Protein AF-0000000075265476 (afdb_homodimer)

InterPro domains:
  IPR005522 Inositol polyphosphate kinase [PF03770] (79-265)
  IPR005522 Inositol polyphosphate kinase [PTHR12400] (21-274)
  IPR038286 Inositol polyphosphate kinase superfamily [G3DSA:3.30.470.160] (48-278)

Foldseek 3Di:
DDPPPDPPDVPVVPLDQPQDFCFPVPPPDPPATWTDSDPLDIDHDDDPVVVVVLVCCVVPPVVCVVVDDDDPDDDDHDDDDDDDPCPPFPQKKKWKKFFFLAADFQADDPVVRVVRNVLSVQACCNPQRIWTAWTWAQQPVVRDIDIDHRVNGSNDDLVSRLVVVVVSCNPLLVQLVVLLVVLVVVLVVLQVQFQKEQHRKIKMWIFRPPDDSPDPRGHIDIDIDDRPRMDHNPDDCPNGNHDDPRRGGGHVSRSSNSVSSSVSSVVVSVVVVVVVVVVVVVD/DDPPPDPPDPPVVPLDQPQPFCFPVPPPDPPATWTDSDPLDIDHDDDPVVVVVLVVCVVPPVVCVVVDDDDPDDDDHDDDDDDDPCPPFPQKWKWKKFFFLFADFQADDPVVRVVRNVLSVQAQCNPQRIWTAWTWAQQPVVRDIDIDHRVNGSNDDLVSRLVVVVVSCNPLLVQLVVLLVVLVVVLVVLQVQFQKEQHRKIKMWIFHPPDDSPDPRGHIDIDIDDRPRMTHNPDDCPNGNHDDPRRGGGHVSRSSNSVSVSVSSVVVSVVVVVVVVVVVVVD

Solvent-accessible surface area (backbone atoms only — not comparable to full-atom values): 29871 Å² total; per-residue (Å²): 136,84,82,78,79,74,76,75,70,85,56,71,80,70,58,64,89,75,51,59,41,35,64,41,81,82,62,34,47,85,58,63,42,40,22,25,51,46,80,54,27,27,28,30,73,54,42,77,55,23,56,54,46,51,54,47,42,60,71,74,35,64,89,50,48,82,33,45,59,48,77,69,46,76,45,77,45,56,24,34,31,30,47,36,88,59,50,95,40,88,29,58,20,38,39,36,28,39,33,15,51,49,56,50,38,34,75,49,51,68,69,57,35,52,52,36,48,51,54,26,64,60,21,29,13,52,82,37,8,31,32,44,29,9,29,32,26,45,38,67,93,73,72,41,76,48,79,41,45,38,68,62,28,34,69,29,47,71,68,51,47,50,52,49,53,53,56,61,45,66,82,49,63,78,48,46,65,56,47,47,53,50,48,51,52,48,44,54,52,46,59,66,39,50,27,32,37,60,24,51,13,29,40,36,39,36,32,36,50,67,48,57,83,85,38,92,80,44,52,73,44,58,30,46,44,61,46,59,38,40,44,53,68,83,55,78,67,86,74,44,70,47,65,72,91,58,56,74,38,35,37,61,39,45,47,39,16,46,50,41,51,47,51,49,50,49,52,52,50,50,54,52,52,51,53,52,52,51,55,56,68,74,98,136,83,83,77,81,76,78,77,71,86,56,72,81,70,59,63,89,74,52,56,40,34,63,41,81,84,61,35,47,85,59,64,43,40,21,26,50,48,81,54,26,27,27,31,74,54,43,77,56,23,58,54,46,50,53,48,42,60,73,74,35,65,90,49,48,82,33,44,60,49,75,69,47,75,45,76,44,56,26,32,30,30,48,35,88,60,49,94,40,89,28,60,21,37,38,36,28,38,31,15,53,48,56,49,37,35,74,49,51,70,69,56,36,51,51,37,48,51,54,26,64,61,21,28,12,52,83,37,7,31,33,45,28,10,27,31,26,44,36,65,92,71,72,41,74,46,78,40,46,39,68,62,28,35,68,29,48,71,64,52,48,50,51,49,53,52,56,59,45,66,81,48,65,80,48,46,65,56,48,48,52,50,47,52,52,48,45,55,52,45,60,67,39,50,26,32,36,60,24,51,14,30,41,35,39,36,32,36,49,67,48,57,82,85,37,91,80,43,51,73,45,56,30,47,46,60,48,60,40,40,42,52,71,83,54,78,67,85,75,42,70,47,65,72,90,57,56,76,38,36,38,60,40,45,47,39,16,47,50,41,50,47,50,48,50,48,50,51,51,50,53,53,53,51,52,52,52,51,55,55,67,74,99

Sequence (566 aa):
MATAEHNESFDPKRITSGIPLLPFTNQVGGHTPFFRFSKRAICKPAAPKEQEFYVYLESNHPELLPFLSQYLGNVVKQFILLEDLTDNIQCPCVLDLKMGNRHYGVFSNEVKMKSQTSKCINSTSHQLGVRICGMQVYKRDEKRFDFHDKYMGRLLDEEGFKKNLVDYLDGRWNHIPVLLKKLNRLGRIIRSLKGYRFYASSLLLIYDGGKPENSKDCRIDVRMIDFAKCVSPNDDTADFTYPPENPDGPDEGYLLGISSLIEKFTEIHNEQQQQQQQKISSTMATAEHNESFDPKRITSGIPLLPFTNQVGGHTPFFRFSKRAICKPAAPKEQEFYVYLESNHPELLPFLSQYLGNVVKQFILLEDLTDNIQCPCVLDLKMGNRHYGVFSNEVKMKSQTSKCINSTSHQLGVRICGMQVYKRDEKRFDFHDKYMGRLLDEEGFKKNLVDYLDGRWNHIPVLLKKLNRLGRIIRSLKGYRFYASSLLLIYDGGKPENSKDCRIDVRMIDFAKCVSPNDDTADFTYPPENPDGPDEGYLLGISSLIEKFTEIHNEQQQQQQQKISST

Radius of gyration: 27.74 Å; Cα contacts (8 Å, |Δi|>4): 1088; chains: 2; bounding box: 72×73×88 Å

Organism: NCBI:txid747725

Structure (mmCIF, N/CA/C/O backbone):
data_AF-0000000075265476-model_v1
#
loop_
_entity.id
_entity.type
_entity.pdbx_description
1 polymer Kinase
#
loop_
_atom_site.group_PDB
_atom_site.id
_atom_site.type_symbol
_atom_site.label_atom_id
_atom_site.label_alt_id
_atom_site.label_comp_id
_atom_site.label_asym_id
_atom_site.label_entity_id
_atom_site.label_seq_id
_atom_site.pdbx_PDB_ins_code
_atom_site.Cartn_x
_atom_site.Cartn_y
_atom_site.Cartn_z
_atom_site.occupancy
_atom_site.B_iso_or_equiv
_atom_site.auth_seq_id
_atom_site.auth_comp_id
_atom_site.auth_asym_id
_atom_site.auth_atom_id
_atom_site.pdbx_PDB_model_num
ATOM 1 N N . MET A 1 1 ? 29.641 1.105 -36.094 1 21.23 1 MET A N 1
ATOM 2 C CA . MET A 1 1 ? 30.266 1.132 -34.781 1 21.23 1 MET A CA 1
ATOM 3 C C . MET A 1 1 ? 29.203 1.097 -33.688 1 21.23 1 MET A C 1
ATOM 5 O O . MET A 1 1 ? 28.438 2.059 -33.5 1 21.23 1 MET A O 1
ATOM 9 N N . ALA A 1 2 ? 28.594 -0.084 -33.375 1 24.2 2 ALA A N 1
ATOM 10 C CA . ALA A 1 2 ? 27.375 -0.511 -32.688 1 24.2 2 ALA A CA 1
ATOM 11 C C . ALA A 1 2 ? 27.484 -0.239 -31.172 1 24.2 2 ALA A C 1
ATOM 13 O O . ALA A 1 2 ? 28.422 -0.691 -30.516 1 24.2 2 ALA A O 1
ATOM 14 N N . THR A 1 3 ? 27.047 0.901 -30.625 1 22.61 3 THR A N 1
ATOM 15 C CA . THR A 1 3 ? 27.203 1.437 -29.281 1 22.61 3 THR A CA 1
ATOM 16 C C . THR A 1 3 ? 26.625 0.479 -28.234 1 22.61 3 THR A C 1
ATOM 18 O O . THR A 1 3 ? 25.453 0.103 -28.312 1 22.61 3 THR A O 1
ATOM 21 N N . ALA A 1 4 ? 27.438 -0.397 -27.562 1 24.61 4 ALA A N 1
ATOM 22 C CA . ALA A 1 4 ? 27.312 -1.405 -26.516 1 24.61 4 ALA A CA 1
ATOM 23 C C . ALA A 1 4 ? 26.609 -0.828 -25.281 1 24.61 4 ALA A C 1
ATOM 25 O O . ALA A 1 4 ? 27.219 -0.064 -24.516 1 24.61 4 ALA A O 1
ATOM 26 N N . GLU A 1 5 ? 25.406 -0.377 -25.375 1 24.52 5 GLU A N 1
ATOM 27 C CA . GLU A 1 5 ? 24.734 0.193 -24.203 1 24.52 5 GLU A CA 1
ATOM 28 C C . GLU A 1 5 ? 24.781 -0.755 -23.016 1 24.52 5 GLU A C 1
ATOM 30 O O . GLU A 1 5 ? 24.406 -1.927 -23.125 1 24.52 5 GLU A O 1
ATOM 35 N N . HIS A 1 6 ? 25.797 -0.673 -22.156 1 24.67 6 HIS A N 1
ATOM 36 C CA . HIS A 1 6 ? 26.234 -1.35 -20.938 1 24.67 6 HIS A CA 1
ATOM 37 C C . HIS A 1 6 ? 25.062 -1.571 -19.984 1 24.67 6 HIS A C 1
ATOM 39 O O . HIS A 1 6 ? 24.297 -0.645 -19.719 1 24.67 6 HIS A O 1
ATOM 45 N N . ASN A 1 7 ? 24.547 -2.672 -19.922 1 26.66 7 ASN A N 1
ATOM 46 C CA . ASN A 1 7 ? 23.609 -3.35 -19.031 1 26.66 7 ASN A CA 1
ATOM 47 C C . ASN A 1 7 ? 23.984 -3.16 -17.562 1 26.66 7 ASN A C 1
ATOM 49 O O . ASN A 1 7 ? 24.906 -3.791 -17.078 1 26.66 7 ASN A O 1
ATOM 53 N N . GLU A 1 8 ? 24.094 -1.865 -17.109 1 28.48 8 GLU A N 1
ATOM 54 C CA . GLU A 1 8 ? 24.484 -1.62 -15.734 1 28.48 8 GLU A CA 1
ATOM 55 C C . GLU A 1 8 ? 23.797 -2.582 -14.773 1 28.48 8 GLU A C 1
ATOM 57 O O . GLU A 1 8 ? 22.578 -2.738 -14.82 1 28.48 8 GLU A O 1
ATOM 62 N N . SER A 1 9 ? 24.438 -3.527 -14.32 1 28.95 9 SER A N 1
ATOM 63 C CA . SER A 1 9 ? 24.203 -4.59 -13.344 1 28.95 9 SER A CA 1
ATOM 64 C C . SER A 1 9 ? 23.531 -4.051 -12.086 1 28.95 9 SER A C 1
ATOM 66 O O . SER A 1 9 ? 23.984 -3.047 -11.523 1 28.95 9 SER A O 1
ATOM 68 N N . PHE A 1 10 ? 22.312 -4.156 -12 1 28.72 10 PHE A N 1
ATOM 69 C CA . PHE A 1 10 ? 21.516 -3.801 -10.828 1 28.72 10 PHE A CA 1
ATOM 70 C C . PHE A 1 10 ? 22.219 -4.207 -9.547 1 28.72 10 PHE A C 1
ATOM 72 O O . PHE A 1 10 ? 22.469 -5.391 -9.312 1 28.72 10 PHE A O 1
ATOM 79 N N . ASP A 1 11 ? 23.203 -3.404 -9.102 1 27.8 11 ASP A N 1
ATOM 80 C CA . ASP A 1 11 ? 23.891 -3.602 -7.828 1 27.8 11 ASP A CA 1
ATOM 81 C C . ASP A 1 11 ? 22.953 -3.322 -6.652 1 27.8 11 ASP A C 1
ATOM 83 O O . ASP A 1 11 ? 22.5 -2.193 -6.469 1 27.8 11 ASP A O 1
ATOM 87 N N . PRO A 1 12 ? 22.328 -4.289 -6.035 1 29.88 12 PRO A N 1
ATOM 88 C CA . PRO A 1 12 ? 21.391 -4.109 -4.93 1 29.88 12 PRO A CA 1
ATOM 89 C C . PRO A 1 12 ? 21.922 -3.186 -3.838 1 29.88 12 PRO A C 1
ATOM 91 O O . PRO A 1 12 ? 21.156 -2.691 -3.006 1 29.88 12 PRO A O 1
ATOM 94 N N . LYS A 1 13 ? 23.219 -3.109 -3.686 1 30 13 LYS A N 1
ATOM 95 C CA . LYS A 1 13 ? 23.812 -2.297 -2.629 1 30 13 LYS A CA 1
ATOM 96 C C . LYS A 1 13 ? 23.5 -0.815 -2.838 1 30 13 LYS A C 1
ATOM 98 O O . LYS A 1 13 ? 23.719 -0.002 -1.935 1 30 13 LYS A O 1
ATOM 103 N N . ARG A 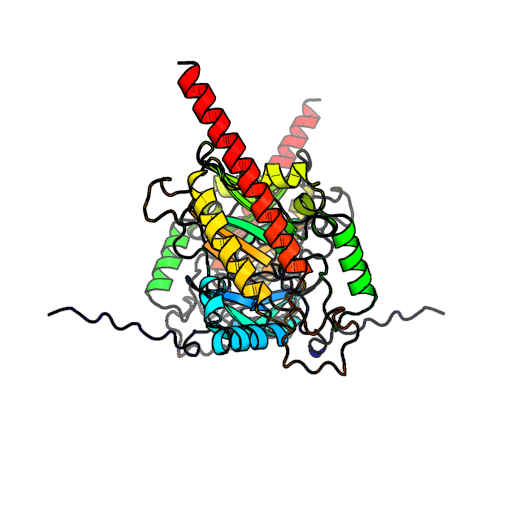1 14 ? 23.578 -0.453 -4.043 1 30.52 14 ARG A N 1
ATOM 104 C CA . ARG A 1 14 ? 23.391 0.971 -4.293 1 30.52 14 ARG A CA 1
ATOM 105 C C . ARG A 1 14 ? 21.906 1.355 -4.176 1 30.52 14 ARG A C 1
ATOM 107 O O . ARG A 1 14 ? 21.484 2.348 -4.758 1 30.52 14 ARG A O 1
ATOM 114 N N . ILE A 1 15 ? 21.188 0.369 -3.982 1 31.84 15 ILE A N 1
ATOM 115 C CA . ILE A 1 15 ? 19.781 0.761 -3.797 1 31.84 15 ILE A CA 1
ATOM 116 C C . ILE A 1 15 ? 19.672 1.742 -2.631 1 31.84 15 ILE A C 1
ATOM 118 O O . ILE A 1 15 ? 19.953 1.387 -1.483 1 31.84 15 ILE A O 1
ATOM 122 N N . THR A 1 16 ? 19.891 2.949 -2.863 1 26.41 16 THR A N 1
ATOM 123 C CA . THR A 1 16 ? 19.734 4.078 -1.955 1 26.41 16 THR A CA 1
ATOM 124 C C . THR A 1 16 ? 18.375 4.004 -1.237 1 26.41 16 THR A C 1
ATOM 126 O O . THR A 1 16 ? 17.422 3.447 -1.77 1 26.41 16 THR A O 1
ATOM 129 N N . SER A 1 17 ? 18.359 4.207 0.138 1 30.44 17 SER A N 1
ATOM 130 C CA . SER A 1 17 ? 17.391 4.285 1.222 1 30.44 17 SER A CA 1
ATOM 131 C C . SER A 1 17 ? 16.078 4.902 0.744 1 30.44 17 SER A C 1
ATOM 133 O O . SER A 1 17 ? 15.023 4.66 1.329 1 30.44 17 SER A O 1
ATOM 135 N N . GLY A 1 18 ? 16.141 5.746 -0.241 1 30.25 18 GLY A N 1
ATOM 136 C CA . GLY A 1 18 ? 15.047 6.691 -0.388 1 30.25 18 GLY A CA 1
ATOM 137 C C . GLY A 1 18 ? 13.906 6.164 -1.243 1 30.25 18 GLY A C 1
ATOM 138 O O . GLY A 1 18 ? 13.078 6.934 -1.727 1 30.25 18 GLY A O 1
ATOM 139 N N . ILE A 1 19 ? 14.07 4.996 -1.753 1 32.53 19 ILE A N 1
ATOM 140 C CA . ILE A 1 19 ? 13 4.77 -2.717 1 32.53 19 ILE A CA 1
ATOM 141 C C . ILE A 1 19 ? 11.703 4.453 -1.98 1 32.53 19 ILE A C 1
ATOM 143 O O . ILE A 1 19 ? 11.656 3.541 -1.152 1 32.53 19 ILE A O 1
ATOM 147 N N . PRO A 1 20 ? 10.727 5.359 -2.037 1 35.62 20 PRO A N 1
ATOM 148 C CA . PRO A 1 20 ? 9.422 5.156 -1.414 1 35.62 20 PRO A CA 1
ATOM 149 C C . PRO A 1 20 ? 8.773 3.832 -1.812 1 35.62 20 PRO A C 1
ATOM 151 O O . PRO A 1 20 ? 8.797 3.459 -2.988 1 35.62 20 PRO A O 1
ATOM 154 N N . LEU A 1 21 ? 8.719 2.965 -0.871 1 38.69 21 LEU A N 1
ATOM 155 C CA . LEU A 1 21 ? 7.93 1.759 -1.099 1 38.69 21 LEU A CA 1
ATOM 156 C C . LEU A 1 21 ? 6.461 2.104 -1.323 1 38.69 21 LEU A C 1
ATOM 158 O O . LEU A 1 21 ? 5.816 2.701 -0.457 1 38.69 21 LEU A O 1
ATOM 162 N N . LEU A 1 22 ? 6.059 2.338 -2.525 1 37.38 22 LEU A N 1
ATOM 163 C CA . LEU A 1 22 ? 4.66 2.594 -2.85 1 37.38 22 LEU A CA 1
ATOM 164 C C . LEU A 1 22 ? 3.855 1.298 -2.85 1 37.38 22 LEU A C 1
ATOM 166 O O . LEU A 1 22 ? 4.379 0.239 -3.207 1 37.38 22 LEU A O 1
ATOM 170 N N . PRO A 1 23 ? 2.711 1.377 -2.129 1 38.84 23 PRO A N 1
ATOM 171 C CA . PRO A 1 23 ? 1.851 0.201 -2.277 1 38.84 23 PRO A CA 1
ATOM 172 C C . PRO A 1 23 ? 1.725 -0.259 -3.729 1 38.84 23 PRO A C 1
ATOM 174 O O . PRO A 1 23 ? 1.727 0.568 -4.645 1 38.84 23 PRO A O 1
ATOM 177 N N . PHE A 1 24 ? 2.029 -1.445 -3.904 1 40.47 24 PHE A N 1
ATOM 178 C CA . PHE A 1 24 ? 1.805 -2.016 -5.227 1 40.47 24 PHE A CA 1
ATOM 179 C C . PHE A 1 24 ? 0.319 -2.031 -5.566 1 40.47 24 PHE A C 1
ATOM 181 O O . PHE A 1 24 ? -0.471 -2.689 -4.883 1 40.47 24 PHE A O 1
ATOM 188 N N . THR A 1 25 ? -0.126 -1.022 -6.309 1 37.66 25 THR A N 1
ATOM 189 C CA . THR A 1 25 ? -1.534 -0.778 -6.602 1 37.66 25 THR A CA 1
ATOM 190 C C . THR A 1 25 ? -2.125 -1.928 -7.41 1 37.66 25 THR A C 1
ATOM 192 O O . THR A 1 25 ? -3.346 -2.076 -7.488 1 37.66 25 THR A O 1
ATOM 195 N N . ASN A 1 26 ? -1.301 -2.689 -7.918 1 36.47 26 ASN A N 1
ATOM 196 C CA . ASN A 1 26 ? -1.854 -3.73 -8.773 1 36.47 26 ASN A CA 1
ATOM 197 C C . ASN A 1 26 ? -1.98 -5.059 -8.031 1 36.47 26 ASN A C 1
ATOM 199 O O . ASN A 1 26 ? -2.027 -6.121 -8.656 1 36.47 26 ASN A O 1
ATOM 203 N N . GLN A 1 27 ? -2.006 -4.805 -6.703 1 41.72 27 GLN A N 1
ATOM 204 C CA . GLN A 1 27 ? -2.123 -6.027 -5.918 1 41.72 27 GLN A CA 1
ATOM 205 C C . GLN A 1 27 ? -3.559 -6.547 -5.926 1 41.72 27 GLN A C 1
ATOM 207 O O . GLN A 1 27 ? -4.48 -5.844 -5.512 1 41.72 27 GLN A O 1
ATOM 212 N N . VAL A 1 28 ? -3.994 -7.512 -6.535 1 37.59 28 VAL A N 1
ATOM 213 C CA . VAL A 1 28 ? -5.352 -8.031 -6.652 1 37.59 28 VAL A CA 1
ATOM 214 C C . VAL A 1 28 ? -5.582 -9.117 -5.598 1 37.59 28 VAL A C 1
ATOM 216 O O . VAL A 1 28 ? -6.727 -9.461 -5.301 1 37.59 28 VAL A O 1
ATOM 219 N N . GLY A 1 29 ? -4.492 -9.523 -4.812 1 45.97 29 GLY A N 1
ATOM 220 C CA . GLY A 1 29 ? -4.66 -10.617 -3.871 1 45.97 29 GLY A CA 1
ATOM 221 C C . GLY A 1 29 ? -4.281 -10.25 -2.449 1 45.97 29 GLY A C 1
ATOM 222 O O . GLY A 1 29 ? -3.996 -9.086 -2.162 1 45.97 29 GLY A O 1
ATOM 223 N N . GLY A 1 30 ? -4.82 -10.961 -1.518 1 46.69 30 GLY A N 1
ATOM 224 C CA . GLY A 1 30 ? -4.637 -10.773 -0.088 1 46.69 30 GLY A CA 1
ATOM 225 C C . GLY A 1 30 ? -3.197 -10.953 0.356 1 46.69 30 GLY A C 1
ATOM 226 O O . GLY A 1 30 ? -2.938 -11.32 1.503 1 46.69 30 GLY A O 1
ATOM 227 N N . HIS A 1 31 ? -2.312 -10.875 -0.66 1 48.53 31 HIS A N 1
ATOM 228 C CA . HIS A 1 31 ? -0.941 -11.078 -0.205 1 48.53 31 HIS A CA 1
ATOM 229 C C . HIS A 1 31 ? -0.469 -9.906 0.648 1 48.53 31 HIS A C 1
ATOM 231 O O . HIS A 1 31 ? -1.081 -8.836 0.633 1 48.53 31 HIS A O 1
ATOM 237 N N . THR A 1 32 ? 0.329 -10.25 1.529 1 51.47 32 THR A N 1
ATOM 238 C CA . THR A 1 32 ? 1.027 -9.211 2.281 1 51.47 32 THR A CA 1
ATOM 239 C C . THR A 1 32 ? 1.396 -8.039 1.376 1 51.47 32 THR A C 1
ATOM 241 O O . THR A 1 32 ? 1.725 -8.234 0.204 1 51.47 32 THR A O 1
ATOM 244 N N . PRO A 1 33 ? 1.103 -6.996 1.839 1 53.72 33 PRO A N 1
ATOM 245 C CA . PRO A 1 33 ? 1.3 -5.82 0.989 1 53.72 33 PRO A CA 1
ATOM 246 C C . PRO A 1 33 ? 2.67 -5.801 0.316 1 53.72 33 PRO A C 1
ATOM 248 O O . PRO A 1 33 ? 3.682 -6.098 0.958 1 53.72 33 PRO A O 1
ATOM 251 N N . PHE A 1 34 ? 2.621 -5.871 -1.008 1 62.5 34 PHE A N 1
ATOM 252 C CA . PHE A 1 34 ? 3.795 -5.609 -1.832 1 62.5 34 PHE A CA 1
ATOM 253 C C . PHE A 1 34 ? 4.051 -4.109 -1.949 1 62.5 34 PHE A C 1
ATOM 255 O O . PHE A 1 34 ? 3.111 -3.311 -1.9 1 62.5 34 PHE A O 1
ATOM 262 N N . PHE A 1 35 ? 5.305 -3.818 -1.82 1 62.34 35 PHE A N 1
ATOM 263 C CA . PHE A 1 35 ? 5.699 -2.436 -2.068 1 62.34 35 PHE A CA 1
ATOM 264 C C . PHE A 1 35 ? 6.484 -2.322 -3.369 1 62.34 35 PHE A C 1
ATOM 266 O O . PHE A 1 35 ? 7.223 -3.24 -3.736 1 62.34 35 PHE A O 1
ATOM 273 N N . ARG A 1 36 ? 6.055 -1.315 -4.027 1 60 36 ARG A N 1
ATOM 274 C CA . ARG A 1 36 ? 6.926 -1.027 -5.164 1 60 36 ARG A CA 1
ATOM 275 C C . ARG A 1 36 ? 8.273 -0.495 -4.695 1 60 36 ARG A C 1
ATOM 277 O O . ARG A 1 36 ? 8.336 0.465 -3.924 1 60 36 ARG A O 1
ATOM 284 N N . PHE A 1 37 ? 9.32 -1.183 -4.926 1 58.38 37 PHE A N 1
ATOM 285 C CA . PHE A 1 37 ? 10.68 -0.792 -4.574 1 58.38 37 PHE A CA 1
ATOM 286 C C . PHE A 1 37 ? 11.289 0.089 -5.656 1 58.38 37 PHE A C 1
ATOM 288 O O . PHE A 1 37 ? 11.945 1.089 -5.355 1 58.38 37 PHE A O 1
ATOM 295 N N . SER A 1 38 ? 11.07 -0.262 -6.844 1 58.81 38 SER A N 1
ATOM 296 C CA . SER A 1 38 ? 11.492 0.468 -8.031 1 58.81 38 SER A CA 1
ATOM 297 C C . SER A 1 38 ? 10.562 0.201 -9.211 1 58.81 38 SER A C 1
ATOM 299 O O . SER A 1 38 ? 9.539 -0.477 -9.062 1 58.81 38 SER A O 1
ATOM 301 N N . LYS A 1 39 ? 10.906 0.823 -10.281 1 64.25 39 LYS A N 1
ATOM 302 C CA . LYS A 1 39 ? 10.125 0.581 -11.492 1 64.25 39 LYS A CA 1
ATOM 303 C C . LYS A 1 39 ? 10.125 -0.9 -11.859 1 64.25 39 LYS A C 1
ATOM 305 O O . LYS A 1 39 ? 9.125 -1.422 -12.359 1 64.25 39 LYS A O 1
ATOM 310 N N . ARG A 1 40 ? 11.148 -1.567 -11.453 1 74.38 40 ARG A N 1
ATOM 311 C CA . ARG A 1 40 ? 11.32 -2.922 -11.969 1 74.38 40 ARG A CA 1
ATOM 312 C C . ARG A 1 40 ? 11.172 -3.953 -10.852 1 74.38 40 ARG A C 1
ATOM 314 O O . ARG A 1 40 ? 11.211 -5.16 -11.109 1 74.38 40 ARG A O 1
ATOM 321 N N . ALA A 1 41 ? 11.031 -3.383 -9.672 1 77.56 41 ALA A N 1
ATOM 322 C CA . ALA A 1 41 ? 11.109 -4.348 -8.578 1 77.56 41 ALA A CA 1
ATOM 323 C C . ALA A 1 41 ? 10.016 -4.086 -7.543 1 77.56 41 ALA A C 1
ATOM 325 O O . ALA A 1 41 ? 9.695 -2.934 -7.246 1 77.56 41 ALA A O 1
ATOM 326 N N . ILE A 1 42 ? 9.492 -5.168 -7.07 1 77.38 42 ILE A N 1
ATOM 327 C CA . ILE A 1 42 ? 8.555 -5.113 -5.949 1 77.38 42 ILE A CA 1
ATOM 328 C C . ILE A 1 42 ? 9.188 -5.754 -4.715 1 77.38 42 ILE A C 1
ATOM 330 O O . ILE A 1 42 ? 10.102 -6.578 -4.836 1 77.38 42 ILE A O 1
ATOM 334 N N . CYS A 1 43 ? 8.789 -5.285 -3.6 1 78.12 43 CYS A N 1
ATOM 335 C CA . CYS A 1 43 ? 9.336 -5.867 -2.379 1 78.12 43 CYS A CA 1
ATOM 336 C C . CYS A 1 43 ? 8.219 -6.371 -1.471 1 78.12 43 CYS A C 1
ATOM 338 O O . CYS A 1 43 ? 7.152 -5.762 -1.392 1 78.12 43 CYS A O 1
ATOM 340 N N . LYS A 1 44 ? 8.461 -7.488 -0.896 1 78.5 44 LYS A N 1
ATOM 341 C CA . LYS A 1 44 ? 7.543 -8.047 0.09 1 78.5 44 LYS A CA 1
ATOM 342 C C . LYS A 1 44 ? 8.297 -8.562 1.314 1 78.5 44 LYS A C 1
ATOM 344 O O . LYS A 1 44 ? 9.5 -8.828 1.242 1 78.5 44 LYS A O 1
ATOM 349 N N . PRO A 1 45 ? 7.602 -8.492 2.432 1 74.88 45 PRO A N 1
ATOM 350 C CA . PRO A 1 45 ? 8.266 -9.039 3.619 1 74.88 45 PRO A CA 1
ATOM 351 C C . PRO A 1 45 ? 8.852 -10.43 3.381 1 74.88 45 PRO A C 1
ATOM 353 O O . PRO A 1 45 ? 8.219 -11.266 2.73 1 74.88 45 PRO A O 1
ATOM 356 N N . ALA A 1 46 ? 10.07 -10.531 3.879 1 72.31 46 ALA A N 1
ATOM 357 C CA . ALA A 1 46 ? 10.828 -11.75 3.617 1 72.31 46 ALA A CA 1
ATOM 358 C C . ALA A 1 46 ? 10.305 -12.914 4.445 1 72.31 46 ALA A C 1
ATOM 360 O O . ALA A 1 46 ? 10.062 -12.773 5.645 1 72.31 46 ALA A O 1
ATOM 361 N N . ALA A 1 47 ? 10.023 -13.938 3.76 1 75.25 47 ALA A N 1
ATOM 362 C CA . ALA A 1 47 ? 9.906 -15.242 4.402 1 75.25 47 ALA A CA 1
ATOM 363 C C . ALA A 1 47 ? 11.156 -16.094 4.152 1 75.25 47 ALA A C 1
ATOM 365 O O . ALA A 1 47 ? 11.578 -16.25 3.008 1 75.25 47 ALA A O 1
ATOM 366 N N . PRO A 1 48 ? 11.922 -16.359 5.262 1 73.69 48 PRO A N 1
ATOM 367 C CA . PRO A 1 48 ? 13.195 -17.062 5.07 1 73.69 48 PRO A CA 1
ATOM 368 C C . PRO A 1 48 ? 13.094 -18.219 4.074 1 73.69 48 PRO A C 1
ATOM 370 O O . PRO A 1 48 ? 13.953 -18.359 3.199 1 73.69 48 PRO A O 1
ATOM 373 N N . LYS A 1 49 ? 12.117 -18.891 4.102 1 84 49 LYS A N 1
ATOM 374 C CA . LYS A 1 49 ? 12.008 -20.078 3.248 1 84 49 LYS A CA 1
ATOM 375 C C . LYS A 1 49 ? 11.766 -19.672 1.794 1 84 49 LYS A C 1
ATOM 377 O O . LYS A 1 49 ? 12.195 -20.375 0.875 1 84 49 LYS A O 1
ATOM 382 N N . GLU A 1 50 ? 11.172 -18.531 1.623 1 87.75 50 GLU A N 1
ATOM 383 C CA . GLU A 1 50 ? 10.82 -18.109 0.268 1 87.75 50 GLU A CA 1
ATOM 384 C C . GLU A 1 50 ? 12.07 -17.766 -0.535 1 87.75 50 GLU A C 1
ATOM 386 O O . GLU A 1 50 ? 12.203 -18.156 -1.693 1 87.75 50 GLU A O 1
ATOM 391 N N . GLN A 1 51 ? 12.938 -17.047 0.088 1 86.44 51 GLN A N 1
ATOM 392 C CA . GLN A 1 51 ? 14.188 -16.688 -0.567 1 86.44 51 GLN A CA 1
ATOM 393 C C . GLN A 1 51 ? 14.961 -17.938 -0.987 1 86.44 51 GLN A C 1
ATOM 395 O O . GLN A 1 51 ? 15.43 -18.031 -2.125 1 86.44 51 GLN A O 1
ATOM 400 N N . GLU A 1 52 ? 15.109 -18.797 -0.078 1 88.19 52 GLU A N 1
ATOM 401 C CA . GLU A 1 52 ? 15.844 -20.031 -0.346 1 88.19 52 GLU A CA 1
ATOM 402 C C . GLU A 1 52 ? 15.219 -20.797 -1.505 1 88.19 52 GLU A C 1
ATOM 404 O O . GLU A 1 52 ? 15.93 -21.359 -2.34 1 88.19 52 GLU A O 1
ATOM 409 N N . PHE A 1 53 ? 13.984 -20.812 -1.552 1 92.5 53 PHE A N 1
ATOM 410 C CA . PHE A 1 53 ? 13.266 -21.547 -2.582 1 92.5 53 PHE A CA 1
ATOM 411 C C . PHE A 1 53 ? 13.508 -20.938 -3.957 1 92.5 53 PHE A C 1
ATOM 413 O O . PHE A 1 53 ? 13.797 -21.656 -4.918 1 92.5 53 PHE A O 1
ATOM 420 N N . TYR A 1 54 ? 13.391 -19.594 -4.043 1 89.94 54 TYR A N 1
ATOM 421 C CA . TYR A 1 54 ? 13.672 -18.906 -5.301 1 89.94 54 TYR A CA 1
ATOM 422 C C . TYR A 1 54 ? 15.07 -19.234 -5.805 1 89.94 54 TYR A C 1
ATOM 424 O O . TYR A 1 54 ? 15.242 -19.625 -6.965 1 89.94 54 TYR A O 1
ATOM 432 N N . VAL A 1 55 ? 15.992 -19.141 -4.941 1 88.12 55 VAL A N 1
ATOM 433 C CA . VAL A 1 55 ? 17.391 -19.344 -5.309 1 88.12 55 VAL A CA 1
ATOM 434 C C . VAL A 1 55 ? 17.594 -20.781 -5.738 1 88.12 55 VAL A C 1
ATOM 436 O O . VAL A 1 55 ? 18.266 -21.047 -6.746 1 88.12 55 VAL A O 1
ATOM 439 N N . TYR A 1 56 ? 17.047 -21.672 -5.051 1 91.44 56 TYR A N 1
ATOM 440 C CA . TYR A 1 56 ? 17.203 -23.094 -5.348 1 91.44 56 TYR A CA 1
ATOM 441 C C . TYR A 1 56 ? 16.594 -23.422 -6.707 1 91.44 56 TYR A C 1
ATOM 443 O O . TYR A 1 56 ? 17.219 -24.125 -7.516 1 91.44 56 TYR A O 1
ATOM 451 N N . LEU A 1 57 ? 15.367 -22.984 -6.938 1 92.25 57 LEU A N 1
ATOM 452 C CA . LEU A 1 57 ? 14.695 -23.25 -8.203 1 92.25 57 LEU A CA 1
ATOM 453 C C . LEU A 1 57 ? 15.484 -22.688 -9.375 1 92.25 57 LEU A C 1
ATOM 455 O O . LEU A 1 57 ? 15.688 -23.359 -10.383 1 92.25 57 LEU A O 1
ATOM 459 N N . GLU A 1 58 ? 15.906 -21.453 -9.242 1 89.5 58 GLU A N 1
ATOM 460 C CA . GLU A 1 58 ? 16.625 -20.781 -10.312 1 89.5 58 GLU A CA 1
ATOM 461 C C . GLU A 1 58 ? 17.938 -21.5 -10.641 1 89.5 58 GLU A C 1
ATOM 463 O O . GLU A 1 58 ? 18.344 -21.562 -11.805 1 89.5 58 GLU A O 1
ATOM 468 N N . SER A 1 59 ? 18.547 -22.062 -9.633 1 91 59 SER A N 1
ATOM 469 C CA . SER A 1 59 ? 19.844 -22.703 -9.805 1 91 59 SER A CA 1
ATOM 470 C C . SER A 1 59 ? 19.688 -24.141 -10.32 1 91 59 SER A C 1
ATOM 472 O O . SER A 1 59 ? 20.516 -24.625 -11.086 1 91 59 SER A O 1
ATOM 474 N N . ASN A 1 60 ? 18.656 -24.797 -10.008 1 93.75 60 ASN A N 1
ATOM 475 C CA . ASN A 1 60 ? 18.594 -26.234 -10.242 1 93.75 60 ASN A CA 1
ATOM 476 C C . ASN A 1 60 ? 17.562 -26.578 -11.305 1 93.75 60 ASN A C 1
ATOM 478 O O . ASN A 1 60 ? 17.547 -27.703 -11.828 1 93.75 60 ASN A O 1
ATOM 482 N N . HIS A 1 61 ? 16.719 -25.641 -11.586 1 95 61 HIS A N 1
ATOM 483 C CA . HIS A 1 61 ? 15.648 -25.938 -12.516 1 95 61 HIS A CA 1
ATOM 484 C C . HIS A 1 61 ? 15.477 -24.828 -13.539 1 95 61 HIS A C 1
ATOM 486 O O . HIS A 1 61 ? 14.438 -24.156 -13.57 1 95 61 HIS A O 1
ATOM 492 N N . PRO A 1 62 ? 16.391 -24.734 -14.492 1 94 62 PRO A N 1
ATOM 493 C CA . PRO A 1 62 ? 16.344 -23.672 -15.5 1 94 62 PRO A CA 1
ATOM 494 C C . PRO A 1 62 ? 15.078 -23.734 -16.359 1 94 62 PRO A C 1
ATOM 496 O O . PRO A 1 62 ? 14.633 -22.719 -16.891 1 94 62 PRO A O 1
ATOM 499 N N . GLU A 1 63 ? 14.516 -24.969 -16.516 1 95.19 63 GLU A N 1
ATOM 500 C CA . GLU A 1 63 ? 13.305 -25.141 -17.312 1 95.19 63 GLU A CA 1
ATOM 501 C C . GLU A 1 63 ? 12.133 -24.359 -16.719 1 95.19 63 GLU A C 1
ATOM 503 O O . GLU A 1 63 ? 11.141 -24.109 -17.406 1 95.19 63 GLU A O 1
ATOM 508 N N . LEU A 1 64 ? 12.227 -23.984 -15.43 1 95.5 64 LEU A N 1
ATOM 509 C CA . LEU A 1 64 ? 11.148 -23.297 -14.742 1 95.5 64 LEU A CA 1
ATOM 510 C C . LEU A 1 64 ? 11.328 -21.781 -14.82 1 95.5 64 LEU A C 1
ATOM 512 O O . LEU A 1 64 ? 10.422 -21.031 -14.477 1 95.5 64 LEU A O 1
ATOM 516 N N . LEU A 1 65 ? 12.477 -21.281 -15.312 1 93.19 65 LEU A N 1
ATOM 517 C CA . LEU A 1 65 ? 12.859 -19.875 -15.289 1 93.19 65 LEU A CA 1
ATOM 518 C C . LEU A 1 65 ? 11.836 -19.016 -16.031 1 93.19 65 LEU A C 1
ATOM 520 O O . LEU A 1 65 ? 11.484 -17.922 -15.562 1 93.19 65 LEU A O 1
ATOM 524 N N . PRO A 1 66 ? 11.273 -19.547 -17.125 1 94.69 66 PRO A N 1
ATOM 525 C CA . PRO A 1 66 ? 10.297 -18.719 -17.844 1 94.69 66 PRO A CA 1
ATOM 526 C C . PRO A 1 66 ? 9.023 -18.484 -17.047 1 94.69 66 PRO A C 1
ATOM 528 O O . PRO A 1 66 ? 8.234 -17.594 -17.375 1 94.69 66 PRO A O 1
ATOM 531 N N . PHE A 1 67 ? 8.805 -19.266 -15.984 1 97 67 PHE A N 1
ATOM 532 C CA . PHE A 1 67 ? 7.578 -19.188 -15.203 1 97 67 PHE A CA 1
ATOM 533 C C . PHE A 1 67 ? 7.84 -18.562 -13.844 1 97 67 PHE A C 1
ATOM 535 O O . PHE A 1 67 ? 6.961 -18.562 -12.977 1 97 67 PHE A O 1
ATOM 542 N N . LEU A 1 68 ? 9.023 -18.078 -13.609 1 94.31 68 LEU A N 1
ATOM 543 C CA . LEU A 1 68 ? 9.367 -17.516 -12.312 1 94.31 68 LEU A CA 1
ATOM 544 C C . LEU A 1 68 ? 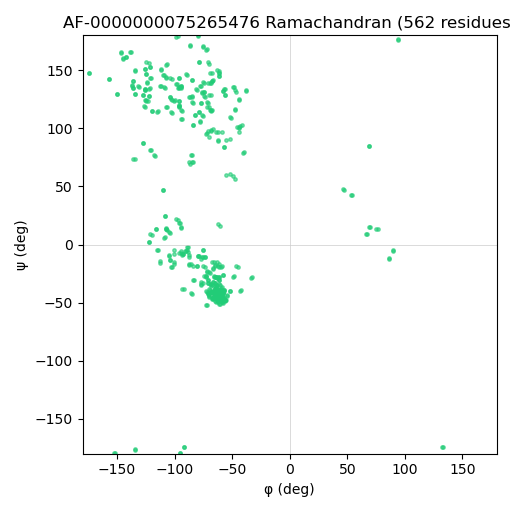9.594 -16 -12.422 1 94.31 68 LEU A C 1
ATOM 546 O O . LEU A 1 68 ? 10.156 -15.531 -13.414 1 94.31 68 LEU A O 1
ATOM 550 N N . SER A 1 69 ? 9.016 -15.273 -11.398 1 89.31 69 SER A N 1
ATOM 551 C CA . SER A 1 69 ? 9.516 -13.914 -11.234 1 89.31 69 SER A CA 1
ATOM 552 C C . SER A 1 69 ? 10.961 -13.906 -10.734 1 89.31 69 SER A C 1
ATOM 554 O O . SER A 1 69 ? 11.328 -14.719 -9.883 1 89.31 69 SER A O 1
ATOM 556 N N . GLN A 1 70 ? 11.711 -13.102 -11.219 1 87.25 70 GLN A N 1
ATOM 557 C CA . GLN A 1 70 ? 13.117 -13.07 -10.828 1 87.25 70 GLN A CA 1
ATOM 558 C C . GLN A 1 70 ? 13.281 -12.602 -9.383 1 87.25 70 GLN A C 1
ATOM 560 O O . GLN A 1 70 ? 12.664 -11.617 -8.977 1 87.25 70 GLN A O 1
ATOM 565 N N . TYR A 1 71 ? 14.023 -13.414 -8.703 1 88.38 71 TYR A N 1
ATOM 566 C CA . TYR A 1 71 ? 14.469 -12.969 -7.383 1 88.38 71 TYR A CA 1
ATOM 567 C C . TYR A 1 71 ? 15.617 -11.977 -7.504 1 88.38 71 TYR A C 1
ATOM 569 O O . TYR A 1 71 ? 16.672 -12.305 -8.055 1 88.38 71 TYR A O 1
ATOM 577 N N . LEU A 1 72 ? 15.469 -10.82 -7.004 1 86.31 72 LEU A N 1
ATOM 578 C CA . LEU A 1 72 ? 16.438 -9.758 -7.219 1 86.31 72 LEU A CA 1
ATOM 579 C C . LEU A 1 72 ? 17.297 -9.547 -5.98 1 86.31 72 LEU A C 1
ATOM 581 O O . LEU A 1 72 ? 18.312 -8.836 -6.031 1 86.31 72 LEU A O 1
ATOM 585 N N . GLY A 1 73 ? 16.906 -10.102 -4.852 1 86 73 GLY A N 1
ATOM 586 C CA . GLY A 1 73 ? 17.703 -10 -3.643 1 86 73 GLY A CA 1
ATOM 587 C C . GLY A 1 73 ? 16.891 -9.617 -2.42 1 86 73 GLY A C 1
ATOM 588 O O . GLY A 1 73 ? 15.672 -9.734 -2.42 1 86 73 GLY A O 1
ATOM 589 N N . ASN A 1 74 ? 17.656 -9.391 -1.31 1 83.62 74 ASN A N 1
ATOM 590 C CA . ASN A 1 74 ? 17.062 -8.945 -0.052 1 83.62 74 ASN A CA 1
ATOM 591 C C . ASN A 1 74 ? 17.391 -7.488 0.237 1 83.62 74 ASN A C 1
ATOM 593 O O . ASN A 1 74 ? 18.453 -6.988 -0.176 1 83.62 74 ASN A O 1
ATOM 597 N N . VAL A 1 75 ? 16.422 -6.816 0.826 1 76.5 75 VAL A N 1
ATOM 598 C CA . VAL A 1 75 ? 16.672 -5.445 1.253 1 76.5 75 VAL A CA 1
ATOM 599 C C . VAL A 1 75 ? 16.203 -5.262 2.695 1 76.5 75 VAL A C 1
ATOM 601 O O . VAL A 1 75 ? 15.203 -5.848 3.109 1 76.5 75 VAL A O 1
ATOM 604 N N . VAL A 1 76 ? 17.016 -4.602 3.428 1 77.94 76 VAL A N 1
ATOM 605 C CA . VAL A 1 76 ? 16.656 -4.227 4.793 1 77.94 76 VAL A CA 1
ATOM 606 C C . VAL A 1 76 ? 16.266 -2.75 4.836 1 77.94 76 VAL A C 1
ATOM 608 O O . VAL A 1 76 ? 16.984 -1.896 4.297 1 77.94 76 VAL A O 1
ATOM 611 N N . LYS A 1 77 ? 15.086 -2.518 5.344 1 73.56 77 LYS A N 1
ATOM 612 C CA . LYS A 1 77 ? 14.641 -1.133 5.48 1 73.56 77 LYS A CA 1
ATOM 613 C C . LYS A 1 77 ? 14.328 -0.795 6.938 1 73.56 77 LYS A C 1
ATOM 615 O O . LYS A 1 77 ? 13.867 -1.652 7.691 1 73.56 77 LYS A O 1
ATOM 620 N N . GLN A 1 78 ? 14.688 0.454 7.215 1 78.25 78 GLN A N 1
ATOM 621 C CA . GLN A 1 78 ? 14.352 0.977 8.539 1 78.25 78 GLN A CA 1
ATOM 622 C C . GLN A 1 78 ? 13.062 1.79 8.5 1 78.25 78 GLN A C 1
ATOM 624 O O . GLN A 1 78 ? 12.844 2.564 7.566 1 78.25 78 GLN A O 1
ATOM 629 N N . PHE A 1 79 ? 12.234 1.489 9.523 1 78.69 79 PHE A N 1
ATOM 630 C CA . PHE A 1 79 ? 10.953 2.182 9.617 1 78.69 79 PHE A CA 1
ATOM 631 C C . PHE A 1 79 ? 10.797 2.844 10.977 1 78.69 79 PHE A C 1
ATOM 633 O O . PHE A 1 79 ? 11.352 2.369 11.977 1 78.69 79 PHE A O 1
ATOM 640 N N . ILE A 1 80 ? 10.102 4.012 10.977 1 82.75 80 ILE A N 1
ATOM 641 C CA . ILE A 1 80 ? 9.641 4.57 12.25 1 82.75 80 ILE A CA 1
ATOM 642 C C . ILE A 1 80 ? 8.211 4.117 12.523 1 82.75 80 ILE A C 1
ATOM 644 O O . ILE A 1 80 ? 7.398 4.016 11.602 1 82.75 80 ILE A O 1
ATOM 648 N N . LEU A 1 81 ? 7.98 3.746 13.727 1 82.75 81 LEU A N 1
ATOM 649 C CA . LEU A 1 81 ? 6.652 3.354 14.188 1 82.75 81 LEU A CA 1
ATOM 650 C C . LEU A 1 81 ? 5.941 4.523 14.859 1 82.75 81 LEU A C 1
ATOM 652 O O . LEU A 1 81 ? 6.492 5.152 15.766 1 82.75 81 LEU A O 1
ATOM 656 N N . LEU A 1 82 ? 4.742 4.84 14.328 1 86.06 82 LEU A N 1
ATOM 657 C CA . LEU A 1 82 ? 3.938 5.914 14.906 1 86.06 82 LEU A CA 1
ATOM 658 C C . LEU A 1 82 ? 2.574 5.395 15.344 1 86.06 82 LEU A C 1
ATOM 660 O O . LEU A 1 82 ? 2.084 4.395 14.812 1 86.06 82 LEU A O 1
ATOM 664 N N . GLU A 1 83 ? 2.062 6.031 16.281 1 84.56 83 GLU A N 1
ATOM 665 C CA . GLU A 1 83 ? 0.703 5.73 16.719 1 84.56 83 GLU A CA 1
ATOM 666 C C . GLU A 1 83 ? -0.289 5.852 15.562 1 84.56 83 GLU A C 1
ATOM 668 O O . GLU A 1 83 ? -0.21 6.789 14.766 1 84.56 83 GLU A O 1
ATOM 673 N N . ASP A 1 84 ? -1.156 4.777 15.5 1 80.5 84 ASP A N 1
ATOM 674 C CA . ASP A 1 84 ? -2.273 4.871 14.562 1 80.5 84 ASP A CA 1
ATOM 675 C C . ASP A 1 84 ? -3.395 5.738 15.133 1 80.5 84 ASP A C 1
ATOM 677 O O . ASP A 1 84 ? -4.098 5.32 16.062 1 80.5 84 ASP A O 1
ATOM 681 N N . LEU A 1 85 ? -3.625 6.836 14.516 1 84 85 LEU A N 1
ATOM 682 C CA . LEU A 1 85 ? -4.59 7.801 15.023 1 84 85 LEU A CA 1
ATOM 683 C C . LEU A 1 85 ? -6.016 7.383 14.68 1 84 85 LEU A C 1
ATOM 685 O O . LEU A 1 85 ? -6.977 7.98 15.156 1 84 85 LEU A O 1
ATOM 689 N N . THR A 1 86 ? -6.184 6.418 13.867 1 80.69 86 THR A N 1
ATOM 690 C CA . THR A 1 86 ? -7.52 5.984 13.469 1 80.69 86 THR A CA 1
ATOM 691 C C . THR A 1 86 ? -7.895 4.68 14.164 1 80.69 86 THR A C 1
ATOM 693 O O . THR A 1 86 ? -8.891 4.043 13.812 1 80.69 86 THR A O 1
ATOM 696 N N . ASP A 1 87 ? -7.047 4.391 15.094 1 76.06 87 ASP A N 1
ATOM 697 C CA . ASP A 1 87 ? -7.344 3.189 15.867 1 76.06 87 ASP A CA 1
ATOM 698 C C . ASP A 1 87 ? -8.719 3.289 16.531 1 76.06 87 ASP A C 1
ATOM 700 O O . ASP A 1 87 ? -9.086 4.348 17.047 1 76.06 87 ASP A O 1
ATOM 704 N N . ASN A 1 88 ? -9.5 2.328 16.438 1 76.06 88 ASN A N 1
ATOM 705 C CA . ASN A 1 88 ? -10.812 2.215 17.062 1 76.06 88 ASN A CA 1
ATOM 706 C C . ASN A 1 88 ? -11.812 3.182 16.438 1 76.06 88 ASN A C 1
ATOM 708 O O . ASN A 1 88 ? -12.758 3.615 17.094 1 76.06 88 ASN A O 1
ATOM 712 N N . ILE A 1 89 ? -11.578 3.775 15.305 1 80 89 ILE A N 1
ATOM 713 C CA . ILE A 1 89 ? -12.523 4.605 14.562 1 80 89 ILE A CA 1
ATOM 714 C C . ILE A 1 89 ? -13.219 3.77 13.492 1 80 89 ILE A C 1
ATOM 716 O O . ILE A 1 89 ? -12.562 3.146 12.656 1 80 89 ILE A O 1
ATOM 720 N N . GLN A 1 90 ? -14.484 3.648 13.547 1 78.75 90 GLN A N 1
ATOM 721 C CA . GLN A 1 90 ? -15.258 2.803 12.641 1 78.75 90 GLN A CA 1
ATOM 722 C C . GLN A 1 90 ? -15.32 3.404 11.242 1 78.75 90 GLN A C 1
ATOM 724 O O . GLN A 1 90 ? -15.086 2.707 10.25 1 78.75 90 GLN A O 1
ATOM 729 N N . CYS A 1 91 ? -15.719 4.66 11.156 1 83.56 91 CYS A N 1
ATOM 730 C CA . CYS A 1 91 ? -15.789 5.387 9.898 1 83.56 91 CYS A CA 1
ATOM 731 C C . CYS A 1 91 ? -14.898 6.629 9.938 1 83.56 91 CYS A C 1
ATOM 733 O O . CYS A 1 91 ? -15.391 7.742 10.117 1 83.56 91 CYS A O 1
ATOM 735 N N . PRO A 1 92 ? -13.625 6.406 9.711 1 86.44 92 PRO A N 1
ATOM 736 C CA . PRO A 1 92 ? -12.672 7.5 9.883 1 86.44 92 PRO A CA 1
ATOM 737 C C . PRO A 1 92 ? -12.836 8.602 8.844 1 86.44 92 PRO A C 1
ATOM 739 O O . PRO A 1 92 ? -12.75 8.336 7.641 1 86.44 92 PRO A O 1
ATOM 742 N N . CYS A 1 93 ? -13.172 9.719 9.266 1 89.25 93 CYS A N 1
ATOM 743 C CA . CYS A 1 93 ? -13.094 10.945 8.484 1 89.25 93 CYS A CA 1
ATOM 744 C C . CYS A 1 93 ? -11.773 11.672 8.75 1 89.25 93 CYS A C 1
ATOM 746 O O . CYS A 1 93 ? -11.492 12.055 9.883 1 89.25 93 CYS A O 1
ATOM 748 N N . VAL A 1 94 ? -10.953 11.766 7.695 1 90.69 94 VAL A N 1
ATOM 749 C CA . VAL A 1 94 ? -9.586 12.242 7.855 1 90.69 94 VAL A CA 1
ATOM 750 C C . VAL A 1 94 ? -9.32 13.383 6.875 1 90.69 94 VAL A C 1
ATOM 752 O O . VAL A 1 94 ? -9.656 13.281 5.691 1 90.69 94 VAL A O 1
ATOM 755 N N . LEU A 1 95 ? -8.812 14.484 7.391 1 93 95 LEU A N 1
ATOM 756 C CA . LEU A 1 95 ? -8.352 15.609 6.59 1 93 95 LEU A CA 1
ATOM 757 C C . LEU A 1 95 ? -6.867 15.875 6.828 1 93 95 LEU A C 1
ATOM 759 O O . LEU A 1 95 ? -6.457 16.141 7.957 1 93 95 LEU A O 1
ATOM 763 N N . ASP A 1 96 ? -6.07 15.688 5.812 1 91.94 96 ASP A N 1
ATOM 764 C CA . ASP A 1 96 ? -4.641 15.984 5.863 1 91.94 96 ASP A CA 1
ATOM 765 C C . ASP A 1 96 ? -4.34 17.375 5.301 1 91.94 96 ASP A C 1
ATOM 767 O O . ASP A 1 96 ? -4.559 17.625 4.113 1 91.94 96 ASP A O 1
ATOM 771 N N . LEU A 1 97 ? -3.814 18.203 6.121 1 96.62 97 LEU A N 1
ATOM 772 C CA . LEU A 1 97 ? -3.498 19.578 5.75 1 96.62 97 LEU A CA 1
ATOM 773 C C . LEU A 1 97 ? -1.992 19.812 5.777 1 96.62 97 LEU A C 1
ATOM 775 O O . LEU A 1 97 ? -1.354 19.672 6.824 1 96.62 97 LEU A O 1
ATOM 779 N N . LYS A 1 98 ? -1.437 20.078 4.598 1 96 98 LYS A N 1
ATOM 780 C CA . LYS A 1 98 ? -0.041 20.516 4.602 1 96 98 LYS A CA 1
ATOM 781 C C . LYS A 1 98 ? 0.088 21.953 5.086 1 96 98 LYS A C 1
ATOM 783 O O . LYS A 1 98 ? -0.614 22.844 4.598 1 96 98 LYS A O 1
ATOM 788 N N . MET A 1 99 ? 0.997 22.219 6.016 1 98.19 99 MET A N 1
ATOM 789 C CA . MET A 1 99 ? 1.029 23.484 6.727 1 98.19 99 MET A CA 1
ATOM 790 C C . MET A 1 99 ? 2.238 24.312 6.309 1 98.19 99 MET A C 1
ATOM 792 O O . MET A 1 99 ? 3.314 23.766 6.059 1 98.19 99 MET A O 1
ATOM 796 N N . GLY A 1 100 ? 2.033 25.641 6.293 1 97.94 100 GLY A N 1
ATOM 797 C CA . GLY A 1 100 ? 3.109 26.562 5.984 1 97.94 100 GLY A CA 1
ATOM 798 C C . GLY A 1 100 ? 3.164 26.953 4.52 1 97.94 100 GLY A C 1
ATOM 799 O O . GLY A 1 100 ? 2.375 26.469 3.713 1 97.94 100 GLY A O 1
ATOM 800 N N . ASN A 1 101 ? 4.051 27.844 4.199 1 97.69 101 ASN A N 1
ATOM 801 C CA . ASN A 1 101 ? 4.223 28.312 2.824 1 97.69 101 ASN A CA 1
ATOM 802 C C . ASN A 1 101 ? 5.637 28.031 2.314 1 97.69 101 ASN A C 1
ATOM 804 O O . ASN A 1 101 ? 6.047 28.562 1.286 1 97.69 101 ASN A O 1
ATOM 808 N N . ARG A 1 102 ? 6.355 27.312 3.07 1 97.44 102 ARG A N 1
ATOM 809 C CA . ARG A 1 102 ? 7.621 26.719 2.656 1 97.44 102 ARG A CA 1
ATOM 810 C C . ARG A 1 102 ? 7.617 25.203 2.881 1 97.44 102 ARG A C 1
ATOM 812 O O . ARG A 1 102 ? 7.477 24.75 4.016 1 97.44 102 ARG A O 1
ATOM 819 N N . HIS A 1 103 ? 7.895 24.453 1.751 1 96.81 103 HIS A N 1
ATOM 820 C CA . HIS A 1 103 ? 7.746 23 1.878 1 96.81 103 HIS A CA 1
ATOM 821 C C . HIS A 1 103 ? 9.047 22.281 1.541 1 96.81 103 HIS A C 1
ATOM 823 O O . HIS A 1 103 ? 9.102 21.047 1.541 1 96.81 103 HIS A O 1
ATOM 829 N N . TYR A 1 104 ? 10.117 23.062 1.23 1 96.31 104 TYR A N 1
ATOM 830 C CA . TYR A 1 104 ? 11.438 22.469 1.062 1 96.31 104 TYR A CA 1
ATOM 831 C C . TYR A 1 104 ? 12.25 22.578 2.346 1 96.31 104 TYR A C 1
ATOM 833 O O . TYR A 1 104 ? 12.125 23.547 3.088 1 96.31 104 TYR A O 1
ATOM 841 N N . GLY A 1 105 ? 13.031 21.562 2.631 1 94.69 105 GLY A N 1
ATOM 842 C CA . GLY A 1 105 ? 13.875 21.516 3.816 1 94.69 105 GLY A CA 1
ATOM 843 C C . GLY A 1 105 ? 15.156 22.312 3.67 1 94.69 105 GLY A C 1
ATOM 844 O O . GLY A 1 105 ? 15.414 22.891 2.609 1 94.69 105 GLY A O 1
ATOM 845 N N . VAL A 1 106 ? 15.922 22.328 4.664 1 95.75 106 VAL A N 1
ATOM 846 C CA . VAL A 1 106 ? 17.125 23.141 4.715 1 95.75 106 VAL A CA 1
ATOM 847 C C . VAL A 1 106 ? 18.266 22.453 3.953 1 95.75 106 VAL A C 1
ATOM 849 O O . VAL A 1 106 ? 19.234 23.094 3.562 1 95.75 106 VAL A O 1
ATOM 852 N N . PHE A 1 107 ? 18.172 21.188 3.705 1 93.06 107 PHE A N 1
ATOM 853 C CA . PHE A 1 107 ? 19.203 20.438 2.996 1 93.06 107 PHE A CA 1
ATOM 854 C C . PHE A 1 107 ? 18.75 20.094 1.587 1 93.06 107 PHE A C 1
ATOM 856 O O . PHE A 1 107 ? 19.359 19.234 0.928 1 93.06 107 PHE A O 1
ATOM 863 N N . SER A 1 108 ? 17.703 20.672 1.128 1 93.81 108 SER A N 1
ATOM 864 C CA . SER A 1 108 ? 17.156 20.391 -0.19 1 93.81 108 SER A CA 1
ATOM 865 C C . SER A 1 108 ? 18.141 20.734 -1.296 1 93.81 108 SER A C 1
ATOM 867 O O . SER A 1 108 ? 19.062 21.516 -1.083 1 93.81 108 SER A O 1
ATOM 869 N N . ASN A 1 109 ? 18.062 20 -2.373 1 93.94 109 ASN A N 1
ATOM 870 C CA . ASN A 1 109 ? 18.797 20.453 -3.559 1 93.94 109 ASN A CA 1
ATOM 871 C C . ASN A 1 109 ? 17.969 21.438 -4.379 1 93.94 109 ASN A C 1
ATOM 873 O O . ASN A 1 109 ? 16.781 21.641 -4.102 1 93.94 109 ASN A O 1
ATOM 877 N N . GLU A 1 110 ? 18.578 22.016 -5.352 1 94.88 110 GLU A N 1
ATOM 878 C CA . GLU A 1 110 ? 17.969 23.109 -6.098 1 94.88 110 GLU A CA 1
ATOM 879 C C . GLU A 1 110 ? 16.734 22.641 -6.863 1 94.88 110 GLU A C 1
ATOM 881 O O . GLU A 1 110 ? 15.727 23.328 -6.902 1 94.88 110 GLU A O 1
ATOM 886 N N . VAL A 1 111 ? 16.875 21.531 -7.461 1 93.81 111 VAL A N 1
ATOM 887 C CA . VAL A 1 111 ? 15.781 21 -8.258 1 93.81 111 VAL A CA 1
ATOM 888 C C . VAL A 1 111 ? 14.562 20.75 -7.371 1 93.81 111 VAL A C 1
ATOM 890 O O . VAL A 1 111 ? 13.445 21.156 -7.707 1 93.81 111 VAL A O 1
ATOM 893 N N . LYS A 1 112 ? 14.789 20.141 -6.266 1 92.75 112 LYS A N 1
ATOM 894 C CA . LYS A 1 112 ? 13.711 19.844 -5.324 1 92.75 112 LYS A CA 1
ATOM 895 C C . LYS A 1 112 ? 13.133 21.125 -4.734 1 92.75 112 LYS A C 1
ATOM 897 O O . LYS A 1 112 ? 11.914 21.25 -4.582 1 92.75 112 LYS A O 1
ATOM 902 N N . MET A 1 113 ? 13.977 22.031 -4.406 1 96.12 113 MET A N 1
ATOM 903 C CA . MET A 1 113 ? 13.547 23.328 -3.871 1 96.12 113 MET A CA 1
ATOM 904 C C . MET A 1 113 ? 12.641 24.047 -4.859 1 96.12 113 MET A C 1
ATOM 906 O O . MET A 1 113 ? 11.562 24.531 -4.492 1 96.12 113 MET A O 1
ATOM 910 N N . LYS A 1 114 ? 13.039 24.062 -6.105 1 96.06 114 LYS A N 1
ATOM 911 C CA . LYS A 1 114 ? 12.25 24.75 -7.129 1 96.06 114 LYS A CA 1
ATOM 912 C C . LYS A 1 114 ? 10.898 24.062 -7.332 1 96.06 114 LYS A C 1
ATOM 914 O O . LYS A 1 114 ? 9.875 24.719 -7.477 1 96.06 114 LYS A O 1
ATOM 919 N N . SER A 1 115 ? 10.938 22.797 -7.336 1 94.75 115 SER A N 1
ATOM 920 C CA . SER A 1 115 ? 9.711 22.031 -7.516 1 94.75 115 SER A CA 1
ATOM 921 C C . SER A 1 115 ? 8.734 22.281 -6.371 1 94.75 115 SER A C 1
ATOM 923 O O . SER A 1 115 ? 7.551 22.531 -6.605 1 94.75 115 SER A O 1
ATOM 925 N N . GLN A 1 116 ? 9.227 22.234 -5.145 1 95.12 116 GLN A N 1
ATOM 926 C CA . GLN A 1 116 ? 8.375 22.422 -3.977 1 95.12 116 GLN A CA 1
ATOM 927 C C . GLN A 1 116 ? 7.867 23.859 -3.898 1 95.12 116 GLN A C 1
ATOM 929 O O . GLN A 1 116 ? 6.73 24.109 -3.48 1 95.12 116 GLN A O 1
ATOM 934 N N . THR A 1 117 ? 8.672 24.766 -4.328 1 96.38 117 THR A N 1
ATOM 935 C CA . THR A 1 117 ? 8.273 26.156 -4.363 1 96.38 117 THR A CA 1
ATOM 936 C C . THR A 1 117 ? 7.152 26.375 -5.375 1 96.38 117 THR A C 1
ATOM 938 O O . THR A 1 117 ? 6.176 27.078 -5.09 1 96.38 117 THR A O 1
ATOM 941 N N . SER A 1 118 ? 7.332 25.812 -6.504 1 95.81 118 SER A N 1
ATOM 942 C CA . SER A 1 118 ? 6.316 25.922 -7.547 1 95.81 118 SER A CA 1
ATOM 943 C C . SER A 1 118 ? 4.98 25.359 -7.082 1 95.81 118 SER A C 1
ATOM 945 O O . SER A 1 118 ? 3.93 25.969 -7.309 1 95.81 118 SER A O 1
ATOM 947 N N . LYS A 1 119 ? 4.992 24.266 -6.441 1 93.75 119 LYS A N 1
ATOM 948 C CA . LYS A 1 119 ? 3.775 23.641 -5.93 1 93.75 119 LYS A CA 1
ATOM 949 C C . LYS A 1 119 ? 3.107 24.531 -4.883 1 93.75 119 LYS A C 1
ATOM 951 O O . LYS A 1 119 ? 1.878 24.625 -4.828 1 93.75 119 LYS A O 1
ATOM 956 N N . CYS A 1 120 ? 3.912 25.172 -4.105 1 95.56 120 CYS A N 1
ATOM 957 C CA . CYS A 1 120 ? 3.41 26.078 -3.078 1 95.56 120 CYS A CA 1
ATOM 958 C C . CYS A 1 120 ? 2.725 27.281 -3.703 1 95.56 120 CYS A C 1
ATOM 960 O O . CYS A 1 120 ? 1.589 27.609 -3.355 1 95.56 120 CYS A O 1
ATOM 962 N N . ILE A 1 121 ? 3.354 27.844 -4.672 1 95.94 121 ILE A N 1
ATOM 963 C CA . ILE A 1 121 ? 2.867 29.062 -5.32 1 95.94 121 ILE A CA 1
ATOM 964 C C . ILE A 1 121 ? 1.55 28.766 -6.035 1 95.94 121 ILE A C 1
ATOM 966 O O . ILE A 1 121 ? 0.65 29.609 -6.059 1 95.94 121 ILE A O 1
ATOM 970 N N . ASN A 1 122 ? 1.435 27.625 -6.504 1 94.56 122 ASN A N 1
ATOM 971 C CA . ASN A 1 122 ? 0.274 27.281 -7.316 1 94.56 122 ASN A CA 1
ATOM 972 C C . ASN A 1 122 ? -0.813 26.609 -6.48 1 94.56 122 ASN A C 1
ATOM 974 O O . ASN A 1 122 ? -1.661 25.891 -7.02 1 94.56 122 ASN A O 1
ATOM 978 N N . SER A 1 123 ? -0.783 26.734 -5.211 1 96.25 123 SER A N 1
ATOM 979 C CA . SER A 1 123 ? -1.783 26.203 -4.297 1 96.25 123 SER A CA 1
ATOM 980 C C . SER A 1 123 ? -2.191 27.234 -3.252 1 96.25 123 SER A C 1
ATOM 982 O O . SER A 1 123 ? -1.719 28.375 -3.283 1 96.25 123 SER A O 1
ATOM 984 N N . THR A 1 124 ? -3.039 26.875 -2.314 1 97.69 124 THR A N 1
ATOM 985 C CA . THR A 1 124 ? -3.477 27.781 -1.266 1 97.69 124 THR A CA 1
ATOM 986 C C . THR A 1 124 ? -2.385 27.969 -0.214 1 97.69 124 THR A C 1
ATOM 988 O O . THR A 1 124 ? -2.463 28.859 0.624 1 97.69 124 THR A O 1
ATOM 991 N N . SER A 1 125 ? -1.373 27.172 -0.265 1 97.88 125 SER A N 1
ATOM 992 C CA . SER A 1 125 ? -0.285 27.266 0.703 1 97.88 125 SER A CA 1
ATOM 993 C C . SER A 1 125 ? 0.343 28.656 0.687 1 97.88 125 SER A C 1
ATOM 995 O O . SER A 1 125 ? 0.682 29.203 1.739 1 97.88 125 SER A O 1
ATOM 997 N N . HIS A 1 126 ? 0.511 29.156 -0.494 1 97.25 126 HIS A N 1
ATOM 998 C CA . HIS A 1 126 ? 1.228 30.422 -0.63 1 97.25 126 HIS A CA 1
ATOM 999 C C . HIS A 1 126 ? 0.495 31.547 0.085 1 97.25 126 HIS A C 1
ATOM 1001 O O . HIS A 1 126 ? 1.097 32.281 0.867 1 97.25 126 HIS A O 1
ATOM 1007 N N . GLN A 1 127 ? -0.743 31.672 -0.081 1 97.44 127 GLN A N 1
ATOM 1008 C CA . GLN A 1 127 ? -1.502 32.781 0.456 1 97.44 127 GLN A CA 1
ATOM 1009 C C . GLN A 1 127 ? -2.082 32.469 1.828 1 97.44 127 GLN A C 1
ATOM 1011 O O . GLN A 1 127 ? -2.137 33.312 2.711 1 97.44 127 GLN A O 1
ATOM 1016 N N . LEU A 1 128 ? -2.52 31.25 2.01 1 98.38 128 LEU A N 1
ATOM 1017 C CA . LEU A 1 128 ? -3.238 30.906 3.229 1 98.38 128 LEU A CA 1
ATOM 1018 C C . LEU A 1 128 ? -2.318 30.188 4.211 1 98.38 128 LEU A C 1
ATOM 1020 O O . LEU A 1 128 ? -2.658 30.031 5.387 1 98.38 128 LEU A O 1
ATOM 1024 N N . GLY A 1 129 ? -1.156 29.672 3.766 1 98.56 129 GLY A N 1
ATOM 1025 C CA . GLY A 1 129 ? -0.262 28.922 4.625 1 98.56 129 GLY A CA 1
ATOM 1026 C C . GLY A 1 129 ? -0.743 27.5 4.887 1 98.56 129 GLY A C 1
ATOM 1027 O O . GLY A 1 129 ? -0.296 26.859 5.836 1 98.56 129 GLY A O 1
ATOM 1028 N N . VAL A 1 130 ? -1.705 27.078 4.117 1 98.62 130 VAL A N 1
ATOM 1029 C CA . VAL A 1 130 ? -2.266 25.734 4.309 1 98.62 130 VAL A CA 1
ATOM 1030 C C . VAL A 1 130 ? -2.918 25.266 3.014 1 98.62 130 VAL A C 1
ATOM 1032 O O . VAL A 1 130 ? -3.449 26.062 2.244 1 98.62 130 VAL A O 1
ATOM 1035 N N . ARG A 1 131 ? -2.797 24 2.713 1 97.06 131 ARG A N 1
ATOM 1036 C CA . ARG A 1 131 ? -3.541 23.391 1.615 1 97.06 131 ARG A CA 1
ATOM 1037 C C . ARG A 1 131 ? -3.977 21.984 1.969 1 97.06 131 ARG A C 1
ATOM 1039 O O . ARG A 1 131 ? -3.41 21.359 2.869 1 97.06 131 ARG A O 1
ATOM 1046 N N . ILE A 1 132 ? -4.965 21.469 1.238 1 94.19 132 ILE A N 1
ATOM 1047 C CA . ILE A 1 132 ? -5.457 20.109 1.427 1 94.19 132 ILE A CA 1
ATOM 1048 C C . ILE A 1 132 ? -4.586 19.141 0.638 1 94.19 132 ILE A C 1
ATOM 1050 O O . ILE A 1 132 ? -4.367 19.312 -0.562 1 94.19 132 ILE A O 1
ATOM 1054 N N . CYS A 1 133 ? -4.004 18.172 1.312 1 90.62 133 CYS A N 1
ATOM 1055 C CA . CYS A 1 133 ? -3.172 17.156 0.671 1 90.62 133 CYS A CA 1
ATOM 1056 C C . CYS A 1 133 ? -3.924 15.844 0.535 1 90.62 133 CYS A C 1
ATOM 1058 O O . CYS A 1 133 ? -3.527 14.977 -0.243 1 90.62 133 CYS A O 1
ATOM 1060 N N . GLY A 1 134 ? -4.973 15.672 1.321 1 85.81 134 GLY A N 1
ATOM 1061 C CA . GLY A 1 134 ? -5.805 14.477 1.29 1 85.81 134 GLY A CA 1
ATOM 1062 C C . GLY A 1 134 ? -7.023 14.57 2.186 1 85.81 134 GLY A C 1
ATOM 1063 O O . GLY A 1 134 ? -6.965 15.164 3.266 1 85.81 134 GLY A O 1
ATOM 1064 N N . MET A 1 135 ? -8.039 13.914 1.698 1 87.44 135 MET A N 1
ATOM 1065 C CA . MET A 1 135 ? -9.281 13.953 2.473 1 87.44 135 MET A CA 1
ATOM 1066 C C . MET A 1 135 ? -10.086 12.68 2.277 1 87.44 135 MET A C 1
ATOM 1068 O O . MET A 1 135 ? -10.18 12.164 1.163 1 87.44 135 MET A O 1
ATOM 1072 N N . GLN A 1 136 ? -10.492 12.062 3.328 1 85.12 136 GLN A N 1
ATOM 1073 C CA . GLN A 1 136 ? -11.445 10.953 3.389 1 85.12 136 GLN A CA 1
ATOM 1074 C C . GLN A 1 136 ? -12.617 11.289 4.301 1 85.12 136 GLN A C 1
ATOM 1076 O O . GLN A 1 136 ? -12.43 11.641 5.465 1 85.12 136 GLN A O 1
ATOM 1081 N N . VAL A 1 137 ? -13.859 11.203 3.707 1 88.06 137 VAL A N 1
ATOM 1082 C CA . VAL A 1 137 ? -15.031 11.555 4.5 1 88.06 137 VAL A CA 1
ATOM 1083 C C . VAL A 1 137 ? -16.125 10.5 4.312 1 88.06 137 VAL A C 1
ATOM 1085 O O . VAL A 1 137 ? -16.406 10.086 3.188 1 88.06 137 VAL A O 1
ATOM 1088 N N . TYR A 1 138 ? -16.625 10.047 5.441 1 85 138 TYR A N 1
ATOM 1089 C CA . TYR A 1 138 ? -17.781 9.148 5.414 1 85 138 TYR A CA 1
ATOM 1090 C C . TYR A 1 138 ? -19.078 9.938 5.273 1 85 138 TYR A C 1
ATOM 1092 O O . TYR A 1 138 ? -19.469 10.68 6.184 1 85 138 TYR A O 1
ATOM 1100 N N . LYS A 1 139 ? -19.672 9.742 4.074 1 85.94 139 LYS A N 1
ATOM 1101 C CA . LYS A 1 139 ? -20.984 10.359 3.852 1 85.94 139 LYS A CA 1
ATOM 1102 C C . LYS A 1 139 ? -22.094 9.484 4.41 1 85.94 139 LYS A C 1
ATOM 1104 O O . LYS A 1 139 ? -22.516 8.516 3.77 1 85.94 139 LYS A O 1
ATOM 1109 N N . ARG A 1 140 ? -22.562 9.875 5.496 1 80.19 140 ARG A N 1
ATOM 1110 C CA . ARG A 1 140 ? -23.5 9.055 6.254 1 80.19 140 ARG A CA 1
ATOM 1111 C C . ARG A 1 140 ? -24.766 8.781 5.449 1 80.19 140 ARG A C 1
ATOM 1113 O O . ARG A 1 140 ? -25.266 7.656 5.441 1 80.19 140 ARG A O 1
ATOM 1120 N N . ASP A 1 141 ? -25.219 9.836 4.84 1 82.69 141 ASP A N 1
ATOM 1121 C CA . ASP A 1 141 ? -26.469 9.719 4.09 1 82.69 141 ASP A CA 1
ATOM 1122 C C . ASP A 1 141 ? -26.312 8.766 2.908 1 82.69 141 ASP A C 1
ATOM 1124 O O . ASP A 1 141 ? -27.266 8.094 2.514 1 82.69 141 ASP A O 1
ATOM 1128 N N . GLU A 1 142 ? -25.172 8.672 2.436 1 78.69 142 GLU A N 1
ATOM 1129 C CA . GLU A 1 142 ? -24.922 7.848 1.255 1 78.69 142 GLU A CA 1
ATOM 1130 C C . GLU A 1 142 ? -24.219 6.539 1.628 1 78.69 142 GLU A C 1
ATOM 1132 O O . GLU A 1 142 ? -24.078 5.645 0.791 1 78.69 142 GLU A O 1
ATOM 1137 N N . LYS A 1 143 ? -23.781 6.418 2.889 1 79.12 143 LYS A N 1
ATOM 1138 C CA . LYS A 1 143 ? -23.094 5.242 3.414 1 79.12 143 LYS A CA 1
ATOM 1139 C C . LYS A 1 143 ? -21.891 4.879 2.551 1 79.12 143 LYS A C 1
ATOM 1141 O O . LYS A 1 143 ? -21.719 3.717 2.17 1 79.12 143 LYS A O 1
ATOM 1146 N N . ARG A 1 144 ? -21.188 5.918 2.182 1 76 144 ARG A N 1
ATOM 1147 C CA . ARG A 1 144 ? -19.984 5.738 1.374 1 76 144 ARG A CA 1
ATOM 1148 C C . ARG A 1 144 ? -18.922 6.762 1.74 1 76 144 ARG A C 1
ATOM 1150 O O . ARG A 1 144 ? -19.234 7.801 2.33 1 76 144 ARG A O 1
ATOM 1157 N N . PHE A 1 145 ? -17.688 6.359 1.343 1 75.44 145 PHE A N 1
ATOM 1158 C CA . PHE A 1 145 ? -16.578 7.289 1.56 1 75.44 145 PHE A CA 1
ATOM 1159 C C . PHE A 1 145 ? -16.328 8.117 0.31 1 75.44 145 PHE A C 1
ATOM 1161 O O . PHE A 1 145 ? -16.375 7.605 -0.808 1 75.44 145 PHE A O 1
ATOM 1168 N N . ASP A 1 146 ? -16.156 9.391 0.535 1 78.25 146 ASP A N 1
ATOM 1169 C CA . ASP A 1 146 ? -15.586 10.266 -0.486 1 78.25 146 ASP A CA 1
ATOM 1170 C C . ASP A 1 146 ? -14.094 10.492 -0.247 1 78.25 146 ASP A C 1
ATOM 1172 O O . ASP A 1 146 ? -13.656 10.648 0.897 1 78.25 146 ASP A O 1
ATOM 1176 N N . PHE A 1 147 ? -13.367 10.461 -1.357 1 76.5 147 PHE A N 1
ATOM 1177 C CA . PHE A 1 147 ? -11.922 10.617 -1.27 1 76.5 147 PHE A CA 1
ATOM 1178 C C . PHE A 1 147 ? -11.445 11.742 -2.178 1 76.5 147 PHE A C 1
ATOM 1180 O O . PHE A 1 147 ? -11.93 11.898 -3.297 1 76.5 147 PHE A O 1
ATOM 1187 N N . HIS A 1 148 ? -10.57 12.617 -1.665 1 75.88 148 HIS A N 1
ATOM 1188 C CA . HIS A 1 148 ? -9.859 13.648 -2.414 1 75.88 148 HIS A CA 1
ATOM 1189 C C . HIS A 1 148 ? -8.352 13.484 -2.275 1 75.88 148 HIS A C 1
ATOM 1191 O O . HIS A 1 148 ? -7.832 13.375 -1.162 1 75.88 148 HIS A O 1
ATOM 1197 N N . ASP A 1 149 ? -7.676 13.445 -3.428 1 72.25 149 ASP A N 1
ATOM 1198 C CA . ASP A 1 149 ? -6.227 13.273 -3.389 1 72.25 149 ASP A CA 1
ATOM 1199 C C . ASP A 1 149 ? -5.512 14.625 -3.451 1 72.25 149 ASP A C 1
ATOM 1201 O O . ASP A 1 149 ? -6.16 15.672 -3.473 1 72.25 149 ASP A O 1
ATOM 1205 N N . LYS A 1 150 ? -4.152 14.5 -3.439 1 76.25 150 LYS A N 1
ATOM 1206 C CA . LYS A 1 150 ? -3.305 15.688 -3.334 1 76.25 150 LYS A CA 1
ATOM 1207 C C . LYS A 1 150 ? -3.438 16.578 -4.57 1 76.25 150 LYS A C 1
ATOM 1209 O O . LYS A 1 150 ? -3.289 17.797 -4.488 1 76.25 150 LYS A O 1
ATOM 1214 N N . TYR A 1 151 ? -3.75 15.977 -5.633 1 71.62 151 TYR A N 1
ATOM 1215 C CA . TYR A 1 151 ? -3.855 16.75 -6.863 1 71.62 151 TYR A CA 1
ATOM 1216 C C . TYR A 1 151 ? -5.094 17.641 -6.844 1 71.62 151 TYR A C 1
ATOM 1218 O O . TYR A 1 151 ? -5.035 18.812 -7.223 1 71.62 151 TYR A O 1
ATOM 1226 N N . MET A 1 152 ? -6.141 17.109 -6.355 1 76.5 152 MET A N 1
ATOM 1227 C CA . MET A 1 152 ? -7.352 17.922 -6.195 1 76.5 152 MET A CA 1
ATOM 1228 C C . MET A 1 152 ? -7.117 19.062 -5.219 1 76.5 152 MET A C 1
ATOM 1230 O O . MET A 1 152 ? -7.543 20.188 -5.465 1 76.5 152 MET A O 1
ATOM 1234 N N . GLY A 1 153 ? -6.453 18.812 -4.168 1 86 153 GLY A N 1
ATOM 1235 C CA . GLY A 1 153 ? -6.184 19.828 -3.164 1 86 153 GLY A CA 1
ATOM 1236 C C . GLY A 1 153 ? -5.332 20.969 -3.686 1 86 153 GLY A C 1
ATOM 1237 O O . GLY A 1 153 ? -5.527 22.125 -3.303 1 86 153 GLY A O 1
ATOM 1238 N N . ARG A 1 154 ? -4.41 20.656 -4.566 1 87.75 154 ARG A N 1
ATOM 1239 C CA . ARG A 1 154 ? -3.471 21.641 -5.086 1 87.75 154 ARG A CA 1
ATOM 1240 C C . ARG A 1 154 ? -4.176 22.641 -5.996 1 87.75 154 ARG A C 1
ATOM 1242 O O . ARG A 1 154 ? -3.744 23.797 -6.117 1 87.75 154 ARG A O 1
ATOM 1249 N N . LEU A 1 155 ? -5.246 22.25 -6.523 1 87.56 155 LEU A N 1
ATOM 1250 C CA . LEU A 1 155 ? -5.926 23.062 -7.523 1 87.56 155 LEU A CA 1
ATOM 1251 C C . LEU A 1 155 ? -6.941 23.984 -6.863 1 87.56 155 LEU A C 1
ATOM 1253 O O . LEU A 1 155 ? -7.5 24.875 -7.52 1 87.56 155 LEU A O 1
ATOM 1257 N N . LEU A 1 156 ? -7.137 23.875 -5.656 1 92.75 156 LEU A N 1
ATOM 1258 C CA . LEU A 1 156 ? -8.18 24.641 -4.977 1 92.75 156 LEU A CA 1
ATOM 1259 C C . LEU A 1 156 ? -7.746 26.094 -4.797 1 92.75 156 LEU A C 1
ATOM 1261 O O . LEU A 1 156 ? -6.582 26.375 -4.508 1 92.75 156 LEU A O 1
ATOM 1265 N N . ASP A 1 157 ? -8.656 26.969 -4.996 1 95.56 157 ASP A N 1
ATOM 1266 C CA . ASP A 1 157 ? -8.492 28.344 -4.516 1 95.56 157 ASP A CA 1
ATOM 1267 C C . ASP A 1 157 ? -9.086 28.5 -3.115 1 95.56 157 ASP A C 1
ATOM 1269 O O . ASP A 1 157 ? -9.438 27.516 -2.465 1 95.56 157 ASP A O 1
ATOM 1273 N N . GLU A 1 158 ? -9.094 29.719 -2.637 1 96.62 158 GLU A N 1
ATOM 1274 C CA . GLU A 1 158 ? -9.539 29.969 -1.268 1 96.62 158 GLU A CA 1
ATOM 1275 C C . GLU A 1 158 ? -10.977 29.516 -1.059 1 96.62 158 GLU A C 1
ATOM 1277 O O . GLU A 1 158 ? -11.305 28.922 -0.029 1 96.62 158 GLU A O 1
ATOM 1282 N N . GLU A 1 159 ? -11.852 29.828 -1.989 1 96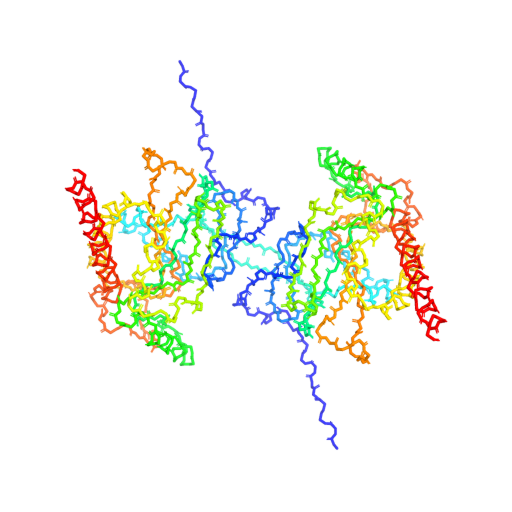.69 159 GLU A N 1
ATOM 1283 C CA . GLU A 1 159 ? -13.25 29.406 -1.897 1 96.69 159 GLU A CA 1
ATOM 1284 C C . GLU A 1 159 ? -13.375 27.891 -1.908 1 96.69 159 GLU A C 1
ATOM 1286 O O . GLU A 1 159 ? -14.148 27.312 -1.137 1 96.69 159 GLU A O 1
ATOM 1291 N N . GLY A 1 160 ? -12.688 27.328 -2.865 1 96.88 160 GLY A N 1
ATOM 1292 C CA . GLY A 1 160 ? -12.672 25.875 -2.908 1 96.88 160 GLY A CA 1
ATOM 1293 C C . GLY A 1 160 ? -12.156 25.234 -1.63 1 96.88 160 GLY A C 1
ATOM 1294 O O . GLY A 1 160 ? -12.656 24.203 -1.194 1 96.88 160 GLY A O 1
ATOM 1295 N N . PHE A 1 161 ? -11.156 25.891 -1.123 1 97.38 161 PHE A N 1
ATOM 1296 C CA . PHE A 1 161 ? -10.602 25.422 0.144 1 97.38 161 PHE A CA 1
ATOM 1297 C C . PHE A 1 161 ? -11.672 25.422 1.229 1 97.38 161 PHE A C 1
ATOM 1299 O O . PHE A 1 161 ? -11.875 24.406 1.898 1 97.38 161 PHE A O 1
ATOM 1306 N N . LYS A 1 162 ? -12.391 26.453 1.407 1 97.75 162 LYS A N 1
ATOM 1307 C CA . LYS A 1 162 ? -13.453 26.562 2.406 1 97.75 162 LYS A CA 1
ATOM 1308 C C . LYS A 1 162 ? -14.555 25.531 2.154 1 97.75 162 LYS A C 1
ATOM 1310 O O . LYS A 1 162 ? -15.023 24.875 3.086 1 97.75 162 LYS A O 1
ATOM 1315 N N . LYS A 1 163 ? -14.945 25.391 0.926 1 97.06 163 LYS A N 1
ATOM 1316 C CA . LYS A 1 163 ? -15.984 24.422 0.559 1 97.06 163 LYS A CA 1
ATOM 1317 C C . LYS A 1 163 ? -15.594 23.016 0.961 1 97.06 163 LYS A C 1
ATOM 1319 O O . LYS A 1 163 ? -16.438 22.234 1.403 1 97.06 163 LYS A O 1
ATOM 1324 N N . ASN A 1 164 ? -14.352 22.688 0.763 1 95.88 164 ASN A N 1
ATOM 1325 C CA . ASN A 1 164 ? -13.898 21.344 1.106 1 95.88 164 ASN A CA 1
ATOM 1326 C C . ASN A 1 164 ? -13.836 21.141 2.617 1 95.88 164 ASN A C 1
ATOM 1328 O O . ASN A 1 164 ? -14.031 20.016 3.107 1 95.88 164 ASN A O 1
ATOM 1332 N N . LEU A 1 165 ? -13.562 22.234 3.363 1 97.75 165 LEU A N 1
ATOM 1333 C CA . LEU A 1 165 ? -13.656 22.125 4.816 1 97.75 165 LEU A CA 1
ATOM 1334 C C . LEU A 1 165 ? -15.078 21.797 5.246 1 97.75 165 LEU A C 1
ATOM 1336 O O . LEU A 1 165 ? -15.289 20.969 6.137 1 97.75 165 LEU A O 1
ATOM 1340 N N . VAL A 1 166 ? -16.031 22.406 4.586 1 97.12 166 VAL A N 1
ATOM 1341 C CA . VAL A 1 166 ? -17.438 22.141 4.848 1 97.12 166 VAL A CA 1
ATOM 1342 C C . VAL A 1 166 ? -17.766 20.688 4.52 1 97.12 166 VAL A C 1
ATOM 1344 O O . VAL A 1 166 ? -18.422 20 5.297 1 97.12 166 VAL A O 1
ATOM 1347 N N . ASP A 1 167 ? -17.297 20.266 3.396 1 94.94 167 ASP A N 1
ATOM 1348 C CA . ASP A 1 167 ? -17.516 18.891 2.951 1 94.94 167 ASP A CA 1
ATOM 1349 C C . ASP A 1 167 ? -16.938 17.891 3.947 1 94.94 167 ASP A C 1
ATOM 1351 O O . ASP A 1 167 ? -17.562 16.859 4.238 1 94.94 167 ASP A O 1
ATOM 1355 N N . TYR A 1 168 ? -15.773 18.141 4.445 1 95 168 TYR A N 1
ATOM 1356 C CA . TYR A 1 168 ? -15.109 17.281 5.414 1 95 168 TYR A CA 1
ATOM 1357 C C . TYR A 1 168 ? -15.961 17.109 6.672 1 95 168 TYR A C 1
ATOM 1359 O O . TYR A 1 168 ? -16.062 16.016 7.215 1 95 168 TYR A O 1
ATOM 1367 N N . LEU A 1 169 ? -16.531 18.156 7.109 1 95.19 169 LEU A N 1
ATOM 1368 C CA . LEU A 1 169 ? -17.297 18.125 8.352 1 95.19 169 LEU A CA 1
ATOM 1369 C C . LEU A 1 169 ? -18.609 17.375 8.156 1 95.19 169 LEU A C 1
ATOM 1371 O O . LEU A 1 169 ? -19.156 16.828 9.117 1 95.19 169 LEU A O 1
ATOM 1375 N N . ASP A 1 170 ? -19.109 17.375 6.934 1 93.38 170 ASP A N 1
ATOM 1376 C CA . ASP A 1 170 ? -20.312 16.641 6.547 1 93.38 170 ASP A CA 1
ATOM 1377 C C . ASP A 1 170 ? -21.438 16.844 7.555 1 93.38 170 ASP A C 1
ATOM 1379 O O . ASP A 1 170 ? -22.031 15.883 8.055 1 93.38 170 ASP A O 1
ATOM 1383 N N . GLY A 1 171 ? -21.703 18.078 7.953 1 91.38 171 GLY A N 1
ATOM 1384 C CA . GLY A 1 171 ? -22.812 18.406 8.82 1 91.38 171 GLY A CA 1
ATOM 1385 C C . GLY A 1 171 ? -22.469 18.344 10.297 1 91.38 171 GLY A C 1
ATOM 1386 O O . GLY A 1 171 ? -23.297 18.672 11.148 1 91.38 171 GLY A O 1
ATOM 1387 N N . ARG A 1 172 ? -21.312 17.922 10.633 1 91.75 172 ARG A N 1
ATOM 1388 C CA . ARG A 1 172 ? -20.906 17.859 12.031 1 91.75 172 ARG A CA 1
ATOM 1389 C C . ARG A 1 172 ? -20.375 19.203 12.516 1 91.75 172 ARG A C 1
ATOM 1391 O O . ARG A 1 172 ? -19.203 19.312 12.891 1 91.75 172 ARG A O 1
ATOM 1398 N N . TRP A 1 173 ? -21.281 20.109 12.648 1 92.81 173 TRP A N 1
ATOM 1399 C CA . TRP A 1 173 ? -20.938 21.5 12.969 1 92.81 173 TRP A CA 1
ATOM 1400 C C . TRP A 1 173 ? -20.469 21.609 14.414 1 92.81 173 TRP A C 1
ATOM 1402 O O . TRP A 1 173 ? -19.766 22.562 14.766 1 92.81 173 TRP A O 1
ATOM 1412 N N . ASN A 1 174 ? -20.844 20.719 15.203 1 92.25 174 ASN A N 1
ATOM 1413 C CA . ASN A 1 174 ? -20.484 20.734 16.609 1 92.25 174 ASN A CA 1
ATOM 1414 C C . ASN A 1 174 ? -18.969 20.578 16.812 1 92.25 174 ASN A C 1
ATOM 1416 O O . ASN A 1 174 ? -18.453 20.844 17.891 1 92.25 174 ASN A O 1
ATOM 1420 N N . HIS A 1 175 ? -18.266 20.094 15.773 1 94.88 175 HIS A N 1
ATOM 1421 C CA . HIS A 1 175 ? -16.828 19.938 15.859 1 94.88 175 HIS A CA 1
ATOM 1422 C C . HIS A 1 175 ? -16.125 21.297 15.75 1 94.88 175 HIS A C 1
ATOM 1424 O O . HIS A 1 175 ? -14.961 21.438 16.125 1 94.88 175 HIS A O 1
ATOM 1430 N N . ILE A 1 176 ? -16.797 22.328 15.242 1 96.38 176 ILE A N 1
ATOM 1431 C CA . ILE A 1 176 ? -16.141 23.578 14.898 1 96.38 176 ILE A CA 1
ATOM 1432 C C . ILE A 1 176 ? -15.656 24.281 16.172 1 96.38 176 ILE A C 1
ATOM 1434 O O . ILE A 1 176 ? -14.5 24.688 16.266 1 96.38 176 ILE A O 1
ATOM 1438 N N . PRO A 1 177 ? -16.5 24.391 17.234 1 95.88 177 PRO A N 1
ATOM 1439 C CA . PRO A 1 177 ? -15.977 25.016 18.453 1 95.88 177 PRO A CA 1
ATOM 1440 C C . PRO A 1 177 ? -14.773 24.281 19.031 1 95.88 177 PRO A C 1
ATOM 1442 O O . PRO A 1 177 ? -13.844 24.922 19.531 1 95.88 177 PRO A O 1
ATOM 1445 N N . VAL A 1 178 ? -14.82 23 18.984 1 96 178 VAL A N 1
ATOM 1446 C CA . VAL A 1 178 ? -13.719 22.188 19.5 1 96 178 VAL A CA 1
ATOM 1447 C C . VAL A 1 178 ? -12.469 22.422 18.656 1 96 178 VAL A C 1
ATOM 1449 O O . VAL A 1 178 ? -11.367 22.578 19.188 1 96 178 VAL A O 1
ATOM 1452 N N . LEU A 1 179 ? -12.656 22.484 17.359 1 97.62 179 LEU A N 1
ATOM 1453 C CA . LEU A 1 179 ? -11.547 22.734 16.453 1 97.62 179 LEU A CA 1
ATOM 1454 C C . LEU A 1 179 ? -10.93 24.094 16.703 1 97.62 179 LEU A C 1
ATOM 1456 O O . LEU A 1 179 ? -9.703 24.234 16.734 1 97.62 179 LEU A O 1
ATOM 1460 N N . LEU A 1 180 ? -11.766 25.078 16.844 1 98.25 180 LEU A N 1
ATOM 1461 C CA . LEU A 1 180 ? -11.273 26.438 17.078 1 98.25 180 LEU A CA 1
ATOM 1462 C C . LEU A 1 180 ? -10.469 26.5 18.375 1 98.25 180 LEU A C 1
ATOM 1464 O O . LEU A 1 180 ? -9.422 27.156 18.422 1 98.25 180 LEU A O 1
ATOM 1468 N N . LYS A 1 181 ? -10.961 25.828 19.406 1 98.06 181 LYS A N 1
ATOM 1469 C CA . LYS A 1 181 ? -10.227 25.781 20.672 1 98.06 181 LYS A CA 1
ATOM 1470 C C . LYS A 1 181 ? -8.859 25.109 20.484 1 98.06 181 LYS A C 1
ATOM 1472 O O . LYS A 1 181 ? -7.848 25.641 20.953 1 98.06 181 LYS A O 1
ATOM 1477 N N . LYS A 1 182 ? -8.82 24.047 19.812 1 98.06 182 LYS A N 1
ATOM 1478 C CA . LYS A 1 182 ? -7.582 23.297 19.609 1 98.06 182 LYS A CA 1
ATOM 1479 C C . LYS A 1 182 ? -6.605 24.078 18.734 1 98.06 182 LYS A C 1
ATOM 1481 O O . LYS A 1 182 ? -5.402 24.109 19.016 1 98.06 182 LYS A O 1
ATOM 1486 N N . LEU A 1 183 ? -7.109 24.719 17.703 1 98.75 183 LEU A N 1
ATOM 1487 C CA . LEU A 1 183 ? -6.254 25.469 16.797 1 98.75 183 LEU A CA 1
ATOM 1488 C C . LEU A 1 183 ? -5.664 26.688 17.5 1 98.75 183 LEU A C 1
ATOM 1490 O O . LEU A 1 183 ? -4.5 27.031 17.297 1 98.75 183 LEU A O 1
ATOM 1494 N N . ASN A 1 184 ? -6.48 27.328 18.297 1 98.75 184 ASN A N 1
ATOM 1495 C CA . ASN A 1 184 ? -5.977 28.453 19.078 1 98.75 184 ASN A CA 1
ATOM 1496 C C . ASN A 1 184 ? -4.871 28.031 20.031 1 98.75 184 ASN A C 1
ATOM 1498 O O . ASN A 1 184 ? -3.846 28.703 20.156 1 98.75 184 ASN A O 1
ATOM 1502 N N . ARG A 1 185 ? -5.125 26.984 20.688 1 98.56 185 ARG A N 1
ATOM 1503 C CA . ARG A 1 185 ? -4.113 26.453 21.609 1 98.56 185 ARG A CA 1
ATOM 1504 C C . ARG A 1 185 ? -2.832 26.094 20.859 1 98.56 185 ARG A C 1
ATOM 1506 O O . ARG A 1 185 ? -1.733 26.453 21.281 1 98.56 185 ARG A O 1
ATOM 1513 N N . LEU A 1 186 ? -2.975 25.422 19.781 1 98.62 186 LEU A N 1
ATOM 1514 C CA . LEU A 1 186 ? -1.815 25.047 18.969 1 98.62 186 LEU A CA 1
ATOM 1515 C C . LEU A 1 186 ? -1.063 26.281 18.5 1 98.62 186 LEU A C 1
ATOM 1517 O O . LEU A 1 186 ? 0.169 26.312 18.516 1 98.62 186 LEU A O 1
ATOM 1521 N N . GLY A 1 187 ? -1.824 27.281 18.031 1 98.69 187 GLY A N 1
ATOM 1522 C CA . GLY A 1 187 ? -1.209 28.531 17.609 1 98.69 187 GLY A CA 1
ATOM 1523 C C . GLY A 1 187 ? -0.349 29.156 18.688 1 98.69 187 GLY A C 1
ATOM 1524 O O . GLY A 1 187 ? 0.754 29.641 18.422 1 98.69 187 GLY A O 1
ATOM 1525 N N . ARG A 1 188 ? -0.836 29.172 19.891 1 98.56 188 ARG A N 1
ATOM 1526 C CA . ARG A 1 188 ? -0.086 29.719 21.016 1 98.56 188 ARG A CA 1
ATOM 1527 C C . ARG A 1 188 ? 1.197 28.938 21.25 1 98.56 188 ARG A C 1
ATOM 1529 O O . ARG A 1 188 ? 2.252 29.516 21.516 1 98.56 188 ARG A O 1
ATOM 1536 N N . ILE A 1 189 ? 1.051 27.672 21.203 1 98.38 189 ILE A N 1
ATOM 1537 C CA . ILE A 1 189 ? 2.211 26.812 21.438 1 98.38 189 ILE A CA 1
ATOM 1538 C C . ILE A 1 189 ? 3.256 27.078 20.344 1 98.38 189 ILE A C 1
ATOM 1540 O O . ILE A 1 189 ? 4.426 27.312 20.656 1 98.38 189 ILE A O 1
ATOM 1544 N N . ILE A 1 190 ? 2.85 27.078 19.078 1 98.31 190 ILE A N 1
ATOM 1545 C CA . ILE A 1 190 ? 3.762 27.281 17.953 1 98.31 190 ILE A CA 1
ATOM 1546 C C . ILE A 1 190 ? 4.445 28.641 18.078 1 98.31 190 ILE A C 1
ATOM 1548 O O . ILE A 1 190 ? 5.641 28.766 17.797 1 98.31 190 ILE A O 1
ATOM 1552 N N . ARG A 1 191 ? 3.709 29.578 18.484 1 98.25 191 ARG A N 1
ATOM 1553 C CA . ARG A 1 191 ? 4.246 30.922 18.656 1 98.25 191 ARG A CA 1
ATOM 1554 C C . ARG A 1 191 ? 5.363 30.938 19.703 1 98.25 191 ARG A C 1
ATOM 1556 O O . ARG A 1 191 ? 6.305 31.734 19.594 1 98.25 191 ARG A O 1
ATOM 1563 N N . SER A 1 192 ? 5.301 30.109 20.625 1 97.44 192 SER A N 1
ATOM 1564 C CA . SER A 1 192 ? 6.285 30.062 21.703 1 97.44 192 SER A CA 1
ATOM 1565 C C . SER A 1 192 ? 7.508 29.25 21.297 1 97.44 192 SER A C 1
ATOM 1567 O O . SER A 1 192 ? 8.547 29.312 21.953 1 97.44 192 SER A O 1
ATOM 1569 N N . LEU A 1 193 ? 7.426 28.453 20.312 1 96.75 193 LEU A N 1
ATOM 1570 C CA . LEU A 1 193 ? 8.508 27.562 19.891 1 96.75 193 LEU A CA 1
ATOM 1571 C C . LEU A 1 193 ? 9.477 28.297 18.953 1 96.75 193 LEU A C 1
ATOM 1573 O O . LEU A 1 193 ? 9.547 27.984 17.766 1 96.75 193 LEU A O 1
ATOM 1577 N N . LYS A 1 194 ? 10.266 29.094 19.609 1 96.25 194 LYS A N 1
ATOM 1578 C CA . LYS A 1 194 ? 11.242 29.875 18.859 1 96.25 194 LYS A CA 1
ATOM 1579 C C . LYS A 1 194 ? 12.336 28.984 18.281 1 96.25 194 LYS A C 1
ATOM 1581 O O . LYS A 1 194 ? 12.797 28.047 18.953 1 96.25 194 LYS A O 1
ATOM 1586 N N . GLY A 1 195 ? 12.695 29.281 17.062 1 95.44 195 GLY A N 1
ATOM 1587 C CA . GLY A 1 195 ? 13.781 28.547 16.438 1 95.44 195 GLY A CA 1
ATOM 1588 C C . GLY A 1 195 ? 13.328 27.266 15.758 1 95.44 195 GLY A C 1
ATOM 1589 O O . GLY A 1 195 ? 14.094 26.656 15.008 1 95.44 195 GLY A O 1
ATOM 1590 N N . TYR A 1 196 ? 12.125 26.844 16 1 96.75 196 TYR A N 1
ATOM 1591 C CA . TYR A 1 196 ? 11.594 25.656 15.344 1 96.75 196 TYR A CA 1
ATOM 1592 C C . TYR A 1 196 ? 11.016 26 13.977 1 96.75 196 TYR A C 1
ATOM 1594 O O . TYR A 1 196 ? 10.484 27.094 13.773 1 96.75 196 TYR A O 1
ATOM 1602 N N . ARG A 1 197 ? 11.242 25.094 13.016 1 97.56 197 ARG A N 1
ATOM 1603 C CA . ARG A 1 197 ? 10.555 25.141 11.727 1 97.56 197 ARG A CA 1
ATOM 1604 C C . ARG A 1 197 ? 9.867 23.797 11.438 1 97.56 197 ARG A C 1
ATOM 1606 O O . ARG A 1 197 ? 10.453 22.734 11.656 1 97.56 197 ARG A O 1
ATOM 1613 N N . PHE A 1 198 ? 8.648 23.875 11.023 1 97.62 198 PHE A N 1
ATOM 1614 C CA . PHE A 1 198 ? 7.859 22.688 10.719 1 97.62 198 PHE A CA 1
ATOM 1615 C C . PHE A 1 198 ? 7.609 22.562 9.219 1 97.62 198 PHE A C 1
ATOM 1617 O O . PHE A 1 198 ? 6.484 22.297 8.797 1 97.62 198 PHE A O 1
ATOM 1624 N N . TYR A 1 199 ? 8.695 22.75 8.516 1 96.75 199 TYR A N 1
ATOM 1625 C CA . TYR A 1 199 ? 8.625 22.734 7.059 1 96.75 199 TYR A CA 1
ATOM 1626 C C . TYR A 1 199 ? 8.016 21.422 6.555 1 96.75 199 TYR A C 1
ATOM 1628 O O . TYR A 1 199 ? 8.445 20.344 6.949 1 96.75 199 TYR A O 1
ATOM 1636 N N . ALA A 1 200 ? 6.992 21.531 5.68 1 94.62 200 ALA A N 1
ATOM 1637 C CA . ALA A 1 200 ? 6.359 20.438 4.934 1 94.62 200 ALA A CA 1
ATOM 1638 C C . ALA A 1 200 ? 5.621 19.484 5.867 1 94.62 200 ALA A C 1
ATOM 1640 O O . ALA A 1 200 ? 5.211 18.406 5.461 1 94.62 200 ALA A O 1
ATOM 1641 N N . SER A 1 201 ? 5.473 19.828 7.137 1 95.12 201 SER A N 1
ATOM 1642 C CA . SER A 1 201 ? 4.684 19 8.031 1 95.12 201 SER A CA 1
ATOM 1643 C C . SER A 1 201 ? 3.191 19.125 7.73 1 95.12 201 SER A C 1
ATOM 1645 O O . SER A 1 201 ? 2.779 19.984 6.953 1 95.12 201 SER A O 1
ATOM 1647 N N . SER A 1 202 ? 2.438 18.188 8.344 1 94.81 202 SER A N 1
ATOM 1648 C CA . SER A 1 202 ? 0.999 18.188 8.102 1 94.81 202 SER A CA 1
ATOM 1649 C C . SER A 1 202 ? 0.221 18.234 9.414 1 94.81 202 SER A C 1
ATOM 1651 O O . SER A 1 202 ? 0.765 17.938 10.477 1 94.81 202 SER A O 1
ATOM 1653 N N . LEU A 1 203 ? -0.914 18.797 9.32 1 96.69 203 LEU A N 1
ATOM 1654 C CA . LEU A 1 203 ? -1.913 18.766 10.383 1 96.69 203 LEU A CA 1
ATOM 1655 C C . LEU A 1 203 ? -3.062 17.828 10.016 1 96.69 203 LEU A C 1
ATOM 1657 O O . LEU A 1 203 ? -3.727 18.031 8.992 1 96.69 203 LEU A O 1
ATOM 1661 N N . LEU A 1 204 ? -3.236 16.797 10.828 1 94.56 204 LEU A N 1
ATOM 1662 C CA . LEU A 1 204 ? -4.285 15.812 10.57 1 94.56 204 LEU A CA 1
ATOM 1663 C C . LEU A 1 204 ? -5.504 16.078 11.453 1 94.56 204 LEU A C 1
ATOM 1665 O O . LEU A 1 204 ? -5.371 16.234 12.664 1 94.56 204 LEU A O 1
ATOM 1669 N N . LEU A 1 205 ? -6.645 16.25 10.836 1 96.06 205 LEU A N 1
ATOM 1670 C CA . LEU A 1 205 ? -7.922 16.297 11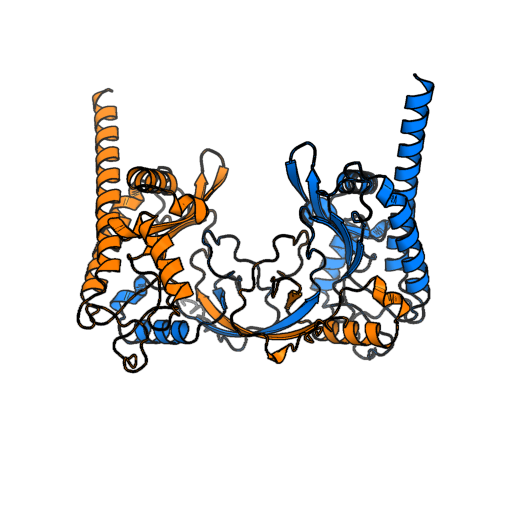.539 1 96.06 205 LEU A CA 1
ATOM 1671 C C . LEU A 1 205 ? -8.688 14.992 11.367 1 96.06 205 LEU A C 1
ATOM 1673 O O . LEU A 1 205 ? -8.867 14.508 10.25 1 96.06 205 LEU A O 1
ATOM 1677 N N . ILE A 1 206 ? -9.102 14.398 12.461 1 93.06 206 ILE A N 1
ATOM 1678 C CA . ILE A 1 206 ? -9.727 13.078 12.383 1 93.06 206 ILE A CA 1
ATOM 1679 C C . ILE A 1 206 ? -10.961 13.039 13.281 1 93.06 206 ILE A C 1
ATOM 1681 O O . ILE A 1 206 ? -10.93 13.516 14.414 1 93.06 206 ILE A O 1
ATOM 1685 N N . TYR A 1 207 ? -12.023 12.516 12.812 1 92.31 207 TYR A N 1
ATOM 1686 C CA . TYR A 1 207 ? -13.18 12.18 13.641 1 92.31 207 TYR A CA 1
ATOM 1687 C C . TYR A 1 207 ? -13.883 10.938 13.102 1 92.31 207 TYR A C 1
ATOM 1689 O O . TYR A 1 207 ? -13.578 10.469 12 1 92.31 207 TYR A O 1
ATOM 1697 N N . ASP A 1 208 ? -14.75 10.367 13.938 1 89.19 208 ASP A N 1
ATOM 1698 C CA . ASP A 1 208 ? -15.5 9.18 13.547 1 89.19 208 ASP A CA 1
ATOM 1699 C C . ASP A 1 208 ? -16.859 9.555 12.977 1 89.19 208 ASP A C 1
ATOM 1701 O O . ASP A 1 208 ? -17.766 9.93 13.719 1 89.19 208 ASP A O 1
ATOM 1705 N N . GLY A 1 209 ? -16.984 9.391 11.648 1 87.81 209 GLY A N 1
ATOM 1706 C CA . GLY A 1 209 ? -18.219 9.734 10.984 1 87.81 209 GLY A CA 1
ATOM 1707 C C . GLY A 1 209 ? -19.328 8.734 11.25 1 87.81 209 GLY A C 1
ATOM 1708 O O . GLY A 1 209 ? -20.5 9.008 10.953 1 87.81 209 GLY A O 1
ATOM 1709 N N . GLY A 1 210 ? -18.984 7.637 11.828 1 83.31 210 GLY A N 1
ATOM 1710 C CA . GLY A 1 210 ? -19.969 6.602 12.109 1 83.31 210 GLY A CA 1
ATOM 1711 C C . GLY A 1 210 ? -20.672 6.793 13.445 1 83.31 210 GLY A C 1
ATOM 1712 O O . GLY A 1 210 ? -21.703 6.172 13.703 1 83.31 210 GLY A O 1
ATOM 1713 N N . LYS A 1 211 ? -20.109 7.551 14.242 1 82.06 211 LYS A N 1
ATOM 1714 C CA . LYS A 1 211 ? -20.688 7.773 15.562 1 82.06 211 LYS A CA 1
ATOM 1715 C C . LYS A 1 211 ? -21.672 8.938 15.547 1 82.06 211 LYS A C 1
ATOM 1717 O O . LYS A 1 211 ? -21.516 9.883 14.773 1 82.06 211 LYS A O 1
ATOM 1722 N N . PRO A 1 212 ? -22.688 8.781 16.375 1 77.25 212 PRO A N 1
ATOM 1723 C CA . PRO A 1 212 ? -23.656 9.883 16.438 1 77.25 212 PRO A CA 1
ATOM 1724 C C . PRO A 1 212 ? -23.031 11.195 16.906 1 77.25 212 PRO A C 1
ATOM 1726 O O . PRO A 1 212 ? -22.047 11.18 17.656 1 77.25 212 PRO A O 1
ATOM 1729 N N . GLU A 1 213 ? -23.5 12.336 16.375 1 70.75 213 GLU A N 1
ATOM 1730 C CA . GLU A 1 213 ? -22.984 13.688 16.625 1 70.75 213 GLU A CA 1
ATOM 1731 C C . GLU A 1 213 ? -22.891 13.969 18.125 1 70.75 213 GLU A C 1
ATOM 1733 O O . GLU A 1 213 ? -21.938 14.594 18.578 1 70.75 213 GLU A O 1
ATOM 1738 N N . ASN A 1 214 ? -23.828 13.539 18.828 1 67.56 214 ASN A N 1
ATOM 1739 C CA . ASN A 1 214 ? -23.922 13.914 20.234 1 67.56 214 ASN A CA 1
ATOM 1740 C C . ASN A 1 214 ? -23.266 12.867 21.125 1 67.56 214 ASN A C 1
ATOM 1742 O O . ASN A 1 214 ? -23.375 12.93 22.359 1 67.56 214 ASN A O 1
ATOM 1746 N N . SER A 1 215 ? -22.531 12.062 20.484 1 66.56 215 SER A N 1
ATOM 1747 C CA . SER A 1 215 ? -21.906 11.047 21.328 1 66.56 215 SER A CA 1
ATOM 1748 C C . SER A 1 215 ? -20.625 11.555 21.953 1 66.56 215 SER A C 1
ATOM 1750 O O . SER A 1 215 ? -19.891 12.344 21.328 1 66.56 215 SER A O 1
ATOM 1752 N N . LYS A 1 216 ? -20.516 11.422 23.281 1 62.62 216 LYS A N 1
ATOM 1753 C CA . LYS A 1 216 ? -19.328 11.805 24.016 1 62.62 216 LYS A CA 1
ATOM 1754 C C . LYS A 1 216 ? -18.062 11.281 23.344 1 62.62 216 LYS A C 1
ATOM 1756 O O . LYS A 1 216 ? -16.984 11.867 23.484 1 62.62 216 LYS A O 1
ATOM 1761 N N . ASP A 1 217 ? -18.312 10.32 22.516 1 62.22 217 ASP A N 1
ATOM 1762 C CA . ASP A 1 217 ? -17.172 9.625 21.922 1 62.22 217 ASP A CA 1
ATOM 1763 C C . ASP A 1 217 ? -16.828 10.203 20.547 1 62.22 217 ASP A C 1
ATOM 1765 O O . ASP A 1 217 ? -15.828 9.836 19.953 1 62.22 217 ASP A O 1
ATOM 1769 N N . CYS A 1 218 ? -17.719 11.117 20.094 1 65.19 218 CYS A N 1
ATOM 1770 C CA . CYS A 1 218 ? -17.406 11.656 18.766 1 65.19 218 CYS A CA 1
ATOM 1771 C C . CYS A 1 218 ? -16.469 12.859 18.875 1 65.19 218 CYS A C 1
ATOM 1773 O O . CYS A 1 218 ? -16.922 14.008 18.828 1 65.19 218 CYS A O 1
ATOM 1775 N N . ARG A 1 219 ? -15.273 12.617 19.219 1 85.5 219 ARG A N 1
ATOM 1776 C CA . ARG A 1 219 ? -14.305 13.695 19.391 1 85.5 219 ARG A CA 1
ATOM 1777 C C . ARG A 1 219 ? -13.469 13.867 18.125 1 85.5 219 ARG A C 1
ATOM 1779 O O . ARG A 1 219 ? -13.18 12.898 17.422 1 85.5 219 ARG A O 1
ATOM 1786 N N . ILE A 1 220 ? -13.297 15.148 17.75 1 93.69 220 ILE A N 1
ATOM 1787 C CA . ILE A 1 220 ? -12.406 15.477 16.656 1 93.69 220 ILE A CA 1
ATOM 1788 C C . ILE A 1 220 ? -10.984 15.648 17.172 1 93.69 220 ILE A C 1
ATOM 1790 O O . ILE A 1 220 ? -10.766 16.281 18.203 1 93.69 220 ILE A O 1
ATOM 1794 N N . ASP A 1 221 ? -10.055 14.953 16.578 1 93.88 221 ASP A N 1
ATOM 1795 C CA . ASP A 1 221 ? -8.648 14.961 16.969 1 93.88 221 ASP A CA 1
ATOM 1796 C C . ASP A 1 221 ? -7.82 15.797 15.984 1 93.88 221 ASP A C 1
ATOM 1798 O O . ASP A 1 221 ? -8.156 15.898 14.805 1 93.88 221 ASP A O 1
ATOM 1802 N N . VAL A 1 222 ? -6.855 16.5 16.484 1 97.12 222 VAL A N 1
ATOM 1803 C CA . VAL A 1 222 ? -5.934 17.328 15.719 1 97.12 222 VAL A CA 1
ATOM 1804 C C . VAL A 1 222 ? -4.492 16.953 16.047 1 97.12 222 VAL A C 1
ATOM 1806 O O . VAL A 1 222 ? -4.062 17.047 17.203 1 97.12 222 VAL A O 1
ATOM 1809 N N . ARG A 1 223 ? -3.74 16.5 15.023 1 95.56 223 ARG A N 1
ATOM 1810 C CA . ARG A 1 223 ? -2.393 16 15.273 1 95.56 223 ARG A CA 1
ATOM 1811 C C . ARG A 1 223 ? -1.417 16.5 14.211 1 95.56 223 ARG A C 1
ATOM 1813 O O . ARG A 1 223 ? -1.745 16.531 13.023 1 95.56 223 ARG A O 1
ATOM 1820 N N . MET A 1 224 ? -0.26 16.891 14.672 1 96.06 224 MET A N 1
ATOM 1821 C CA . MET A 1 224 ? 0.843 17.188 13.766 1 96.06 224 MET A CA 1
ATOM 1822 C C . MET A 1 224 ? 1.562 15.914 13.344 1 96.06 224 MET A C 1
ATOM 1824 O O . MET A 1 224 ? 1.83 15.047 14.18 1 96.06 224 MET A O 1
ATOM 1828 N N . ILE A 1 225 ? 1.821 15.812 12.016 1 89.56 225 ILE A N 1
ATOM 1829 C CA . ILE A 1 225 ? 2.535 14.633 11.539 1 89.56 225 ILE A CA 1
ATOM 1830 C C . ILE A 1 225 ? 3.564 15.047 10.484 1 89.56 225 ILE A C 1
ATOM 1832 O O . ILE A 1 225 ? 3.551 16.188 10.008 1 89.56 225 ILE A O 1
ATOM 1836 N N . ASP A 1 226 ? 4.496 14.125 10.172 1 87.44 226 ASP A N 1
ATOM 1837 C CA . ASP A 1 226 ? 5.496 14.273 9.117 1 87.44 226 ASP A CA 1
ATOM 1838 C C . ASP A 1 226 ? 6.52 15.352 9.477 1 87.44 226 ASP A C 1
ATOM 1840 O O . ASP A 1 226 ? 6.461 16.469 8.961 1 87.44 226 ASP A O 1
ATOM 1844 N N . PHE A 1 227 ? 7.512 15 10.211 1 93.5 227 PHE A N 1
ATOM 1845 C CA . PHE A 1 227 ? 8.516 15.961 10.664 1 93.5 227 PHE A CA 1
ATOM 1846 C C . PHE A 1 227 ? 9.836 15.742 9.938 1 93.5 227 PHE A C 1
ATOM 1848 O O . PHE A 1 227 ? 10.898 16.078 10.453 1 93.5 227 PHE A O 1
ATOM 1855 N N . ALA A 1 228 ? 9.727 15.18 8.812 1 89.94 228 ALA A N 1
ATOM 1856 C CA . ALA A 1 228 ? 10.922 14.758 8.086 1 89.94 228 ALA A CA 1
ATOM 1857 C C . ALA A 1 228 ? 11.789 15.953 7.715 1 89.94 228 ALA A C 1
ATOM 1859 O O . ALA A 1 228 ? 13.008 15.836 7.617 1 89.94 228 ALA A O 1
ATOM 1860 N N . LYS A 1 229 ? 11.25 17.141 7.531 1 93.31 229 LYS A N 1
ATOM 1861 C CA . LYS A 1 229 ? 12 18.297 7.059 1 93.31 229 LYS A CA 1
ATOM 1862 C C . LYS A 1 229 ? 12.039 19.391 8.125 1 93.31 229 LYS A C 1
ATOM 1864 O O . LYS A 1 229 ? 12.367 20.547 7.82 1 93.31 229 LYS A O 1
ATOM 1869 N N . CYS A 1 230 ? 11.672 19.047 9.289 1 95.31 230 CYS A N 1
ATOM 1870 C CA . CYS A 1 230 ? 11.57 20.031 10.359 1 95.31 230 CYS A CA 1
ATOM 1871 C C . CYS A 1 230 ? 12.945 20.359 10.93 1 95.31 230 CYS A C 1
ATOM 1873 O O . CYS A 1 230 ? 13.891 19.594 10.758 1 95.31 230 CYS A O 1
ATOM 1875 N N . VAL A 1 231 ? 13.047 21.531 11.531 1 94.69 231 VAL A N 1
ATOM 1876 C CA . VAL A 1 231 ? 14.289 22.031 12.102 1 94.69 231 VAL A CA 1
ATOM 1877 C C . VAL A 1 231 ? 14.094 22.312 13.594 1 94.69 231 VAL A C 1
ATOM 1879 O O . VAL A 1 231 ? 13.07 22.875 13.992 1 94.69 231 VAL A O 1
ATOM 1882 N N . SER A 1 232 ? 14.984 21.906 14.383 1 92.88 232 SER A N 1
ATOM 1883 C CA . SER A 1 232 ? 15.031 22.25 15.805 1 92.88 232 SER A CA 1
ATOM 1884 C C . SER A 1 232 ? 16.156 23.234 16.094 1 92.88 232 SER A C 1
ATOM 1886 O O . SER A 1 232 ? 17.109 23.359 15.328 1 92.88 232 SER A O 1
ATOM 1888 N N . PRO A 1 233 ? 15.945 23.984 17.188 1 91.5 233 PRO A N 1
ATOM 1889 C CA . PRO A 1 233 ? 16.984 24.969 17.547 1 91.5 233 PRO A CA 1
ATOM 1890 C C . PRO A 1 233 ? 18.344 24.312 17.797 1 91.5 233 PRO A C 1
ATOM 1892 O O . PRO A 1 233 ? 19.375 24.984 17.703 1 91.5 233 PRO A O 1
ATOM 1895 N N . ASN A 1 234 ? 18.391 23.047 18.031 1 88.06 234 ASN A N 1
ATOM 1896 C CA . ASN A 1 234 ? 19.641 22.359 18.344 1 88.06 234 ASN A CA 1
ATOM 1897 C C . ASN A 1 234 ? 20.344 21.859 17.078 1 88.06 234 ASN A C 1
ATOM 1899 O O . ASN A 1 234 ? 21.469 21.359 17.141 1 88.06 234 ASN A O 1
ATOM 1903 N N . ASP A 1 235 ? 19.688 22.031 15.977 1 90.69 235 ASP A N 1
ATOM 1904 C CA . ASP A 1 235 ? 20.297 21.578 14.734 1 90.69 235 ASP A CA 1
ATOM 1905 C C . ASP A 1 235 ? 21.516 22.406 14.391 1 90.69 235 ASP A C 1
ATOM 1907 O O . ASP A 1 235 ? 21.547 23.625 14.641 1 90.69 235 ASP A O 1
ATOM 1911 N N . ASP A 1 236 ? 22.531 21.734 13.891 1 88.19 236 ASP A N 1
ATOM 1912 C CA . ASP A 1 236 ? 23.703 22.453 13.398 1 88.19 236 ASP A CA 1
ATOM 1913 C C . ASP A 1 236 ? 23.375 23.203 12.109 1 88.19 236 ASP A C 1
ATOM 1915 O O . ASP A 1 236 ? 23.078 22.594 11.078 1 88.19 236 ASP A O 1
ATOM 1919 N N . THR A 1 237 ? 23.5 24.5 12.148 1 89.5 237 THR A N 1
ATOM 1920 C CA . THR A 1 237 ? 23.078 25.359 11.039 1 89.5 237 THR A CA 1
ATOM 1921 C C . THR A 1 237 ? 24.203 25.516 10.023 1 89.5 237 THR A C 1
ATOM 1923 O O . THR A 1 237 ? 23.984 26.047 8.93 1 89.5 237 THR A O 1
ATOM 1926 N N . ALA A 1 238 ? 25.344 25.109 10.328 1 90.25 238 ALA A N 1
ATOM 1927 C CA . ALA A 1 238 ? 26.516 25.359 9.5 1 90.25 238 ALA A CA 1
ATOM 1928 C C . ALA A 1 238 ? 26.375 24.719 8.125 1 90.25 238 ALA A C 1
ATOM 1930 O O . ALA A 1 238 ? 26.875 25.25 7.129 1 90.25 238 ALA A O 1
ATOM 1931 N N . ASP A 1 239 ? 25.672 23.688 8 1 90 239 ASP A N 1
ATOM 1932 C CA . ASP A 1 239 ? 25.625 22.938 6.75 1 90 239 ASP A CA 1
ATOM 1933 C C . ASP A 1 239 ? 24.297 23.125 6.031 1 90 239 ASP A C 1
ATOM 1935 O O . ASP A 1 239 ? 24 22.422 5.059 1 90 239 ASP A O 1
ATOM 1939 N N . PHE A 1 240 ? 23.547 24.125 6.492 1 94.25 240 PHE A N 1
ATOM 1940 C CA . PHE A 1 240 ? 22.25 24.344 5.848 1 94.25 240 PHE A CA 1
ATOM 1941 C C . PHE A 1 240 ? 22.438 24.906 4.441 1 94.25 240 PHE A C 1
ATOM 1943 O O . PHE A 1 240 ? 23.125 25.906 4.25 1 94.25 240 PHE A O 1
ATOM 1950 N N . THR A 1 241 ? 21.922 24.219 3.469 1 95.56 241 THR A N 1
ATOM 1951 C CA . THR A 1 241 ? 21.891 24.75 2.107 1 95.56 241 THR A CA 1
ATOM 1952 C C . THR A 1 241 ? 20.906 25.906 1.991 1 95.56 241 THR A C 1
ATOM 1954 O O . THR A 1 241 ? 21.219 26.938 1.386 1 95.56 241 THR A O 1
ATOM 1957 N N . TYR A 1 242 ? 19.766 25.812 2.553 1 96.5 242 TYR A N 1
ATOM 1958 C CA . TYR A 1 242 ? 18.734 26.844 2.578 1 96.5 242 TYR A CA 1
ATOM 1959 C C . TYR A 1 242 ? 18.281 27.125 4.008 1 96.5 242 TYR A C 1
ATOM 1961 O O . TYR A 1 242 ? 17.266 26.594 4.461 1 96.5 242 TYR A O 1
ATOM 1969 N N . PRO A 1 243 ? 18.922 27.984 4.691 1 95.81 243 PRO A N 1
ATOM 1970 C CA . PRO A 1 243 ? 18.578 28.266 6.086 1 95.81 243 PRO A CA 1
ATOM 1971 C C . PRO A 1 243 ? 17.266 29.016 6.23 1 95.81 243 PRO A C 1
ATOM 1973 O O . PRO A 1 243 ? 16.797 29.656 5.277 1 95.81 243 PRO A O 1
ATOM 1976 N N . PRO A 1 244 ? 16.656 28.859 7.477 1 95.12 244 PRO A N 1
ATOM 1977 C CA . PRO A 1 244 ? 15.445 29.656 7.715 1 95.12 244 PRO A CA 1
ATOM 1978 C C . PRO A 1 244 ? 15.703 31.156 7.656 1 95.12 244 PRO A C 1
ATOM 1980 O O . PRO A 1 244 ? 16.781 31.609 8.031 1 95.12 244 PRO A O 1
ATOM 1983 N N . GLU A 1 245 ? 14.719 31.969 7.195 1 90.38 245 GLU A N 1
ATOM 1984 C CA . GLU A 1 245 ? 14.844 33.406 7.113 1 90.38 245 GLU A CA 1
ATOM 1985 C C . GLU A 1 245 ? 14.828 34.062 8.5 1 90.38 245 GLU A C 1
ATOM 1987 O O . GLU A 1 245 ? 15.578 35 8.766 1 90.38 245 GLU A O 1
ATOM 1992 N N . ASN A 1 246 ? 14.039 33.688 9.422 1 90.56 246 ASN A N 1
ATOM 1993 C CA . ASN A 1 246 ? 13.93 34.188 10.789 1 90.56 246 ASN A CA 1
ATOM 1994 C C . ASN A 1 246 ? 14.242 33.094 11.805 1 90.56 246 ASN A C 1
ATOM 1996 O O . ASN A 1 246 ? 13.344 32.625 12.508 1 90.56 246 ASN A O 1
ATOM 2000 N N . PRO A 1 247 ? 15.523 32.812 11.961 1 91.31 247 PRO A N 1
ATOM 2001 C CA . PRO A 1 247 ? 15.906 31.625 12.727 1 91.31 247 PRO A CA 1
ATOM 2002 C C . PRO A 1 247 ? 15.555 31.734 14.211 1 91.31 247 PRO A C 1
ATOM 2004 O O . PRO A 1 247 ? 15.406 30.719 14.891 1 91.31 247 PRO A O 1
ATOM 2007 N N . ASP A 1 248 ? 15.367 32.938 14.727 1 93.5 248 ASP A N 1
ATOM 2008 C CA . ASP A 1 248 ? 15.164 33.094 16.156 1 93.5 248 ASP A CA 1
ATOM 2009 C C . ASP A 1 248 ? 13.68 33.281 16.484 1 93.5 248 ASP A C 1
ATOM 2011 O O . ASP A 1 248 ? 13.305 33.375 17.656 1 93.5 248 ASP A O 1
ATOM 2015 N N . GLY A 1 249 ? 12.859 33.375 15.508 1 96.56 249 GLY A N 1
ATOM 2016 C CA . GLY A 1 249 ? 11.422 33.531 15.703 1 96.56 249 GLY A CA 1
ATOM 2017 C C . GLY A 1 249 ? 10.672 32.219 15.562 1 96.56 249 GLY A C 1
ATOM 2018 O O . GLY A 1 249 ? 11.273 31.172 15.367 1 96.56 249 GLY A O 1
ATOM 2019 N N . PRO A 1 250 ? 9.344 32.281 15.75 1 97.62 250 PRO A N 1
ATOM 2020 C CA . PRO A 1 250 ? 8.508 31.109 15.531 1 97.62 250 PRO A CA 1
ATOM 2021 C C . PRO A 1 250 ? 8.289 30.812 14.047 1 97.62 250 PRO A C 1
ATOM 2023 O O . PRO A 1 250 ? 8.781 31.547 13.188 1 97.62 250 PRO A O 1
ATOM 2026 N N . ASP A 1 251 ? 7.758 29.734 13.727 1 98 251 ASP A N 1
ATOM 2027 C CA . ASP A 1 251 ? 7.43 29.391 12.352 1 98 251 ASP A CA 1
ATOM 2028 C C . ASP A 1 251 ? 6.242 30.203 11.844 1 98 251 ASP A C 1
ATOM 2030 O O . ASP A 1 251 ? 5.09 29.797 12 1 98 251 ASP A O 1
ATOM 2034 N N . GLU A 1 252 ? 6.57 31.297 11.164 1 98.06 252 GLU A N 1
ATOM 2035 C CA . GLU A 1 252 ? 5.539 32.25 10.727 1 98.06 252 GLU A CA 1
ATOM 2036 C C . GLU A 1 252 ? 4.648 31.625 9.648 1 98.06 252 GLU A C 1
ATOM 2038 O O . GLU A 1 252 ? 3.457 31.938 9.578 1 98.06 252 GLU A O 1
ATOM 2043 N N . GLY A 1 253 ? 5.258 30.812 8.812 1 98.12 253 GLY A N 1
ATOM 2044 C CA . GLY A 1 253 ? 4.453 30.125 7.812 1 98.12 253 GLY A CA 1
ATOM 2045 C C . GLY A 1 253 ? 3.408 29.203 8.414 1 98.12 253 GLY A C 1
ATOM 2046 O O . GLY A 1 253 ? 2.26 29.188 7.969 1 98.12 253 GLY A O 1
ATOM 2047 N N . TYR A 1 254 ? 3.807 28.422 9.383 1 98.56 254 TYR A N 1
ATOM 2048 C CA . TYR A 1 254 ? 2.881 27.547 10.078 1 98.56 254 TYR A CA 1
ATOM 2049 C C . TYR A 1 254 ? 1.777 28.344 10.766 1 98.56 254 TYR A C 1
ATOM 2051 O O . TYR A 1 254 ? 0.604 27.969 10.711 1 98.56 254 TYR A O 1
ATOM 2059 N N . LEU A 1 255 ? 2.152 29.453 11.391 1 98.75 255 LEU A N 1
ATOM 2060 C CA . LEU A 1 255 ? 1.196 30.312 12.078 1 98.75 255 LEU A CA 1
ATOM 2061 C C . LEU A 1 255 ? 0.203 30.922 11.094 1 98.75 255 LEU A C 1
ATOM 2063 O O . LEU A 1 255 ? -0.972 31.109 11.422 1 98.75 255 LEU A O 1
ATOM 2067 N N . LEU A 1 256 ? 0.685 31.266 9.953 1 98.75 256 LEU A N 1
ATOM 2068 C CA . LEU A 1 256 ? -0.22 31.75 8.906 1 98.75 256 LEU A CA 1
ATOM 2069 C C . LEU A 1 256 ? -1.289 30.703 8.602 1 98.75 256 LEU A C 1
ATOM 2071 O O . LEU A 1 256 ? -2.471 31.031 8.484 1 98.75 256 LEU A O 1
ATOM 2075 N N . GLY A 1 257 ? -0.847 29.469 8.453 1 98.81 257 GLY A N 1
ATOM 2076 C CA . GLY A 1 257 ? -1.785 28.375 8.211 1 98.81 257 GLY A CA 1
ATOM 2077 C C . GLY A 1 257 ? -2.826 28.25 9.305 1 98.81 257 GLY A C 1
ATOM 2078 O O . GLY A 1 257 ? -4.02 28.109 9.023 1 98.81 257 GLY A O 1
ATOM 2079 N N . ILE A 1 258 ? -2.381 28.281 10.523 1 98.81 258 ILE A N 1
ATOM 2080 C CA . ILE A 1 258 ? -3.281 28.172 11.664 1 98.81 258 ILE A CA 1
ATOM 2081 C C . ILE A 1 258 ? -4.289 29.328 11.641 1 98.81 258 ILE A C 1
ATOM 2083 O O . ILE A 1 258 ? -5.488 29.109 11.836 1 98.81 258 ILE A O 1
ATOM 2087 N N . SER A 1 259 ? -3.811 30.469 11.422 1 98.81 259 SER A N 1
ATOM 2088 C CA . SER A 1 259 ? -4.676 31.641 11.383 1 98.81 259 SER A CA 1
ATOM 2089 C C . SER A 1 259 ? -5.734 31.5 10.289 1 98.81 259 SER A C 1
ATOM 2091 O O . SER A 1 259 ? -6.902 31.844 10.508 1 98.81 259 SER A O 1
ATOM 2093 N N . SER A 1 260 ? -5.34 31.078 9.141 1 98.81 260 SER A N 1
ATOM 2094 C CA . SER A 1 260 ? -6.273 30.891 8.031 1 98.81 260 SER A CA 1
ATOM 2095 C C . SER A 1 260 ? -7.344 29.859 8.383 1 98.81 260 SER A C 1
ATOM 2097 O O . SER A 1 260 ? -8.516 30.047 8.055 1 98.81 260 SER A O 1
ATOM 2099 N N . LEU A 1 261 ? -6.934 28.781 9.023 1 98.88 261 LEU A N 1
ATOM 2100 C CA . LEU A 1 261 ? -7.887 27.766 9.43 1 98.88 261 LEU A CA 1
ATOM 2101 C C . LEU A 1 261 ? -8.898 28.312 10.422 1 98.88 261 LEU A C 1
ATOM 2103 O O . LEU A 1 261 ? -10.102 28.078 10.297 1 98.88 261 LEU A O 1
ATOM 2107 N N . ILE A 1 262 ? -8.391 29.078 11.391 1 98.75 262 ILE A N 1
ATOM 2108 C CA . ILE A 1 262 ? -9.258 29.688 12.391 1 98.75 262 ILE A CA 1
ATOM 2109 C C . ILE A 1 262 ? -10.258 30.609 11.703 1 98.75 262 ILE A C 1
ATOM 2111 O O . ILE A 1 262 ? -11.453 30.594 12.008 1 98.75 262 ILE A O 1
ATOM 2115 N N . GLU A 1 263 ? -9.766 31.344 10.828 1 98.75 263 GLU A N 1
ATOM 2116 C CA . GLU A 1 263 ? -10.625 32.25 10.094 1 98.75 263 GLU A CA 1
ATOM 2117 C C . GLU A 1 263 ? -11.703 31.5 9.32 1 98.75 263 GLU A C 1
ATOM 2119 O O . GLU A 1 263 ? -12.891 31.859 9.391 1 98.75 263 GLU A O 1
ATOM 2124 N N . LYS A 1 264 ? -11.336 30.531 8.57 1 98.62 264 LYS A N 1
ATOM 2125 C CA . LYS A 1 264 ? -12.273 29.812 7.723 1 98.62 264 LYS A CA 1
ATOM 2126 C C . LYS A 1 264 ? -13.305 29.047 8.562 1 98.62 264 LYS A C 1
ATOM 2128 O O . LYS A 1 264 ? -14.492 29.062 8.25 1 98.62 264 LYS A O 1
ATOM 2133 N N . PHE A 1 265 ? -12.891 28.359 9.602 1 98.5 265 PHE A N 1
ATOM 2134 C CA . PHE A 1 265 ? -13.828 27.641 10.453 1 98.5 265 PHE A CA 1
ATOM 2135 C C . PHE A 1 265 ? -14.773 28.594 11.164 1 98.5 265 PHE A C 1
ATOM 2137 O O . PHE A 1 265 ? -15.938 28.266 11.391 1 98.5 265 PHE A O 1
ATOM 2144 N N . THR A 1 266 ? -14.258 29.766 11.555 1 98.44 266 THR A N 1
ATOM 2145 C CA . THR A 1 266 ? -15.117 30.781 12.148 1 98.44 266 THR A CA 1
ATOM 2146 C C . THR A 1 266 ? -16.188 31.234 11.156 1 98.44 266 THR A C 1
ATOM 2148 O O . THR A 1 266 ? -17.359 31.375 11.508 1 98.44 266 THR A O 1
ATOM 2151 N N . GLU A 1 267 ? -15.789 31.5 9.93 1 98 267 GLU A N 1
ATOM 2152 C CA . GLU A 1 267 ? -16.734 31.875 8.883 1 98 267 GLU A CA 1
ATOM 2153 C C . GLU A 1 267 ? -17.812 30.812 8.703 1 98 267 GLU A C 1
ATOM 2155 O O . GLU A 1 267 ? -19 31.125 8.617 1 98 267 GLU A O 1
ATOM 2160 N N . ILE A 1 268 ? -17.391 29.625 8.625 1 97.5 268 ILE A N 1
ATOM 2161 C CA . ILE A 1 268 ? -18.312 28.516 8.445 1 97.5 268 ILE A CA 1
ATOM 2162 C C . ILE A 1 268 ? -19.281 28.438 9.625 1 97.5 268 ILE A C 1
ATOM 2164 O O . ILE A 1 268 ? -20.484 28.25 9.438 1 97.5 268 ILE A O 1
ATOM 2168 N N . HIS A 1 269 ? -18.766 28.547 10.805 1 96.38 269 HIS A N 1
ATOM 2169 C CA . HIS A 1 269 ? -19.578 28.531 12.016 1 96.38 269 HIS A CA 1
ATOM 2170 C C . HIS A 1 269 ? -20.656 29.609 11.984 1 96.38 269 HIS A C 1
ATOM 2172 O O . HIS A 1 269 ? -21.812 29.344 12.305 1 96.38 269 HIS A O 1
ATOM 2178 N N . ASN A 1 270 ? -20.25 30.75 11.648 1 96.56 270 ASN A N 1
ATOM 2179 C CA . ASN A 1 270 ? -21.172 31.875 11.578 1 96.56 270 ASN A CA 1
ATOM 2180 C C . ASN A 1 270 ? -22.25 31.656 10.531 1 96.56 270 ASN A C 1
ATOM 2182 O O . ASN A 1 270 ? -23.422 31.969 10.758 1 96.56 270 ASN A O 1
ATOM 2186 N N . GLU A 1 271 ? -21.875 31.188 9.406 1 95.44 271 GLU A N 1
ATOM 2187 C CA . GLU A 1 271 ? -22.828 30.906 8.344 1 95.44 271 GLU A CA 1
ATOM 2188 C C . GLU A 1 271 ? -23.844 29.859 8.773 1 95.44 271 GLU A C 1
ATOM 2190 O O . GLU A 1 271 ? -25.031 29.969 8.445 1 95.44 271 GLU A O 1
ATOM 2195 N N . GLN A 1 272 ? -23.406 28.891 9.484 1 91.88 272 GLN A N 1
ATOM 2196 C CA . GLN A 1 272 ? -24.297 27.844 9.961 1 91.88 272 GLN A CA 1
ATOM 2197 C C . GLN A 1 272 ? -25.266 28.375 11.023 1 91.88 272 GLN A C 1
ATOM 2199 O O . GLN A 1 272 ? -26.422 27.969 11.07 1 91.88 272 GLN A O 1
ATOM 2204 N N . GLN A 1 273 ? -24.797 29.234 11.906 1 91.38 273 GLN A N 1
ATOM 2205 C CA . GLN A 1 273 ? -25.656 29.828 12.922 1 91.38 273 GLN A CA 1
ATOM 2206 C C . GLN A 1 273 ? -26.734 30.719 12.289 1 91.38 273 GLN A C 1
ATOM 2208 O O . GLN A 1 273 ? -27.875 30.719 12.734 1 91.38 273 GLN A O 1
ATOM 2213 N N . GLN A 1 274 ? -26.344 31.406 11.289 1 91 274 GLN A N 1
ATOM 2214 C CA . GLN A 1 274 ? -27.281 32.25 10.586 1 91 274 GLN A CA 1
ATOM 2215 C C . GLN A 1 274 ? -28.359 31.438 9.883 1 91 274 GLN A C 1
ATOM 2217 O O . GLN A 1 274 ? -29.531 31.797 9.883 1 91 274 GLN A O 1
ATOM 2222 N N . GLN A 1 275 ? -27.953 30.391 9.289 1 89.31 275 GLN A N 1
ATOM 2223 C CA . GLN A 1 275 ? -28.906 29.516 8.602 1 89.31 275 GLN A CA 1
ATOM 2224 C C . GLN A 1 275 ? -29.891 28.875 9.586 1 89.31 275 GLN A C 1
ATOM 2226 O O . GLN A 1 275 ? -31.078 28.734 9.281 1 89.31 275 GLN A O 1
ATOM 2231 N N . GLN A 1 276 ? -29.438 28.516 10.711 1 85.75 276 GLN A N 1
ATOM 2232 C CA . GLN A 1 276 ? -30.312 27.922 11.727 1 85.75 276 GLN A CA 1
ATOM 2233 C C . GLN A 1 276 ? -31.297 28.953 12.273 1 85.75 276 GLN A C 1
ATOM 2235 O O . GLN A 1 276 ? -32.469 28.641 12.531 1 85.75 276 GLN A O 1
ATOM 2240 N N . GLN A 1 277 ? -30.828 30.156 12.484 1 86.69 277 GLN A N 1
ATOM 2241 C CA . GLN A 1 277 ? -31.688 31.219 12.969 1 86.69 277 GLN A CA 1
ATOM 2242 C C . GLN A 1 277 ? -32.781 31.562 11.953 1 86.69 277 GLN A C 1
ATOM 2244 O O . GLN A 1 277 ? -33.938 31.828 12.32 1 86.69 277 GLN A O 1
ATOM 2249 N N . GLN A 1 278 ? -32.375 31.578 10.719 1 83.88 278 GLN A N 1
ATOM 2250 C CA . GLN A 1 278 ? -33.344 31.875 9.664 1 83.88 278 GLN A CA 1
ATOM 2251 C C . GLN A 1 278 ? -34.375 30.766 9.555 1 83.88 278 GLN A C 1
ATOM 2253 O O . GLN A 1 278 ? -35.562 31.031 9.25 1 83.88 278 GLN A O 1
ATOM 2258 N N . LYS A 1 279 ? -34 29.609 9.812 1 78 279 LYS A N 1
ATOM 2259 C CA . LYS A 1 279 ? -34.938 28.484 9.75 1 78 279 LYS A CA 1
ATOM 2260 C C . LYS A 1 279 ? -35.938 28.547 10.898 1 78 279 LYS A C 1
ATOM 2262 O O . LYS A 1 279 ? -37.125 28.203 10.727 1 78 279 LYS A O 1
ATOM 2267 N N . ILE A 1 280 ? -35.562 29.031 12.062 1 76.88 280 ILE A N 1
ATOM 2268 C CA . ILE A 1 280 ? -36.438 29.141 13.234 1 76.88 280 ILE A CA 1
ATOM 2269 C C . ILE A 1 280 ? -37.375 30.328 13.062 1 76.88 280 ILE A C 1
ATOM 2271 O O . ILE A 1 280 ? -38.562 30.266 13.445 1 76.88 280 ILE A O 1
ATOM 2275 N N . SER A 1 281 ? -36.906 31.312 12.477 1 78.12 281 SER A N 1
ATOM 2276 C CA . SER A 1 281 ? -37.75 32.5 12.297 1 78.12 281 SER A CA 1
ATOM 2277 C C . SER A 1 281 ? -38.781 32.281 11.211 1 78.12 281 SER A C 1
ATOM 2279 O O . SER A 1 281 ? -39.844 32.875 11.234 1 78.12 281 SER A O 1
ATOM 2281 N N . SER A 1 282 ? -38.406 31.531 10.266 1 72.88 282 SER A N 1
ATOM 2282 C CA . SER A 1 282 ? -39.375 31.312 9.18 1 72.88 282 SER A CA 1
ATOM 2283 C C . SER A 1 282 ? -40.438 30.281 9.57 1 72.88 282 SER A C 1
ATOM 2285 O O . SER A 1 282 ? -41.438 30.156 8.891 1 72.88 282 SER A O 1
ATOM 2287 N N . THR A 1 283 ? -40.312 29.578 10.641 1 58 283 THR A N 1
ATOM 2288 C CA . THR A 1 283 ? -41.406 28.75 11.133 1 58 283 THR A CA 1
ATOM 2289 C C . THR A 1 283 ? -42.219 29.484 12.188 1 58 283 THR A C 1
ATOM 2291 O O . THR A 1 283 ? -41.625 30.156 13.062 1 58 283 THR A O 1
ATOM 2294 N N . MET B 1 1 ? -11.508 -6.711 45.938 1 21.94 1 MET B N 1
ATOM 2295 C CA . MET B 1 1 ? -10.156 -7.004 45.469 1 21.94 1 MET B CA 1
ATOM 2296 C C . MET B 1 1 ? -10 -6.672 44 1 21.94 1 MET B C 1
ATOM 2298 O O . MET B 1 1 ? -10.672 -7.27 43.156 1 21.94 1 MET B O 1
ATOM 2302 N N . ALA B 1 2 ? -9.602 -5.5 43.625 1 26.36 2 ALA B N 1
ATOM 2303 C CA . ALA B 1 2 ? -9.617 -4.766 42.375 1 26.36 2 ALA B CA 1
ATOM 2304 C C . ALA B 1 2 ? -8.617 -5.355 41.375 1 26.36 2 ALA B C 1
ATOM 2306 O O . ALA B 1 2 ? -7.438 -5.52 41.719 1 26.36 2 ALA B O 1
ATOM 2307 N N . THR B 1 3 ? -8.867 -6.191 40.406 1 22.86 3 THR B N 1
ATOM 2308 C CA . THR B 1 3 ? -8.047 -7.016 39.531 1 22.86 3 THR B CA 1
ATOM 2309 C C . THR B 1 3 ? -7.203 -6.145 38.594 1 22.86 3 THR B C 1
ATOM 2311 O O . THR B 1 3 ? -7.734 -5.301 37.875 1 22.86 3 THR B O 1
ATOM 2314 N N . ALA B 1 4 ? -5.91 -5.871 38.844 1 25.25 4 ALA B N 1
ATOM 2315 C CA . ALA B 1 4 ? -4.805 -5.094 38.312 1 25.25 4 ALA B CA 1
ATOM 2316 C C . ALA B 1 4 ? -4.559 -5.461 36.844 1 25.25 4 ALA B C 1
ATOM 2318 O O . ALA B 1 4 ? -3.977 -6.512 36.562 1 25.25 4 ALA B O 1
ATOM 2319 N N . GLU B 1 5 ? -5.438 -5.324 35.938 1 25 5 GLU B N 1
ATOM 2320 C CA . GLU B 1 5 ? -5.176 -5.711 34.562 1 25 5 GLU B CA 1
ATOM 2321 C C . GLU B 1 5 ? -3.926 -5.016 34 1 25 5 GLU B C 1
ATOM 2323 O O . GLU B 1 5 ? -3.811 -3.793 34.094 1 25 5 GLU B O 1
ATOM 2328 N N . HIS B 1 6 ? -2.746 -5.566 34.125 1 24.69 6 HIS B N 1
ATOM 2329 C CA . HIS B 1 6 ? -1.36 -5.254 33.812 1 24.69 6 HIS B CA 1
ATOM 2330 C C . HIS B 1 6 ? -1.239 -4.707 32.375 1 24.69 6 HIS B C 1
ATOM 2332 O O . HIS B 1 6 ? -1.779 -5.293 31.438 1 24.69 6 HIS B O 1
ATOM 2338 N N . ASN B 1 7 ? -1.119 -3.508 32.188 1 26.83 7 ASN B N 1
ATOM 2339 C CA . ASN B 1 7 ? -0.777 -2.662 31.047 1 26.83 7 ASN B CA 1
ATOM 2340 C C . ASN B 1 7 ? 0.487 -3.15 30.344 1 26.83 7 ASN B C 1
ATOM 2342 O O . ASN B 1 7 ? 1.593 -2.988 30.859 1 26.83 7 ASN B O 1
ATOM 2346 N N . GLU B 1 8 ? 0.491 -4.414 29.844 1 28.91 8 GLU B N 1
ATOM 2347 C CA . GLU B 1 8 ? 1.681 -4.961 29.203 1 28.91 8 GLU B CA 1
ATOM 2348 C C . GLU B 1 8 ? 2.326 -3.938 28.266 1 28.91 8 GLU B C 1
ATOM 2350 O O . GLU B 1 8 ? 1.651 -3.352 27.422 1 28.91 8 GLU B O 1
ATOM 2355 N N . SER B 1 9 ? 3.309 -3.318 28.609 1 29.59 9 SER B N 1
ATOM 2356 C CA . SER B 1 9 ? 4.258 -2.383 28.016 1 29.59 9 SER B CA 1
ATOM 2357 C C . SER B 1 9 ? 4.688 -2.834 26.625 1 29.59 9 SER B C 1
ATOM 2359 O O . SER B 1 9 ? 5.023 -4.004 26.422 1 29.59 9 SER B O 1
ATOM 2361 N N . PHE B 1 10 ? 4.145 -2.297 25.672 1 29.08 10 PHE B N 1
ATOM 2362 C CA . PHE B 1 10 ? 4.477 -2.51 24.266 1 29.08 10 PHE B CA 1
ATOM 2363 C C . PHE B 1 10 ? 5.988 -2.592 24.078 1 29.08 10 PHE B C 1
ATOM 2365 O O . PHE B 1 10 ? 6.707 -1.634 24.359 1 29.08 10 PHE B O 1
ATOM 2372 N N . ASP B 1 11 ? 6.59 -3.744 24.391 1 28.19 11 ASP B N 1
ATOM 2373 C CA . ASP B 1 11 ? 8.008 -4.016 24.141 1 28.19 11 ASP B CA 1
ATOM 2374 C C . ASP B 1 11 ? 8.289 -4.121 22.641 1 28.19 11 ASP B C 1
ATOM 2376 O O . ASP B 1 11 ? 7.762 -5.008 21.969 1 28.19 11 ASP B O 1
ATOM 2380 N N . PRO B 1 12 ? 8.773 -3.109 21.984 1 29.95 12 PRO B N 1
ATOM 2381 C CA . PRO B 1 12 ? 9.031 -3.121 20.531 1 29.95 12 PRO B CA 1
ATOM 2382 C C . PRO B 1 12 ? 9.828 -4.348 20.094 1 29.95 12 PRO B C 1
ATOM 2384 O O . PRO B 1 12 ? 9.852 -4.672 18.906 1 29.95 12 PRO B O 1
ATOM 2387 N N . LYS B 1 13 ? 10.625 -4.891 20.938 1 30.2 13 LYS B N 1
ATOM 2388 C CA . LYS B 1 13 ? 11.461 -6.027 20.562 1 30.2 13 LYS B CA 1
ATOM 2389 C C . LYS B 1 13 ? 10.617 -7.242 20.203 1 30.2 13 LYS B C 1
ATOM 2391 O O . LYS B 1 13 ? 11.125 -8.211 19.641 1 30.2 13 LYS B O 1
ATOM 2396 N N . ARG B 1 14 ? 9.617 -7.406 20.938 1 30.75 14 ARG B N 1
ATOM 2397 C CA . ARG B 1 14 ? 8.812 -8.602 20.703 1 30.75 14 ARG B CA 1
ATOM 2398 C C . ARG B 1 14 ? 7.957 -8.438 19.453 1 30.75 14 ARG B C 1
ATOM 2400 O O . ARG B 1 14 ? 6.914 -9.078 19.312 1 30.75 14 ARG B O 1
ATOM 2407 N N . ILE B 1 15 ? 8.047 -7.305 18.953 1 31.67 15 ILE B N 1
ATOM 2408 C CA . ILE B 1 15 ? 7.293 -7.191 17.703 1 31.67 15 ILE B CA 1
ATOM 2409 C C . ILE B 1 15 ? 7.77 -8.25 16.719 1 31.67 15 ILE B C 1
ATOM 2411 O O . ILE B 1 15 ? 8.922 -8.227 16.281 1 31.67 15 ILE B O 1
ATOM 2415 N N . THR B 1 16 ? 7.277 -9.391 16.812 1 26.47 16 THR B N 1
ATOM 2416 C CA . THR B 1 16 ? 7.48 -10.516 15.914 1 26.47 16 THR B CA 1
ATOM 2417 C C . THR B 1 16 ? 7.324 -10.086 14.461 1 26.47 16 THR B C 1
ATOM 2419 O O . THR B 1 16 ? 6.586 -9.141 14.164 1 26.47 16 THR B O 1
ATOM 2422 N N . SER B 1 17 ? 8.328 -10.484 13.555 1 30.53 17 SER B N 1
ATOM 2423 C CA . SER B 1 17 ? 8.602 -10.375 12.125 1 30.53 17 SER B CA 1
ATOM 2424 C C . SER B 1 17 ? 7.309 -10.398 11.312 1 30.53 17 SER B C 1
ATOM 2426 O O . SER B 1 17 ? 7.262 -9.891 10.188 1 30.53 17 SER B O 1
ATOM 2428 N N . GLY B 1 18 ? 6.297 -11.031 11.82 1 30.31 18 GLY B N 1
ATOM 2429 C CA . GLY B 1 18 ? 5.254 -11.484 10.906 1 30.31 18 GLY B CA 1
ATOM 2430 C C . GLY B 1 18 ? 4.168 -10.445 10.688 1 30.31 18 GLY B C 1
ATOM 2431 O O . GLY B 1 18 ? 3.08 -10.766 10.211 1 30.31 18 GLY B O 1
ATOM 2432 N N . ILE B 1 19 ? 4.293 -9.359 11.359 1 32.38 19 ILE B N 1
ATOM 2433 C CA . ILE B 1 19 ? 3.055 -8.602 11.195 1 32.38 19 ILE B CA 1
ATOM 2434 C C . ILE B 1 19 ? 3.012 -7.973 9.805 1 32.38 19 ILE B C 1
ATOM 2436 O O . ILE B 1 19 ? 3.941 -7.27 9.406 1 32.38 19 ILE B O 1
ATOM 2440 N N . PRO B 1 20 ? 2.123 -8.461 8.945 1 35.56 20 PRO B N 1
ATOM 2441 C CA . PRO B 1 20 ? 1.946 -7.914 7.598 1 35.56 20 PRO B CA 1
ATOM 2442 C C . PRO B 1 20 ? 1.758 -6.398 7.594 1 35.56 20 PRO B C 1
ATOM 2444 O O . PRO B 1 20 ? 1.005 -5.863 8.414 1 35.56 20 PRO B O 1
ATOM 2447 N N . LEU B 1 21 ? 2.754 -5.758 7.133 1 38.69 21 LEU B N 1
ATOM 2448 C CA . LEU B 1 21 ? 2.574 -4.328 6.902 1 38.69 21 LEU B CA 1
ATOM 2449 C C . LEU B 1 21 ? 1.488 -4.078 5.863 1 38.69 21 LEU B C 1
ATOM 2451 O O . LEU B 1 21 ? 1.589 -4.551 4.727 1 38.69 21 LEU B O 1
ATOM 2455 N N . LEU B 1 22 ? 0.279 -3.965 6.266 1 37.62 22 LEU B N 1
ATOM 2456 C CA . LEU B 1 22 ? -0.816 -3.641 5.355 1 37.62 22 LEU B CA 1
ATOM 2457 C C . LEU B 1 22 ? -0.793 -2.162 4.984 1 37.62 22 LEU B C 1
ATOM 2459 O O . LEU B 1 22 ? -0.401 -1.319 5.793 1 37.62 22 LEU B O 1
ATOM 2463 N N . PRO B 1 23 ? -0.892 -1.948 3.646 1 38.5 23 PRO B N 1
ATOM 2464 C CA . PRO B 1 23 ? -1.061 -0.535 3.299 1 38.5 23 PRO B CA 1
ATOM 2465 C C . PRO B 1 23 ? -2.072 0.176 4.195 1 38.5 23 PRO B C 1
ATOM 2467 O O . PRO B 1 23 ? -3.059 -0.431 4.625 1 38.5 23 PRO B O 1
ATOM 2470 N N . PHE B 1 24 ? -1.621 1.17 4.762 1 40.5 24 PHE B N 1
ATOM 2471 C CA . PHE B 1 24 ? -2.553 1.994 5.523 1 40.5 24 PHE B CA 1
ATOM 2472 C C . PHE B 1 24 ? -3.621 2.588 4.613 1 40.5 24 PHE B C 1
ATOM 2474 O O . PHE B 1 24 ? -3.311 3.369 3.713 1 40.5 24 PHE B O 1
ATOM 2481 N N . THR B 1 25 ? -4.766 1.925 4.562 1 37.75 25 THR B N 1
ATOM 2482 C CA . THR B 1 25 ? -5.852 2.252 3.643 1 37.75 25 THR B CA 1
ATOM 2483 C C . THR B 1 25 ? -6.379 3.658 3.906 1 37.75 25 THR B C 1
ATOM 2485 O O . THR B 1 25 ? -7.027 4.254 3.045 1 37.75 25 THR B O 1
ATOM 2488 N N . ASN B 1 26 ? -6.062 4.145 5.004 1 36.53 26 ASN B N 1
ATOM 2489 C CA . ASN B 1 26 ? -6.648 5.445 5.309 1 36.53 26 ASN B CA 1
ATOM 2490 C C . ASN B 1 26 ? -5.688 6.586 4.988 1 36.53 26 ASN B C 1
ATOM 2492 O O . ASN B 1 26 ? -5.812 7.684 5.535 1 36.53 26 ASN B O 1
ATOM 2496 N N . GLN B 1 27 ? -4.766 6.137 4.082 1 41.44 27 GLN B N 1
ATOM 2497 C CA . GLN B 1 27 ? -3.807 7.172 3.719 1 41.44 27 GLN B CA 1
ATOM 2498 C C . GLN B 1 27 ? -4.414 8.156 2.723 1 41.44 27 GLN B C 1
ATOM 2500 O O . GLN B 1 27 ? -4.859 7.762 1.644 1 41.44 27 GLN B O 1
ATOM 2505 N N . VAL B 1 28 ? -4.789 9.305 2.943 1 37.44 28 VAL B N 1
ATOM 2506 C CA . VAL B 1 28 ? -5.438 10.281 2.078 1 37.44 28 VAL B CA 1
ATOM 2507 C C . VAL B 1 28 ? -4.383 11.164 1.42 1 37.44 28 VAL B C 1
ATOM 2509 O O . VAL B 1 28 ? -4.66 11.836 0.42 1 37.44 28 VAL B O 1
ATOM 2512 N N . GLY B 1 29 ? -3.039 11.07 1.827 1 45.84 29 GLY B N 1
ATOM 2513 C CA . GLY B 1 29 ? -2.039 11.977 1.282 1 45.84 29 GLY B CA 1
ATOM 2514 C C . GLY B 1 29 ? -0.891 11.258 0.601 1 45.84 29 GLY B C 1
ATOM 2515 O O . GLY B 1 29 ? -0.926 10.031 0.442 1 45.84 29 GLY B O 1
ATOM 2516 N N . GLY B 1 30 ? -0.239 11.922 -0.289 1 46.56 30 GLY B N 1
ATOM 2517 C CA . GLY B 1 30 ? 0.882 11.438 -1.081 1 46.56 30 GLY B CA 1
ATOM 2518 C C . GLY B 1 30 ? 2.07 11.016 -0.237 1 46.56 30 GLY B C 1
ATOM 2519 O O . GLY B 1 30 ? 3.213 11.062 -0.699 1 46.56 30 GLY B O 1
ATOM 2520 N N . HIS B 1 31 ? 1.772 10.844 1.054 1 47.91 31 HIS B N 1
ATOM 2521 C CA . HIS B 1 31 ? 2.939 10.461 1.84 1 47.91 31 HIS B CA 1
ATOM 2522 C C . HIS B 1 31 ? 3.42 9.062 1.466 1 47.91 31 HIS B C 1
ATOM 2524 O O . HIS B 1 31 ? 2.691 8.305 0.826 1 47.91 31 HIS B O 1
ATO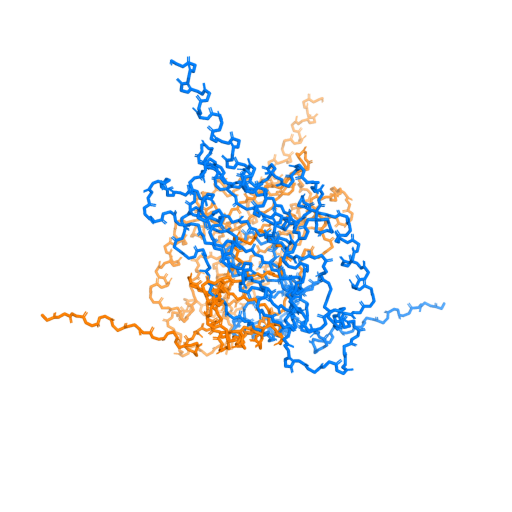M 2530 N N . THR B 1 32 ? 4.641 8.922 1.574 1 51.41 32 THR B N 1
ATOM 2531 C CA . THR B 1 32 ? 5.223 7.59 1.458 1 51.41 32 THR B CA 1
ATOM 2532 C C . THR B 1 32 ? 4.324 6.543 2.111 1 51.41 32 THR B C 1
ATOM 2534 O O . THR B 1 32 ? 3.684 6.816 3.129 1 51.41 32 THR B O 1
ATOM 2537 N N . PRO B 1 33 ? 4.152 5.586 1.42 1 53.66 33 PRO B N 1
ATOM 2538 C CA . PRO B 1 33 ? 3.203 4.578 1.903 1 53.66 33 PRO B CA 1
ATOM 2539 C C . PRO B 1 33 ? 3.436 4.203 3.363 1 53.66 33 PRO B C 1
ATOM 2541 O O . PRO B 1 33 ? 4.582 4.012 3.781 1 53.66 33 PRO B O 1
ATOM 2544 N N . PHE B 1 34 ? 2.432 4.535 4.168 1 62.28 34 PHE B N 1
ATOM 2545 C CA . PHE B 1 34 ? 2.354 4.031 5.531 1 62.28 34 PHE B CA 1
ATOM 2546 C C . PHE B 1 34 ? 1.876 2.582 5.547 1 62.28 34 PHE B C 1
ATOM 2548 O O . PHE B 1 34 ? 1.107 2.17 4.676 1 62.28 34 PHE B O 1
ATOM 2555 N N . PHE B 1 35 ? 2.568 1.857 6.363 1 62.38 35 PHE B N 1
ATOM 2556 C CA . PHE B 1 35 ? 2.113 0.488 6.578 1 62.38 35 PHE B CA 1
ATOM 2557 C C . PHE B 1 35 ? 1.517 0.328 7.969 1 62.38 35 PHE B C 1
ATOM 2559 O O . PHE B 1 35 ? 1.965 0.972 8.922 1 62.38 35 PHE B O 1
ATOM 2566 N N . ARG B 1 36 ? 0.41 -0.331 7.883 1 59.41 36 ARG B N 1
ATOM 2567 C CA . ARG B 1 36 ? -0.075 -0.71 9.203 1 59.41 36 ARG B CA 1
ATOM 2568 C C . ARG B 1 36 ? 0.832 -1.76 9.844 1 59.41 36 ARG B C 1
ATOM 2570 O O . ARG B 1 36 ? 1.11 -2.795 9.234 1 59.41 36 ARG B O 1
ATOM 2577 N N . PHE B 1 37 ? 1.462 -1.443 10.883 1 57.78 37 PHE B N 1
ATOM 2578 C CA . PHE B 1 37 ? 2.338 -2.344 11.625 1 57.78 37 PHE B CA 1
ATOM 2579 C C . PHE B 1 37 ? 1.54 -3.186 12.609 1 57.78 37 PHE B C 1
ATOM 2581 O O . PHE B 1 37 ? 1.776 -4.391 12.742 1 57.78 37 PHE B O 1
ATOM 2588 N N . SER B 1 38 ? 0.648 -2.59 13.258 1 58.88 38 SER B N 1
ATOM 2589 C CA . SER B 1 38 ? -0.277 -3.211 14.195 1 58.88 38 SER B CA 1
ATOM 2590 C C . SER B 1 38 ? -1.59 -2.438 14.273 1 58.88 38 SER B C 1
ATOM 2592 O O . SER B 1 38 ? -1.798 -1.481 13.523 1 58.88 38 SER B O 1
ATOM 2594 N N . LYS B 1 39 ? -2.43 -2.961 15.102 1 63.78 39 LYS B N 1
ATOM 2595 C CA . LYS B 1 39 ? -3.693 -2.258 15.312 1 63.78 39 LYS B CA 1
ATOM 2596 C C . LYS B 1 39 ? -3.455 -0.833 15.805 1 63.78 39 LYS B C 1
ATOM 2598 O O . LYS B 1 39 ? -4.211 0.08 15.469 1 63.78 39 LYS B O 1
ATOM 2603 N N . ARG B 1 40 ? -2.346 -0.634 16.438 1 74.5 40 ARG B N 1
ATOM 2604 C CA . ARG B 1 40 ? -2.168 0.64 17.125 1 74.5 40 ARG B CA 1
ATOM 2605 C C . ARG B 1 40 ? -1.038 1.449 16.5 1 74.5 40 ARG B C 1
ATOM 2607 O O . ARG B 1 40 ? -0.79 2.59 16.891 1 74.5 40 ARG B O 1
ATOM 2614 N N . ALA B 1 41 ? -0.417 0.771 15.547 1 77.56 41 ALA B N 1
ATOM 2615 C CA . ALA B 1 41 ? 0.794 1.445 15.086 1 77.56 41 ALA B CA 1
ATOM 2616 C C . ALA B 1 41 ? 0.896 1.409 13.57 1 77.56 41 ALA B C 1
ATOM 2618 O O . ALA B 1 41 ? 0.544 0.408 12.938 1 77.56 41 ALA B O 1
ATOM 2619 N N . ILE B 1 42 ? 1.345 2.51 13.055 1 77.38 42 ILE B N 1
ATOM 2620 C CA . ILE B 1 42 ? 1.666 2.6 11.641 1 77.38 42 ILE B CA 1
ATOM 2621 C C . ILE B 1 42 ? 3.174 2.756 11.461 1 77.38 42 ILE B C 1
ATOM 2623 O O . ILE B 1 42 ? 3.871 3.211 12.367 1 77.38 42 ILE B O 1
ATOM 2627 N N . CYS B 1 43 ? 3.641 2.283 10.375 1 77.88 43 CYS B N 1
ATOM 2628 C CA . CYS B 1 43 ? 5.07 2.414 10.125 1 77.88 43 CYS B CA 1
ATOM 2629 C C . CYS B 1 43 ? 5.328 3.125 8.797 1 77.88 43 CYS B C 1
ATOM 2631 O O . CYS B 1 43 ? 4.59 2.93 7.832 1 77.88 43 CYS B O 1
ATOM 2633 N N . LYS B 1 44 ? 6.285 3.969 8.82 1 78.38 44 LYS B N 1
ATOM 2634 C CA . LYS B 1 44 ? 6.727 4.648 7.609 1 78.38 44 LYS B CA 1
ATOM 2635 C C . LYS B 1 44 ? 8.25 4.645 7.5 1 78.38 44 LYS B C 1
ATOM 2637 O O . LYS B 1 44 ? 8.945 4.48 8.5 1 78.38 44 LYS B O 1
ATOM 2642 N N . PRO B 1 45 ? 8.703 4.637 6.258 1 74.62 45 PRO B N 1
ATOM 2643 C CA . PRO B 1 45 ? 10.156 4.703 6.113 1 74.62 45 PRO B CA 1
ATOM 2644 C C . PRO B 1 45 ? 10.781 5.816 6.949 1 74.62 45 PRO B C 1
ATOM 2646 O O . PRO B 1 45 ? 10.242 6.922 7.02 1 74.62 45 PRO B O 1
ATOM 2649 N N . ALA B 1 46 ? 11.867 5.395 7.586 1 72.5 46 ALA B N 1
ATOM 2650 C CA . ALA B 1 46 ? 12.5 6.293 8.547 1 72.5 46 ALA B CA 1
ATOM 2651 C C . ALA B 1 46 ? 13.258 7.41 7.832 1 72.5 46 ALA B C 1
ATOM 2653 O O . ALA B 1 46 ? 13.984 7.156 6.867 1 72.5 46 ALA B O 1
ATOM 2654 N N . ALA B 1 47 ? 12.953 8.57 8.227 1 75.31 47 ALA B N 1
ATOM 2655 C CA . ALA B 1 47 ? 13.852 9.695 7.969 1 75.31 47 ALA B CA 1
ATOM 2656 C C . ALA B 1 47 ? 14.625 10.07 9.227 1 75.31 47 ALA B C 1
ATOM 2658 O O . ALA B 1 47 ? 14.039 10.266 10.289 1 75.31 47 ALA B O 1
ATOM 2659 N N . PRO B 1 48 ? 15.984 9.859 9.164 1 73.62 48 PRO B N 1
ATOM 2660 C CA . PRO B 1 48 ? 16.781 10.086 10.383 1 73.62 48 PRO B CA 1
ATOM 2661 C C . PRO B 1 48 ? 16.375 11.352 11.125 1 73.62 48 PRO B C 1
ATOM 2663 O O . PRO B 1 48 ? 16.219 11.336 12.344 1 73.62 48 PRO B O 1
ATOM 2666 N N . LYS B 1 49 ? 16.109 12.32 10.477 1 84.12 49 LYS B N 1
ATOM 2667 C CA . LYS B 1 49 ? 15.805 13.586 11.133 1 84.12 49 LYS B CA 1
ATOM 2668 C C . LYS B 1 49 ? 14.43 13.555 11.789 1 84.12 49 LYS B C 1
ATOM 2670 O O . LYS B 1 49 ? 14.211 14.203 12.812 1 84.12 49 LYS B O 1
ATOM 2675 N N . GLU B 1 50 ? 13.57 12.734 11.242 1 87.94 50 GLU B N 1
ATOM 2676 C CA . GLU B 1 50 ? 12.203 12.695 11.75 1 87.94 50 GLU B CA 1
ATOM 2677 C C . GLU B 1 50 ? 12.148 12.07 13.141 1 87.94 50 GLU B C 1
ATOM 2679 O O . GLU B 1 50 ? 11.484 12.594 14.039 1 87.94 50 GLU B O 1
ATOM 2684 N N . GLN B 1 51 ? 12.852 11 13.273 1 86.62 51 GLN B N 1
ATOM 2685 C CA . GLN B 1 51 ? 12.906 10.344 14.57 1 86.62 51 GLN B CA 1
ATOM 2686 C C . GLN B 1 51 ? 13.453 11.281 15.641 1 86.62 51 GLN B C 1
ATOM 2688 O O . GLN B 1 51 ? 12.875 11.398 16.734 1 86.62 51 GLN B O 1
ATOM 2693 N N . GLU B 1 52 ? 14.516 11.875 15.344 1 88.38 52 GLU B N 1
ATOM 2694 C CA . GLU B 1 52 ? 15.148 12.789 16.281 1 88.38 52 GLU B CA 1
ATOM 2695 C C . GLU B 1 52 ? 14.195 13.922 16.672 1 88.38 52 GLU B C 1
ATOM 2697 O O . GLU B 1 52 ? 14.148 14.328 17.828 1 88.38 52 GLU B O 1
ATOM 2702 N N . PHE B 1 53 ? 13.492 14.391 15.766 1 92.56 53 PHE B N 1
ATOM 2703 C CA . PHE B 1 53 ? 12.57 15.5 15.992 1 92.56 53 PHE B CA 1
ATOM 2704 C C . PHE B 1 53 ? 11.445 15.086 16.922 1 92.56 53 PHE B C 1
ATOM 2706 O O . PHE B 1 53 ? 11.109 15.805 17.875 1 92.56 53 PHE B O 1
ATOM 2713 N N . TYR B 1 54 ? 10.852 13.891 16.656 1 90.12 54 TYR B N 1
ATOM 2714 C CA . TYR B 1 54 ? 9.805 13.375 17.531 1 90.12 54 TYR B CA 1
ATOM 2715 C C . TYR B 1 54 ? 10.297 13.266 18.969 1 90.12 54 TYR B C 1
ATOM 2717 O O . TYR B 1 54 ? 9.648 13.758 19.891 1 90.12 54 TYR B O 1
ATOM 2725 N N . VAL B 1 55 ? 11.414 12.695 19.109 1 88.25 55 VAL B N 1
ATOM 2726 C CA . VAL B 1 55 ? 11.969 12.453 20.438 1 88.25 55 VAL B CA 1
ATOM 2727 C C . VAL B 1 55 ? 12.273 13.781 21.141 1 88.25 55 VAL B C 1
ATOM 2729 O O . VAL B 1 55 ? 11.953 13.961 22.312 1 88.25 55 VAL B O 1
ATOM 2732 N N . TYR B 1 56 ? 12.805 14.68 20.438 1 91.44 56 TYR B N 1
ATOM 2733 C CA . TYR B 1 56 ? 13.148 15.984 21 1 91.44 56 TYR B CA 1
ATOM 2734 C C . TYR B 1 56 ? 11.906 16.734 21.438 1 91.44 56 TYR B C 1
ATOM 2736 O O . TYR B 1 56 ? 11.867 17.297 22.531 1 91.44 56 TYR B O 1
ATOM 2744 N N . LEU B 1 57 ? 10.898 16.812 20.578 1 92.31 57 LEU B N 1
ATOM 2745 C CA . LEU B 1 57 ? 9.664 17.516 20.922 1 92.31 57 LEU B CA 1
ATOM 2746 C C . LEU B 1 57 ? 9.016 16.906 22.156 1 92.31 57 LEU B C 1
ATOM 2748 O O . LEU B 1 57 ? 8.586 17.625 23.062 1 92.31 57 LEU B O 1
ATOM 2752 N N . GLU B 1 58 ? 8.914 15.602 22.156 1 89.62 58 GLU B N 1
ATOM 2753 C CA . GLU B 1 58 ? 8.258 14.906 23.266 1 89.62 58 GLU B CA 1
ATOM 2754 C C . GLU B 1 58 ? 8.977 15.172 24.594 1 89.62 58 GLU B C 1
ATOM 2756 O O . GLU B 1 58 ? 8.336 15.281 25.641 1 89.62 58 GLU B O 1
ATOM 2761 N N . SER B 1 59 ? 10.266 15.297 24.531 1 91.06 59 SER B N 1
ATOM 2762 C CA . SER B 1 59 ? 11.07 15.461 25.734 1 91.06 59 SER B CA 1
ATOM 2763 C C . SER B 1 59 ? 11.094 16.922 26.188 1 91.06 59 SER B C 1
ATOM 2765 O O . SER B 1 59 ? 11.133 17.203 27.391 1 91.06 59 SER B O 1
ATOM 2767 N N . ASN B 1 60 ? 11.008 17.828 25.328 1 93.88 60 ASN B N 1
ATOM 2768 C CA . ASN B 1 60 ? 11.297 19.219 25.672 1 93.88 60 ASN B CA 1
ATOM 2769 C C . ASN B 1 60 ? 10.039 20.094 25.609 1 93.88 60 ASN B C 1
ATOM 2771 O O . ASN B 1 60 ? 10.031 21.203 26.141 1 93.88 60 ASN B O 1
ATOM 2775 N N . HIS B 1 61 ? 9.031 19.562 25 1 95.19 61 HIS B N 1
ATOM 2776 C CA . HIS B 1 61 ? 7.84 20.375 24.812 1 95.19 61 HIS B CA 1
ATOM 2777 C C . HIS B 1 61 ? 6.574 19.578 25.125 1 95.19 61 HIS B C 1
ATOM 2779 O O . HIS B 1 61 ? 5.758 19.328 24.234 1 95.19 61 HIS B O 1
ATOM 2785 N N . PRO B 1 62 ? 6.328 19.328 26.406 1 94.12 62 PRO B N 1
ATOM 2786 C CA . PRO B 1 62 ? 5.16 18.547 26.812 1 94.12 62 PRO B CA 1
ATOM 2787 C C . PRO B 1 62 ? 3.84 19.203 26.406 1 94.12 62 PRO B C 1
ATOM 2789 O O . PRO B 1 62 ? 2.834 18.516 26.219 1 94.12 62 PRO B O 1
ATOM 2792 N N . GLU B 1 63 ? 3.838 20.562 26.297 1 95.25 63 GLU B N 1
ATOM 2793 C CA . GLU B 1 63 ? 2.627 21.281 25.906 1 95.25 63 GLU B CA 1
ATOM 2794 C C . GLU B 1 63 ? 2.17 20.875 24.5 1 95.25 63 GLU B C 1
ATOM 2796 O O . GLU B 1 63 ? 1.021 21.109 24.125 1 95.25 63 GLU B O 1
ATOM 2801 N N . LEU B 1 64 ? 3.072 20.281 23.703 1 95.62 64 LEU B N 1
ATOM 2802 C CA . LEU B 1 64 ? 2.764 19.906 22.328 1 95.62 64 LEU B CA 1
ATOM 2803 C C . LEU B 1 64 ? 2.277 18.469 22.25 1 95.62 64 LEU B C 1
ATOM 2805 O O . LEU B 1 64 ? 1.775 18.031 21.219 1 95.62 64 LEU B O 1
ATOM 2809 N N . LEU B 1 65 ? 2.338 17.688 23.344 1 93.44 65 LEU B N 1
ATOM 2810 C CA . LEU B 1 65 ? 2.072 16.25 23.375 1 93.44 65 LEU B CA 1
ATOM 2811 C C . LEU B 1 65 ? 0.653 15.953 22.906 1 93.44 65 LEU B C 1
ATOM 2813 O O . LEU B 1 65 ? 0.431 14.992 22.156 1 93.44 65 LEU B O 1
ATOM 2817 N N . PRO B 1 66 ? -0.309 16.812 23.266 1 94.81 66 PRO B N 1
ATOM 2818 C CA . PRO B 1 66 ? -1.676 16.531 22.828 1 94.81 66 PRO B CA 1
ATOM 2819 C C . PRO B 1 66 ? -1.843 16.625 21.312 1 94.81 66 PRO B C 1
ATOM 2821 O O . PRO B 1 66 ? -2.834 16.141 20.766 1 94.81 66 PRO B O 1
ATOM 2824 N N . PHE B 1 67 ? -0.875 17.234 20.625 1 97.06 67 PHE B N 1
ATOM 2825 C CA . PHE B 1 67 ? -0.982 17.469 19.188 1 97.06 67 PHE B CA 1
ATOM 2826 C C . PHE B 1 67 ? -0.017 16.562 18.422 1 97.06 67 PHE B C 1
ATOM 2828 O O . PHE B 1 67 ? 0.167 16.734 17.203 1 97.06 67 PHE B O 1
ATOM 2835 N N . LEU B 1 68 ? 0.637 15.68 19.094 1 94.38 68 LEU B N 1
ATOM 2836 C CA . LEU B 1 68 ? 1.61 14.812 18.438 1 94.38 68 LEU B CA 1
ATOM 2837 C C . LEU B 1 68 ? 1.122 13.367 18.422 1 94.38 68 LEU B C 1
ATOM 2839 O O . LEU B 1 68 ? 0.519 12.898 19.391 1 94.38 68 LEU B O 1
ATOM 2843 N N . SER B 1 69 ? 1.317 12.727 17.203 1 89.31 69 SER B N 1
ATOM 2844 C CA . SER B 1 69 ? 1.244 11.266 17.25 1 89.31 69 SER B CA 1
ATOM 2845 C C . SER B 1 69 ? 2.412 10.672 18.031 1 89.31 69 SER B C 1
ATOM 2847 O O . SER B 1 69 ? 3.547 11.141 17.906 1 89.31 69 SER B O 1
ATOM 2849 N N . GLN B 1 70 ? 2.182 9.734 18.75 1 87.12 70 GLN B N 1
ATOM 2850 C CA . GLN B 1 70 ? 3.24 9.148 19.562 1 87.12 70 GLN B CA 1
ATOM 2851 C C . GLN B 1 70 ? 4.258 8.414 18.703 1 87.12 70 GLN B C 1
ATOM 2853 O O . GLN B 1 70 ? 3.885 7.656 17.812 1 87.12 70 GLN B O 1
ATOM 2858 N N . TYR B 1 71 ? 5.473 8.789 18.969 1 88.31 71 TYR B N 1
ATOM 2859 C CA . TYR B 1 71 ? 6.562 7.996 18.406 1 88.31 71 TYR B CA 1
ATOM 2860 C C . TYR B 1 71 ? 6.75 6.699 19.188 1 88.31 71 TYR B C 1
ATOM 2862 O O . TYR B 1 71 ? 7.023 6.719 20.391 1 88.31 71 TYR B O 1
ATOM 2870 N N . LEU B 1 72 ? 6.648 5.602 18.547 1 86.31 72 LEU B N 1
ATOM 2871 C CA . LEU B 1 72 ? 6.645 4.312 19.234 1 86.31 72 LEU B CA 1
ATOM 2872 C C . LEU B 1 72 ? 7.988 3.607 19.078 1 86.31 72 LEU B C 1
ATOM 2874 O O . LEU B 1 72 ? 8.258 2.613 19.766 1 86.31 72 LEU B O 1
ATOM 2878 N N . GLY B 1 73 ? 8.82 4.07 18.188 1 85.88 73 GLY B N 1
ATOM 2879 C CA . GLY B 1 73 ? 10.141 3.484 18.016 1 85.88 73 GLY B CA 1
ATOM 2880 C C . GLY B 1 73 ? 10.492 3.207 16.562 1 85.88 73 GLY B C 1
ATOM 2881 O O . GLY B 1 73 ? 9.875 3.756 15.656 1 85.88 73 GLY B O 1
ATOM 2882 N N . ASN B 1 74 ? 11.68 2.541 16.406 1 83.5 74 ASN B N 1
ATOM 2883 C CA . ASN B 1 74 ? 12.156 2.131 15.094 1 83.5 74 ASN B CA 1
ATOM 2884 C C . ASN B 1 74 ? 12.047 0.622 14.898 1 83.5 74 ASN B C 1
ATOM 2886 O O . ASN B 1 74 ? 12.133 -0.139 15.867 1 83.5 74 ASN B O 1
ATOM 2890 N N . VAL B 1 75 ? 11.719 0.252 13.68 1 76.69 75 VAL B N 1
ATOM 2891 C CA . VAL B 1 75 ? 11.695 -1.17 13.352 1 76.69 75 VAL B CA 1
ATOM 2892 C C . VAL B 1 75 ? 12.477 -1.42 12.062 1 76.69 75 VAL B C 1
ATOM 2894 O O . VAL B 1 75 ? 12.453 -0.592 11.148 1 76.69 75 VAL B O 1
ATOM 2897 N N . VAL B 1 76 ? 13.25 -2.436 12.117 1 77.88 76 VAL B N 1
ATOM 2898 C CA . VAL B 1 76 ? 13.961 -2.891 10.922 1 77.88 76 VAL B CA 1
ATOM 2899 C C . VAL B 1 76 ? 13.258 -4.117 10.344 1 77.88 76 VAL B C 1
ATOM 2901 O O . VAL B 1 76 ? 12.938 -5.062 11.07 1 77.88 76 VAL B O 1
ATOM 2904 N N . LYS B 1 77 ? 12.906 -3.994 9.086 1 73.62 77 LYS B N 1
ATOM 2905 C CA . LYS B 1 77 ? 12.281 -5.137 8.43 1 73.62 77 LYS B CA 1
ATOM 2906 C C . LYS B 1 77 ? 13.094 -5.59 7.223 1 73.62 77 LYS B C 1
ATOM 2908 O O . LYS B 1 77 ? 13.719 -4.766 6.543 1 73.62 77 LYS B O 1
ATOM 2913 N N . GLN B 1 78 ? 13.062 -6.918 7.109 1 78.25 78 GLN B N 1
ATOM 2914 C CA . GLN B 1 78 ? 13.695 -7.512 5.938 1 78.25 78 GLN B CA 1
ATOM 2915 C C . GLN B 1 78 ? 12.672 -7.797 4.84 1 78.25 78 GLN B C 1
ATOM 2917 O O . GLN B 1 78 ? 11.57 -8.266 5.121 1 78.25 78 GLN B O 1
ATOM 2922 N N . PHE B 1 79 ? 13.109 -7.402 3.613 1 78.56 79 PHE B N 1
ATOM 2923 C CA . PHE B 1 79 ? 12.234 -7.605 2.461 1 78.56 79 PHE B CA 1
ATOM 2924 C C . PHE B 1 79 ? 12.953 -8.398 1.375 1 78.56 79 PHE B C 1
ATOM 2926 O O . PHE B 1 79 ? 14.172 -8.328 1.251 1 78.56 79 PHE B O 1
ATOM 2933 N N . ILE B 1 80 ? 12.141 -9.227 0.65 1 82.81 80 ILE B N 1
ATOM 2934 C CA . ILE B 1 80 ? 12.664 -9.805 -0.584 1 82.81 80 ILE B CA 1
ATOM 2935 C C . ILE B 1 80 ? 12.25 -8.938 -1.772 1 82.81 80 ILE B C 1
ATOM 2937 O O . ILE B 1 80 ? 11.148 -8.398 -1.8 1 82.81 80 ILE B O 1
ATOM 2941 N N . LEU B 1 81 ? 13.172 -8.727 -2.639 1 82.56 81 LEU B N 1
ATOM 2942 C CA . LEU B 1 81 ? 12.938 -7.98 -3.869 1 82.56 81 LEU B CA 1
ATOM 2943 C C . LEU B 1 81 ? 12.648 -8.922 -5.031 1 82.56 81 LEU B C 1
ATOM 2945 O O . LEU B 1 81 ? 13.414 -9.859 -5.281 1 82.56 81 LEU B O 1
ATOM 2949 N N . LEU B 1 82 ? 11.484 -8.703 -5.664 1 86.19 82 LEU B N 1
ATOM 2950 C CA . LEU B 1 82 ? 11.102 -9.508 -6.816 1 86.19 82 LEU B CA 1
ATOM 2951 C C . LEU B 1 82 ? 10.875 -8.633 -8.047 1 86.19 82 LEU B C 1
ATOM 2953 O O . LEU B 1 82 ? 10.555 -7.445 -7.914 1 86.19 82 LEU B O 1
ATOM 2957 N N . GLU B 1 83 ? 11.07 -9.211 -9.125 1 84.75 83 GLU B N 1
ATOM 2958 C CA . GLU B 1 83 ? 10.766 -8.531 -10.383 1 84.75 83 GLU B CA 1
ATOM 2959 C C . GLU B 1 83 ? 9.305 -8.094 -10.438 1 84.75 83 GLU B C 1
ATOM 2961 O O . GLU B 1 83 ? 8.414 -8.844 -10.039 1 84.75 83 GLU B O 1
ATOM 2966 N N . ASP B 1 84 ? 9.172 -6.797 -10.875 1 80.38 84 ASP B N 1
ATOM 2967 C CA . ASP B 1 84 ? 7.82 -6.324 -11.156 1 80.38 84 ASP B CA 1
ATOM 2968 C C . ASP B 1 84 ? 7.332 -6.828 -12.508 1 80.38 84 ASP B C 1
ATOM 2970 O O . ASP B 1 84 ? 7.801 -6.363 -13.555 1 80.38 84 ASP B O 1
ATOM 2974 N N . LEU B 1 85 ? 6.348 -7.645 -12.484 1 84.19 85 LEU B N 1
ATOM 2975 C CA . LEU B 1 85 ? 5.867 -8.289 -13.703 1 84.19 85 LEU B CA 1
ATOM 2976 C C . LEU B 1 85 ? 4.973 -7.344 -14.5 1 84.19 85 LEU B C 1
ATOM 2978 O O . LEU B 1 85 ? 4.605 -7.641 -15.641 1 84.19 85 LEU B O 1
ATOM 2982 N N . THR B 1 86 ? 4.598 -6.246 -13.953 1 80.94 86 THR B N 1
ATOM 2983 C CA . THR B 1 86 ? 3.723 -5.309 -14.641 1 80.94 86 THR B CA 1
ATOM 2984 C C . THR B 1 86 ? 4.512 -4.105 -15.148 1 80.94 86 THR B C 1
ATOM 2986 O O . THR B 1 86 ? 3.926 -3.107 -15.57 1 80.94 86 THR B O 1
ATOM 2989 N N . ASP B 1 87 ? 5.781 -4.305 -15.031 1 75.88 87 ASP B N 1
ATOM 2990 C CA . ASP B 1 87 ? 6.633 -3.23 -15.539 1 75.88 87 ASP B CA 1
ATOM 2991 C C . ASP B 1 87 ? 6.352 -2.959 -17.016 1 75.88 87 ASP B C 1
ATOM 2993 O O . ASP B 1 87 ? 6.164 -3.893 -17.797 1 75.88 87 ASP B O 1
ATOM 2997 N N . ASN B 1 88 ? 6.18 -1.787 -17.391 1 75.94 88 ASN B N 1
ATOM 2998 C CA . ASN B 1 88 ? 5.973 -1.331 -18.766 1 75.94 88 ASN B CA 1
ATOM 2999 C C . ASN B 1 88 ? 4.609 -1.762 -19.297 1 75.94 88 ASN B C 1
ATOM 3001 O O . ASN B 1 88 ? 4.441 -1.947 -20.516 1 75.94 88 ASN B O 1
ATOM 3005 N N . ILE B 1 89 ? 3.682 -2.184 -18.5 1 79.94 89 ILE B N 1
ATOM 3006 C CA . ILE B 1 89 ? 2.311 -2.486 -18.891 1 79.94 89 ILE B CA 1
ATOM 3007 C C . ILE B 1 89 ? 1.416 -1.281 -18.609 1 79.94 89 ILE B C 1
ATOM 3009 O O . ILE B 1 89 ? 1.37 -0.785 -17.484 1 79.94 89 ILE B O 1
ATOM 3013 N N . GLN B 1 90 ? 0.789 -0.741 -19.594 1 78.38 90 GLN B N 1
ATOM 3014 C CA . GLN B 1 90 ? -0.019 0.468 -19.469 1 78.38 90 GLN B CA 1
ATOM 3015 C C . GLN B 1 90 ? -1.328 0.184 -18.734 1 78.38 90 GLN B C 1
ATOM 3017 O O . GLN B 1 90 ? -1.704 0.917 -17.828 1 78.38 90 GLN B O 1
ATOM 3022 N N . CYS B 1 91 ? -2.039 -0.823 -19.203 1 83.38 91 CYS B N 1
ATOM 3023 C CA . CYS B 1 91 ? -3.289 -1.247 -18.594 1 83.38 91 CYS B CA 1
ATOM 3024 C C . CYS B 1 91 ? -3.215 -2.705 -18.156 1 83.38 91 CYS B C 1
ATOM 3026 O O . CYS B 1 91 ? -3.74 -3.588 -18.828 1 83.38 91 CYS B O 1
ATOM 3028 N N . PRO B 1 92 ? -2.611 -2.906 -17 1 86.31 92 PRO B N 1
ATOM 3029 C CA . PRO B 1 92 ? -2.344 -4.281 -16.562 1 86.31 92 PRO B CA 1
ATOM 3030 C C . PRO B 1 92 ? -3.619 -5.055 -16.234 1 86.31 92 PRO B C 1
ATOM 3032 O O . PRO B 1 92 ? -4.391 -4.629 -15.367 1 86.31 92 PRO B O 1
ATOM 3035 N N . CYS B 1 93 ? -3.881 -6.035 -16.953 1 89.19 93 CYS B N 1
ATOM 3036 C CA . CYS B 1 93 ? -4.863 -7.059 -16.609 1 89.19 93 CYS B CA 1
ATOM 3037 C C . CYS B 1 93 ? -4.203 -8.234 -15.898 1 89.19 93 CYS B C 1
ATOM 3039 O O . CYS B 1 93 ? -3.322 -8.891 -16.453 1 89.19 93 CYS B O 1
ATOM 3041 N N . VAL B 1 94 ? -4.578 -8.422 -14.625 1 90.69 94 VAL B N 1
ATOM 3042 C CA . VAL B 1 94 ? -3.881 -9.367 -13.766 1 90.69 94 VAL B CA 1
ATOM 3043 C C . VAL B 1 94 ? -4.883 -10.336 -13.141 1 90.69 94 VAL B C 1
ATOM 3045 O O . VAL B 1 94 ? -5.934 -9.922 -12.648 1 90.69 94 VAL B O 1
ATOM 3048 N N . LEU B 1 95 ? -4.602 -11.617 -13.273 1 93 95 LEU B N 1
ATOM 3049 C CA . LEU B 1 95 ? -5.355 -12.68 -12.609 1 93 95 LEU B CA 1
ATOM 3050 C C . LEU B 1 95 ? -4.457 -13.484 -11.68 1 93 95 LEU B C 1
ATOM 3052 O O . LEU B 1 95 ? -3.467 -14.07 -12.117 1 93 95 LEU B O 1
ATOM 3056 N N . ASP B 1 96 ? -4.73 -13.414 -10.406 1 92 96 ASP B N 1
ATOM 3057 C CA . ASP B 1 96 ? -4.012 -14.195 -9.406 1 92 96 ASP B CA 1
ATOM 3058 C C . ASP B 1 96 ? -4.766 -15.477 -9.062 1 92 96 ASP B C 1
ATOM 3060 O O . ASP B 1 96 ? -5.875 -15.422 -8.523 1 92 96 ASP B O 1
ATOM 3064 N N . LEU B 1 97 ? -4.145 -16.578 -9.305 1 96.62 97 LEU B N 1
ATOM 3065 C CA . LEU B 1 97 ? -4.738 -17.891 -9.07 1 96.62 97 LEU B CA 1
ATOM 3066 C C . LEU B 1 97 ? -3.982 -18.641 -7.98 1 96.62 97 LEU B C 1
ATOM 3068 O O . LEU B 1 97 ? -2.789 -18.906 -8.125 1 96.62 97 LEU B O 1
ATOM 3072 N N . LYS B 1 98 ? -4.664 -18.875 -6.867 1 96.06 98 LYS B N 1
ATOM 3073 C CA . LYS B 1 98 ? -4.055 -19.766 -5.879 1 96.06 98 LYS B CA 1
ATOM 3074 C C . LYS B 1 98 ? -4.129 -21.219 -6.332 1 96.06 98 LYS B C 1
ATOM 3076 O O . LYS B 1 98 ? -5.199 -21.703 -6.707 1 96.06 98 LYS B O 1
ATOM 3081 N N . MET B 1 99 ? -3.018 -21.938 -6.277 1 98.19 99 MET B N 1
ATOM 3082 C CA . MET B 1 99 ? -2.91 -23.25 -6.918 1 98.19 99 MET B CA 1
ATOM 3083 C C . MET B 1 99 ? -2.863 -24.359 -5.879 1 98.19 99 MET B C 1
ATOM 3085 O O . MET B 1 99 ? -2.277 -24.188 -4.809 1 98.19 99 MET B O 1
ATOM 3089 N N . GLY B 1 100 ? -3.451 -25.484 -6.254 1 97.94 100 GLY B N 1
ATOM 3090 C CA . GLY B 1 100 ? -3.424 -26.672 -5.406 1 97.94 100 GLY B CA 1
ATOM 3091 C C . GLY B 1 100 ? -4.645 -26.797 -4.512 1 97.94 100 GLY B C 1
ATOM 3092 O O . GLY B 1 100 ? -5.508 -25.906 -4.512 1 97.94 100 GLY B O 1
ATOM 3093 N N . ASN B 1 101 ? -4.723 -27.859 -3.773 1 97.75 101 ASN B N 1
ATOM 3094 C CA . ASN B 1 101 ? -5.832 -28.094 -2.857 1 97.75 101 ASN B CA 1
ATOM 3095 C C . ASN B 1 101 ? -5.348 -28.25 -1.418 1 97.75 101 ASN B C 1
ATOM 3097 O O . ASN B 1 101 ? -6.094 -28.719 -0.554 1 97.75 101 ASN B O 1
ATOM 3101 N N . ARG B 1 102 ? -4.125 -27.984 -1.226 1 97.44 102 ARG B N 1
ATOM 3102 C CA . ARG B 1 102 ? -3.539 -27.797 0.099 1 97.44 102 ARG B CA 1
ATOM 3103 C C . ARG B 1 102 ? -2.84 -26.453 0.215 1 97.44 102 ARG B C 1
ATOM 3105 O O . ARG B 1 102 ? -1.892 -26.172 -0.522 1 97.44 102 ARG B O 1
ATOM 3112 N N . HIS B 1 103 ? -3.277 -25.656 1.264 1 96.81 103 HIS B N 1
ATOM 3113 C CA . HIS B 1 103 ? -2.75 -24.297 1.319 1 96.81 103 HIS B CA 1
ATOM 3114 C C . HIS B 1 103 ? -2.039 -24.031 2.643 1 96.81 103 HIS B C 1
ATOM 3116 O O . HIS B 1 103 ? -1.568 -22.922 2.891 1 96.81 103 HIS B O 1
ATOM 3122 N N . TYR B 1 104 ? -1.958 -25.062 3.52 1 96.31 104 TYR B N 1
ATOM 3123 C CA . TYR B 1 104 ? -1.153 -24.953 4.73 1 96.31 104 TYR B CA 1
ATOM 3124 C C . TYR B 1 104 ? 0.227 -25.562 4.527 1 96.31 104 TYR B C 1
ATOM 3126 O O . TYR B 1 104 ? 0.375 -26.547 3.799 1 96.31 104 TYR B O 1
ATOM 3134 N N . GLY B 1 105 ? 1.222 -24.969 5.105 1 94.62 105 GLY B N 1
ATOM 3135 C CA . GLY B 1 105 ? 2.596 -25.438 5.008 1 94.62 105 GLY B CA 1
ATOM 3136 C C . GLY B 1 105 ? 2.902 -26.594 5.938 1 94.62 105 GLY B C 1
ATOM 3137 O O . GLY B 1 105 ? 2.039 -27.016 6.703 1 94.62 105 GLY B O 1
ATOM 3138 N N . VAL B 1 106 ? 4.074 -27.047 5.902 1 95.69 106 VAL B N 1
ATOM 3139 C CA . VAL B 1 106 ? 4.488 -28.219 6.652 1 95.69 106 VAL B CA 1
ATOM 3140 C C . VAL B 1 106 ? 4.773 -27.844 8.102 1 95.69 106 VAL B C 1
ATOM 3142 O O . VAL B 1 106 ? 4.785 -28.703 8.984 1 95.69 106 VAL B O 1
ATOM 3145 N N . PHE B 1 107 ? 4.98 -26.625 8.406 1 93.06 107 PHE B N 1
ATOM 3146 C CA . PHE B 1 107 ? 5.27 -26.172 9.766 1 93.06 107 PHE B CA 1
ATOM 3147 C C . PHE B 1 107 ? 4.074 -25.438 10.359 1 93.06 107 PHE B C 1
ATOM 3149 O O . PHE B 1 107 ? 4.203 -24.734 11.367 1 93.06 107 PHE B O 1
ATOM 3156 N N . SER B 1 108 ? 2.949 -25.531 9.758 1 93.75 108 SER B N 1
ATOM 3157 C CA . SER B 1 108 ? 1.75 -24.828 10.211 1 93.75 108 SER B CA 1
ATOM 3158 C C . SER B 1 108 ? 1.33 -25.297 11.602 1 93.75 108 SER B C 1
ATOM 3160 O O . SER B 1 108 ? 1.726 -26.375 12.039 1 93.75 108 SER B O 1
ATOM 3162 N N . ASN B 1 109 ? 0.723 -24.422 12.328 1 94 109 ASN B N 1
ATOM 3163 C CA . ASN B 1 109 ? 0.058 -24.875 13.539 1 94 109 ASN B CA 1
ATOM 3164 C C . ASN B 1 109 ? -1.364 -25.344 13.258 1 94 109 ASN B C 1
ATOM 3166 O O . ASN B 1 109 ? -1.875 -25.172 12.156 1 94 109 ASN B O 1
ATOM 3170 N N . GLU B 1 110 ? -1.959 -25.922 14.234 1 95 110 GLU B N 1
ATOM 3171 C CA . GLU B 1 110 ? -3.244 -26.594 14.047 1 95 110 GLU B CA 1
ATOM 3172 C C . GLU B 1 110 ? -4.336 -25.594 13.672 1 95 110 GLU B C 1
ATOM 3174 O O . GLU B 1 110 ? -5.164 -25.859 12.805 1 95 110 GLU B O 1
ATOM 3179 N N . VAL B 1 111 ? -4.328 -24.516 14.344 1 93.94 111 VAL B N 1
ATOM 3180 C CA . VAL B 1 111 ? -5.352 -23.5 14.102 1 93.94 111 VAL B CA 1
ATOM 3181 C C . VAL B 1 111 ? -5.254 -23 12.664 1 93.94 111 VAL B C 1
ATOM 3183 O O . VAL B 1 111 ? -6.262 -22.938 11.953 1 93.94 111 VAL B O 1
ATOM 3186 N N . LYS B 1 112 ? -4.07 -22.719 12.266 1 92.88 112 LYS B N 1
ATOM 3187 C CA . LYS B 1 112 ? -3.84 -22.219 10.906 1 92.88 112 LYS B CA 1
ATOM 3188 C C . LYS B 1 112 ? -4.16 -23.297 9.875 1 92.88 112 LYS B C 1
ATOM 3190 O O . LYS B 1 112 ? -4.758 -23.016 8.836 1 92.88 112 LYS B O 1
ATOM 3195 N N . MET B 1 113 ? -3.766 -24.5 10.148 1 96.12 113 MET B N 1
ATOM 3196 C CA . MET B 1 113 ? -4.051 -25.625 9.266 1 96.12 113 MET B CA 1
ATOM 3197 C C . MET B 1 113 ? -5.551 -25.797 9.07 1 96.12 113 MET B C 1
ATOM 3199 O O . MET B 1 113 ? -6.027 -25.922 7.941 1 96.12 113 MET B O 1
ATOM 3203 N N . LYS B 1 114 ? -6.289 -25.734 10.148 1 96.06 114 LYS B N 1
ATOM 3204 C CA . LYS B 1 114 ? -7.738 -25.906 10.07 1 96.06 114 LYS B CA 1
ATOM 3205 C C . LYS B 1 114 ? -8.391 -24.766 9.297 1 96.06 114 LYS B C 1
ATOM 3207 O O . LYS B 1 114 ? -9.289 -25 8.484 1 96.06 114 LYS B O 1
ATOM 3212 N N . SER B 1 115 ? -7.934 -23.625 9.547 1 94.75 115 SER B N 1
ATOM 3213 C CA . SER B 1 115 ? -8.469 -22.453 8.852 1 94.75 115 SER B CA 1
ATOM 3214 C C . SER B 1 115 ? -8.219 -22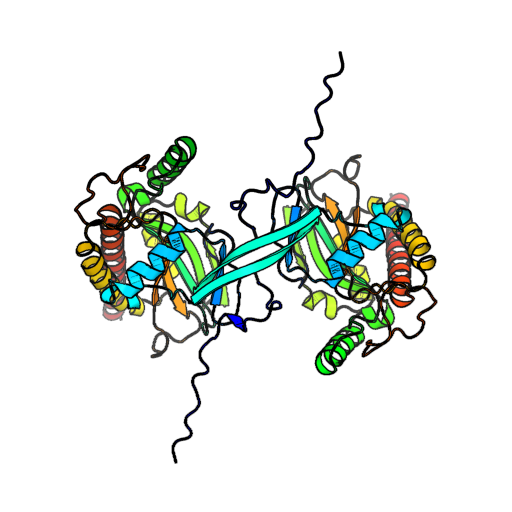.531 7.352 1 94.75 115 SER B C 1
ATOM 3216 O O . SER B 1 115 ? -9.133 -22.328 6.555 1 94.75 115 SER B O 1
ATOM 3218 N N . GLN B 1 116 ? -7 -22.891 6.969 1 95.25 116 GLN B N 1
ATOM 3219 C CA . GLN B 1 116 ? -6.648 -22.969 5.555 1 95.25 116 GLN B CA 1
ATOM 3220 C C . GLN B 1 116 ? -7.375 -24.125 4.871 1 95.25 116 GLN B C 1
ATOM 3222 O O . GLN B 1 116 ? -7.766 -24.031 3.709 1 95.25 116 GLN B O 1
ATOM 3227 N N . THR B 1 117 ? -7.574 -25.156 5.605 1 96.44 117 THR B N 1
ATOM 3228 C CA . THR B 1 117 ? -8.312 -26.297 5.078 1 96.44 117 THR B CA 1
ATOM 3229 C C . THR B 1 117 ? -9.773 -25.922 4.828 1 96.44 117 THR B C 1
ATOM 3231 O O . THR B 1 117 ? -10.336 -26.266 3.783 1 96.44 117 THR B O 1
ATOM 3234 N N . SER B 1 118 ? -10.328 -25.281 5.766 1 95.88 118 SER B N 1
ATOM 3235 C CA . SER B 1 118 ? -11.719 -24.844 5.629 1 95.88 118 SER B CA 1
ATOM 3236 C C . SER B 1 118 ? -11.898 -23.938 4.422 1 95.88 118 SER B C 1
ATOM 3238 O O . SER B 1 118 ? -12.859 -24.094 3.658 1 95.88 118 SER B O 1
ATOM 3240 N N . LYS B 1 119 ? -11.016 -23.047 4.223 1 93.81 119 LYS B N 1
ATOM 3241 C CA . LYS B 1 119 ? -11.078 -22.125 3.08 1 93.81 119 LYS B CA 1
ATOM 3242 C C . LYS B 1 119 ? -10.961 -22.891 1.765 1 93.81 119 LYS B C 1
ATOM 3244 O O . LYS B 1 119 ? -11.633 -22.562 0.786 1 93.81 119 LYS B O 1
ATOM 3249 N N . CYS B 1 120 ? -10.156 -23.891 1.778 1 95.62 120 CYS B N 1
ATOM 3250 C CA . CYS B 1 120 ? -9.969 -24.719 0.597 1 95.62 120 CYS B CA 1
ATOM 3251 C C . CYS B 1 120 ? -11.25 -25.484 0.262 1 95.62 120 CYS B C 1
ATOM 3253 O O . CYS B 1 120 ? -11.719 -25.438 -0.875 1 95.62 120 CYS B O 1
ATOM 3255 N N . ILE B 1 121 ? -11.836 -26.062 1.242 1 96.06 121 ILE B N 1
ATOM 3256 C CA . ILE B 1 121 ? -13.023 -26.891 1.071 1 96.06 121 ILE B CA 1
ATOM 3257 C C . ILE B 1 121 ? -14.188 -26.047 0.569 1 96.06 121 ILE B C 1
ATOM 3259 O O . ILE B 1 121 ? -14.992 -26.5 -0.247 1 96.06 121 ILE B O 1
ATOM 3263 N N . ASN B 1 122 ? -14.203 -24.859 0.975 1 94.69 122 ASN B N 1
ATOM 3264 C CA . ASN B 1 122 ? -15.336 -24 0.663 1 94.69 122 ASN B CA 1
ATOM 3265 C C . ASN B 1 122 ? -15.062 -23.141 -0.574 1 94.69 122 ASN B C 1
ATOM 3267 O O . ASN B 1 122 ? -15.68 -22.094 -0.764 1 94.69 122 ASN B O 1
ATOM 3271 N N . SER B 1 123 ? -14.117 -23.5 -1.368 1 96.31 123 SER B N 1
ATOM 3272 C CA . SER B 1 123 ? -13.781 -22.812 -2.611 1 96.31 123 SER B CA 1
ATOM 3273 C C . SER B 1 123 ? -13.578 -23.812 -3.752 1 96.31 123 SER B C 1
ATOM 3275 O O . SER B 1 123 ? -13.742 -25.016 -3.57 1 96.31 123 SER B O 1
ATOM 3277 N N . THR B 1 124 ? -13.195 -23.344 -4.914 1 97.75 124 THR B N 1
ATOM 3278 C CA . THR B 1 124 ? -12.961 -24.203 -6.062 1 97.75 124 THR B CA 1
ATOM 3279 C C . THR B 1 124 ? -11.633 -24.938 -5.922 1 97.75 124 THR B C 1
ATOM 3281 O O . THR B 1 124 ? -11.352 -25.875 -6.664 1 97.75 124 THR B O 1
ATOM 3284 N N . SER B 1 125 ? -10.828 -24.562 -4.984 1 97.88 125 SER B N 1
ATOM 3285 C CA . SER B 1 125 ? -9.539 -25.203 -4.781 1 97.88 125 SER B CA 1
ATOM 3286 C C . SER B 1 125 ? -9.695 -26.703 -4.531 1 97.88 125 SER B C 1
ATOM 3288 O O . SER B 1 125 ? -8.906 -27.5 -5.023 1 97.88 125 SER B O 1
ATOM 3290 N N . HIS B 1 126 ? -10.688 -27 -3.742 1 97.25 126 HIS B N 1
ATOM 3291 C CA . HIS B 1 126 ? -10.844 -28.391 -3.328 1 97.25 126 HIS B CA 1
ATOM 3292 C C . HIS B 1 126 ? -11.102 -29.297 -4.527 1 97.25 126 HIS B C 1
ATOM 3294 O O . HIS B 1 126 ? -10.438 -30.312 -4.684 1 97.25 126 HIS B O 1
ATOM 3300 N N . GLN B 1 127 ? -11.938 -28.938 -5.391 1 97.44 127 GLN B N 1
ATOM 3301 C CA . GLN B 1 127 ? -12.344 -29.797 -6.496 1 97.44 127 GLN B CA 1
ATOM 3302 C C . GLN B 1 127 ? -11.5 -29.531 -7.738 1 97.44 127 GLN B C 1
ATOM 3304 O O . GLN B 1 127 ? -11.156 -30.453 -8.477 1 97.44 127 GLN B O 1
ATOM 3309 N N . LEU B 1 128 ? -11.172 -28.297 -7.977 1 98.38 128 LEU B N 1
ATOM 3310 C CA . LEU B 1 128 ? -10.516 -27.938 -9.227 1 98.38 128 LEU B CA 1
ATOM 3311 C C . LEU B 1 128 ? -9.016 -27.766 -9.016 1 98.38 128 LEU B C 1
ATOM 3313 O O . LEU B 1 128 ? -8.25 -27.703 -9.992 1 98.38 128 LEU B O 1
ATOM 3317 N N . GLY B 1 129 ? -8.531 -27.641 -7.773 1 98.56 129 GLY B N 1
ATOM 3318 C CA . GLY B 1 129 ? -7.125 -27.406 -7.5 1 98.56 129 GLY B CA 1
ATOM 3319 C C . GLY B 1 129 ? -6.688 -25.969 -7.789 1 98.56 129 GLY B C 1
ATOM 3320 O O . GLY B 1 129 ? -5.496 -25.703 -7.941 1 98.56 129 GLY B O 1
ATOM 3321 N N . VAL B 1 130 ? -7.656 -25.109 -7.961 1 98.62 130 VAL B N 1
ATOM 3322 C CA . VAL B 1 130 ? -7.344 -23.719 -8.281 1 98.62 130 VAL B CA 1
ATOM 3323 C C . VAL B 1 130 ? -8.516 -22.828 -7.883 1 98.62 130 VAL B C 1
ATOM 3325 O O . VAL B 1 130 ? -9.672 -23.234 -7.961 1 98.62 130 VAL B O 1
ATOM 3328 N N . ARG B 1 131 ? -8.242 -21.656 -7.387 1 97.06 131 ARG B N 1
ATOM 3329 C CA . ARG B 1 131 ? -9.266 -20.641 -7.164 1 97.06 131 ARG B CA 1
ATOM 3330 C C . ARG B 1 131 ? -8.734 -19.25 -7.477 1 97.06 131 ARG B C 1
ATOM 3332 O O . ARG B 1 131 ? -7.52 -19.031 -7.5 1 97.06 131 ARG B O 1
ATOM 3339 N N . ILE B 1 132 ? -9.648 -18.312 -7.691 1 94.25 132 ILE B N 1
ATOM 3340 C CA . ILE B 1 132 ? -9.289 -16.922 -7.953 1 94.25 132 ILE B CA 1
ATOM 3341 C C . ILE B 1 132 ? -9.07 -16.188 -6.629 1 94.25 132 ILE B C 1
ATOM 3343 O O . ILE B 1 132 ? -9.93 -16.219 -5.746 1 94.25 132 ILE B O 1
ATOM 3347 N N . CYS B 1 133 ? -7.902 -15.641 -6.441 1 90.56 133 CYS B N 1
ATOM 3348 C CA . CYS B 1 133 ? -7.578 -14.891 -5.234 1 90.56 133 CYS B CA 1
ATOM 3349 C C . CYS B 1 133 ? -7.629 -13.391 -5.496 1 90.56 133 CYS B C 1
ATOM 3351 O O . CYS B 1 133 ? -7.695 -12.594 -4.559 1 90.56 133 CYS B O 1
ATOM 3353 N N . GLY B 1 134 ? -7.543 -13 -6.75 1 85.62 134 GLY B N 1
ATOM 3354 C CA . GLY B 1 134 ? -7.598 -11.609 -7.156 1 85.62 134 GLY B CA 1
ATOM 3355 C C . GLY B 1 134 ? -7.617 -11.422 -8.664 1 85.62 134 GLY B C 1
ATOM 3356 O O . GLY B 1 134 ? -6.969 -12.18 -9.391 1 85.62 134 GLY B O 1
ATOM 3357 N N . MET B 1 135 ? -8.305 -10.367 -9.016 1 87.5 135 MET B N 1
ATOM 3358 C CA . MET B 1 135 ? -8.414 -10.109 -10.445 1 87.5 135 MET B CA 1
ATOM 3359 C C . MET B 1 135 ? -8.547 -8.617 -10.719 1 87.5 135 MET B C 1
ATOM 3361 O O . MET B 1 135 ? -9.266 -7.914 -10.008 1 87.5 135 MET B O 1
ATOM 3365 N N . GLN B 1 136 ? -7.758 -8.102 -11.594 1 85.12 136 GLN B N 1
ATOM 3366 C CA . GLN B 1 136 ? -7.844 -6.758 -12.164 1 85.12 136 GLN B CA 1
ATOM 3367 C C . GLN B 1 136 ? -7.91 -6.812 -13.688 1 85.12 136 GLN B C 1
ATOM 3369 O O . GLN B 1 136 ? -7.039 -7.406 -14.328 1 85.12 136 GLN B O 1
ATOM 3374 N N . VAL B 1 137 ? -9 -6.184 -14.242 1 88 137 VAL B N 1
ATOM 3375 C CA . VAL B 1 137 ? -9.164 -6.238 -15.688 1 88 137 VAL B CA 1
ATOM 3376 C C . VAL B 1 137 ? -9.523 -4.852 -16.219 1 88 137 VAL B C 1
ATOM 3378 O O . VAL B 1 137 ? -10.398 -4.176 -15.672 1 88 137 VAL B O 1
ATOM 3381 N N . TYR B 1 138 ? -8.781 -4.449 -17.234 1 84.81 138 TYR B N 1
ATOM 3382 C CA . TYR B 1 138 ? -9.117 -3.219 -17.938 1 84.81 138 TYR B CA 1
ATOM 3383 C C . TYR B 1 138 ? -10.211 -3.463 -18.969 1 84.81 138 TYR B C 1
ATOM 3385 O O . TYR B 1 138 ? -9.992 -4.172 -19.953 1 84.81 138 TYR B O 1
ATOM 3393 N N . LYS B 1 139 ? -11.375 -2.863 -18.641 1 86.06 139 LYS B N 1
ATOM 3394 C CA . LYS B 1 139 ? -12.469 -2.936 -19.594 1 86.06 139 LYS B CA 1
ATOM 3395 C C . LYS B 1 139 ? -12.352 -1.838 -20.656 1 86.06 139 LYS B C 1
ATOM 3397 O O . LYS B 1 139 ? -12.695 -0.683 -20.406 1 86.06 139 LYS B O 1
ATOM 3402 N N . ARG B 1 140 ? -11.922 -2.236 -21.766 1 80.25 140 ARG B N 1
ATOM 3403 C CA . ARG B 1 140 ? -11.562 -1.284 -22.812 1 80.25 140 ARG B CA 1
ATOM 3404 C C . ARG B 1 140 ? -12.773 -0.448 -23.219 1 80.25 140 ARG B C 1
ATOM 3406 O O . ARG B 1 140 ? -12.656 0.765 -23.406 1 80.25 140 ARG B O 1
ATOM 3413 N N . ASP B 1 141 ? -13.867 -1.152 -23.375 1 82.69 141 ASP B N 1
ATOM 3414 C CA . ASP B 1 141 ? -15.078 -0.475 -23.828 1 82.69 141 ASP B CA 1
ATOM 3415 C C . ASP B 1 141 ? -15.547 0.558 -22.797 1 82.69 141 ASP B C 1
ATOM 3417 O O . ASP B 1 141 ? -16.125 1.581 -23.172 1 82.69 141 ASP B O 1
ATOM 3421 N N . GLU B 1 142 ? -15.242 0.324 -21.625 1 78.81 142 GLU B N 1
ATOM 3422 C CA . GLU B 1 142 ? -15.711 1.202 -20.547 1 78.81 142 GLU B CA 1
ATOM 3423 C C . GLU B 1 142 ? -14.586 2.1 -20.031 1 78.81 142 GLU B C 1
ATOM 3425 O O . GLU B 1 142 ? -14.828 3.02 -19.25 1 78.81 142 GLU B O 1
ATOM 3430 N N . LYS B 1 143 ? -13.344 1.831 -20.469 1 79.19 143 LYS B N 1
ATOM 3431 C CA . LYS B 1 143 ? -12.148 2.58 -20.078 1 79.19 143 LYS B CA 1
ATOM 3432 C C . LYS B 1 143 ? -12.023 2.648 -18.562 1 79.19 143 LYS B C 1
ATOM 3434 O O . LYS B 1 143 ? -11.797 3.725 -18 1 79.19 143 LYS B O 1
ATOM 3439 N N . ARG B 1 144 ? -12.289 1.516 -17.969 1 76.25 144 ARG B N 1
ATOM 3440 C CA . ARG B 1 144 ? -12.188 1.403 -16.516 1 76.25 144 ARG B CA 1
ATOM 3441 C C . ARG B 1 144 ? -11.688 0.019 -16.109 1 76.25 144 ARG B C 1
ATOM 3443 O O . ARG B 1 144 ? -11.773 -0.931 -16.891 1 76.25 144 ARG B O 1
ATOM 3450 N N . PHE B 1 145 ? -11.188 0.021 -14.852 1 75.5 145 PHE B N 1
ATOM 3451 C CA . PHE B 1 145 ? -10.75 -1.259 -14.305 1 75.5 145 PHE B CA 1
ATOM 3452 C C . PHE B 1 145 ? -11.852 -1.896 -13.469 1 75.5 145 PHE B C 1
ATOM 3454 O O . PHE B 1 145 ? -12.555 -1.204 -12.727 1 75.5 145 PHE B O 1
ATOM 3461 N N . ASP B 1 146 ? -12.023 -3.164 -13.688 1 78.38 146 ASP B N 1
ATOM 3462 C CA . ASP B 1 146 ? -12.797 -3.988 -12.766 1 78.38 146 ASP B CA 1
ATOM 3463 C C . ASP B 1 146 ? -11.883 -4.762 -11.82 1 78.38 146 ASP B C 1
ATOM 3465 O O . ASP B 1 146 ? -10.828 -5.25 -12.234 1 78.38 146 ASP B O 1
ATOM 3469 N N . PHE B 1 147 ? -12.32 -4.781 -10.57 1 76.5 147 PHE B N 1
ATOM 3470 C CA . PHE B 1 147 ? -11.516 -5.441 -9.547 1 76.5 147 PHE B CA 1
ATOM 3471 C C . PHE B 1 147 ? -12.344 -6.488 -8.805 1 76.5 147 PHE B C 1
ATOM 3473 O O . PHE B 1 147 ? -13.516 -6.258 -8.5 1 76.5 147 PHE B O 1
ATOM 3480 N N . HIS B 1 148 ? -11.781 -7.68 -8.617 1 75.94 148 HIS B N 1
ATOM 3481 C CA . HIS B 1 148 ? -12.32 -8.75 -7.781 1 75.94 148 HIS B CA 1
ATOM 3482 C C . HIS B 1 148 ? -11.336 -9.156 -6.691 1 75.94 148 HIS B C 1
ATOM 3484 O O . HIS B 1 148 ? -10.172 -9.422 -6.977 1 75.94 148 HIS B O 1
ATOM 3490 N N . ASP B 1 149 ? -11.828 -9.156 -5.449 1 72.12 149 ASP B N 1
ATOM 3491 C CA . ASP B 1 149 ? -10.945 -9.523 -4.344 1 72.12 149 ASP B CA 1
ATOM 3492 C C . ASP B 1 149 ? -11.086 -11 -3.992 1 72.12 149 ASP B C 1
ATOM 3494 O O . ASP B 1 149 ? -11.82 -11.734 -4.648 1 72.12 149 ASP B O 1
ATOM 3498 N N . LYS B 1 150 ? -10.289 -11.367 -2.949 1 76.19 150 LYS B N 1
ATOM 3499 C CA . LYS B 1 150 ? -10.164 -12.773 -2.572 1 76.19 150 LYS B CA 1
ATOM 3500 C C . LYS B 1 150 ? -11.484 -13.328 -2.051 1 76.19 150 LYS B C 1
ATOM 3502 O O . LYS B 1 150 ? -11.773 -14.516 -2.199 1 76.19 150 LYS B O 1
ATOM 3507 N N . TYR B 1 151 ? -12.258 -12.484 -1.529 1 71.81 151 TYR B N 1
ATOM 3508 C CA . TYR B 1 151 ? -13.523 -12.953 -0.971 1 71.81 151 TYR B CA 1
ATOM 3509 C C . TYR B 1 151 ? -14.5 -13.336 -2.076 1 71.81 151 TYR B C 1
ATOM 3511 O O . TYR B 1 151 ? -15.172 -14.367 -1.996 1 71.81 151 TYR B O 1
ATOM 3519 N N . MET B 1 152 ? -14.516 -12.562 -3.09 1 76.81 152 MET B N 1
ATOM 3520 C CA . MET B 1 152 ? -15.336 -12.898 -4.246 1 76.81 152 MET B CA 1
ATOM 3521 C C . MET B 1 152 ? -14.875 -14.211 -4.879 1 76.81 152 MET B C 1
ATOM 3523 O O . MET B 1 152 ? -15.695 -15.055 -5.242 1 76.81 152 MET B O 1
ATOM 3527 N N . GLY B 1 153 ? -13.625 -14.406 -4.992 1 86.06 153 GLY B N 1
ATOM 3528 C CA . GLY B 1 153 ? -13.078 -15.609 -5.59 1 86.06 153 GLY B CA 1
ATOM 3529 C C . GLY B 1 153 ? -13.406 -16.859 -4.805 1 86.06 153 GLY B C 1
ATOM 3530 O O . GLY B 1 153 ? -13.633 -17.922 -5.391 1 86.06 153 GLY B O 1
ATOM 3531 N N . ARG B 1 154 ? -13.453 -16.75 -3.502 1 87.88 154 ARG B N 1
ATOM 3532 C CA . ARG B 1 154 ? -13.68 -17.891 -2.631 1 87.88 154 ARG B CA 1
ATOM 3533 C C . ARG B 1 154 ? -15.109 -18.406 -2.762 1 87.88 154 ARG B C 1
ATOM 3535 O O . ARG B 1 154 ? -15.367 -19.594 -2.555 1 87.88 154 ARG B O 1
ATOM 3542 N N . LEU B 1 155 ? -15.961 -17.562 -3.166 1 87.88 155 LEU B N 1
ATOM 3543 C CA . LEU B 1 155 ? -17.375 -17.906 -3.193 1 87.88 155 LEU B CA 1
ATOM 3544 C C . LEU B 1 155 ? -17.766 -18.516 -4.535 1 87.88 155 LEU B C 1
ATOM 3546 O O . LEU B 1 155 ? -18.875 -19.016 -4.699 1 87.88 155 LEU B O 1
ATOM 3550 N N . LEU B 1 156 ? -16.906 -18.547 -5.426 1 93 156 LEU B N 1
ATOM 3551 C CA . LEU B 1 156 ? -17.234 -19.016 -6.773 1 93 156 LEU B CA 1
ATOM 3552 C C . LEU B 1 156 ? -17.375 -20.531 -6.809 1 93 156 LEU B C 1
ATOM 3554 O O . LEU B 1 156 ? -16.625 -21.234 -6.148 1 93 156 LEU B O 1
ATOM 3558 N N . ASP B 1 157 ? -18.344 -20.969 -7.527 1 95.62 157 ASP B N 1
ATOM 3559 C CA . ASP B 1 157 ? -18.359 -22.375 -7.938 1 95.62 157 ASP B CA 1
ATOM 3560 C C . ASP B 1 157 ? -17.688 -22.562 -9.289 1 95.62 157 ASP B C 1
ATOM 3562 O O . ASP B 1 157 ? -17.062 -21.641 -9.812 1 95.62 157 ASP B O 1
ATOM 3566 N N . GLU B 1 158 ? -17.75 -23.766 -9.805 1 96.75 158 GLU B N 1
ATOM 3567 C CA . GLU B 1 158 ? -17.047 -24.078 -11.039 1 96.75 158 GLU B CA 1
ATOM 3568 C C . GLU B 1 158 ? -17.5 -23.188 -12.188 1 96.75 158 GLU B C 1
ATOM 3570 O O . GLU B 1 158 ? -16.688 -22.719 -12.977 1 96.75 158 GLU B O 1
ATOM 3575 N N . GLU B 1 159 ? -18.812 -23 -12.328 1 96.81 159 GLU B N 1
ATOM 3576 C CA . GLU B 1 159 ? -19.344 -22.141 -13.375 1 96.81 159 GLU B CA 1
ATOM 3577 C C . GLU B 1 159 ? -18.891 -20.703 -13.203 1 96.81 159 GLU B C 1
ATOM 3579 O O . GLU B 1 159 ? -18.516 -20.031 -14.18 1 96.81 159 GLU B O 1
ATOM 3584 N N . GLY B 1 160 ? -19.047 -20.266 -11.977 1 96.88 160 GLY B N 1
ATOM 3585 C CA . GLY B 1 160 ? -18.562 -18.938 -11.688 1 96.88 160 GLY B CA 1
ATOM 3586 C C . GLY B 1 160 ? -17.078 -18.766 -11.992 1 96.88 160 GLY B C 1
ATOM 3587 O O . GLY B 1 160 ? -16.656 -17.703 -12.469 1 96.88 160 GLY B O 1
ATOM 3588 N N . PHE B 1 161 ? -16.359 -19.797 -11.672 1 97.44 161 PHE B N 1
ATOM 3589 C CA . PHE B 1 161 ? -14.93 -19.781 -11.969 1 97.44 161 PHE B CA 1
ATOM 3590 C C . PHE B 1 161 ? -14.68 -19.594 -13.461 1 97.44 161 PHE B C 1
ATOM 3592 O O . PHE B 1 161 ? -13.93 -18.703 -13.859 1 97.44 161 PHE B O 1
ATOM 3599 N N . LYS B 1 162 ? -15.328 -20.312 -14.289 1 97.75 162 LYS B N 1
ATOM 3600 C CA . LYS B 1 162 ? -15.188 -20.219 -15.742 1 97.75 162 LYS B CA 1
ATOM 3601 C C . LYS B 1 162 ? -15.617 -18.844 -16.25 1 97.75 162 LYS B C 1
ATOM 3603 O O . LYS B 1 162 ? -14.93 -18.234 -17.062 1 97.75 162 LYS B O 1
ATOM 3608 N N . LYS B 1 163 ? -16.719 -18.344 -15.742 1 97.06 163 LYS B N 1
ATOM 3609 C CA . LYS B 1 163 ? -17.219 -17.031 -16.141 1 97.06 163 LYS B CA 1
ATOM 3610 C C . LYS B 1 163 ? -16.203 -15.938 -15.852 1 97.06 163 LYS B C 1
ATOM 3612 O O . LYS B 1 163 ? -16.047 -15 -16.641 1 97.06 163 LYS B O 1
ATOM 3617 N N . ASN B 1 164 ? -15.562 -16.047 -14.727 1 95.94 164 ASN B N 1
ATOM 3618 C CA . ASN B 1 164 ? -14.57 -15.023 -14.367 1 95.94 164 ASN B CA 1
ATOM 3619 C C . ASN B 1 164 ? -13.32 -15.125 -15.234 1 95.94 164 ASN B C 1
ATOM 3621 O O . ASN B 1 164 ? -12.664 -14.117 -15.5 1 95.94 164 ASN B O 1
ATOM 3625 N N . LEU B 1 165 ? -13 -16.375 -15.68 1 97.75 165 LEU B N 1
ATOM 3626 C CA . LEU B 1 165 ? -11.914 -16.5 -16.641 1 97.75 165 LEU B CA 1
ATOM 3627 C C . LEU B 1 165 ? -12.25 -15.773 -17.938 1 97.75 165 LEU B C 1
ATOM 3629 O O . LEU B 1 165 ? -11.391 -15.094 -18.516 1 97.75 165 LEU B O 1
ATOM 3633 N N . VAL B 1 166 ? -13.469 -15.875 -18.344 1 97.12 166 VAL B N 1
ATOM 3634 C CA . VAL B 1 166 ? -13.945 -15.18 -19.547 1 97.12 166 VAL B CA 1
ATOM 3635 C C . VAL B 1 166 ? -13.859 -13.672 -19.344 1 97.12 166 VAL B C 1
ATOM 3637 O O . VAL B 1 166 ? -13.375 -12.945 -20.219 1 97.12 166 VAL B O 1
ATOM 3640 N N . ASP B 1 167 ? -14.305 -13.258 -18.219 1 94.94 167 ASP B N 1
ATOM 3641 C CA . ASP B 1 167 ? -14.281 -11.836 -17.875 1 94.94 167 ASP B CA 1
ATOM 3642 C C . ASP B 1 167 ? -12.859 -11.289 -17.891 1 94.94 167 ASP B C 1
ATOM 3644 O O . ASP B 1 167 ? -12.609 -10.188 -18.375 1 94.94 167 ASP B O 1
ATOM 3648 N N . TYR B 1 168 ? -11.93 -12.016 -17.344 1 94.75 168 TYR B N 1
ATOM 3649 C CA . TYR B 1 168 ? -10.523 -11.633 -17.297 1 94.75 168 TYR B CA 1
ATOM 3650 C C . TYR B 1 168 ? -9.977 -11.406 -18.703 1 94.75 168 TYR B C 1
ATOM 3652 O O . TYR B 1 168 ? -9.242 -10.445 -18.938 1 94.75 168 TYR B O 1
ATOM 3660 N N . LEU B 1 169 ? -10.328 -12.234 -19.594 1 95.25 169 LEU B N 1
ATOM 3661 C CA . LEU B 1 169 ? -9.797 -12.156 -20.953 1 95.25 169 LEU B CA 1
ATOM 3662 C C . LEU B 1 169 ? -10.391 -10.969 -21.703 1 95.25 169 LEU B C 1
ATOM 3664 O O . LEU B 1 169 ? -9.773 -10.445 -22.625 1 95.25 169 LEU B O 1
ATOM 3668 N N . ASP B 1 170 ? -11.602 -10.586 -21.312 1 93.44 170 ASP B N 1
ATOM 3669 C CA . ASP B 1 170 ? -12.289 -9.414 -21.859 1 93.44 170 ASP B CA 1
ATOM 3670 C C . ASP B 1 170 ? -12.219 -9.391 -23.375 1 93.44 170 ASP B C 1
ATOM 3672 O O . ASP B 1 170 ? -11.828 -8.383 -23.969 1 93.44 170 ASP B O 1
ATOM 3676 N N . GLY B 1 171 ? -12.492 -10.5 -24.031 1 91.44 171 GLY B N 1
ATOM 3677 C CA . GLY B 1 171 ? -12.57 -10.562 -25.484 1 91.44 171 GLY B CA 1
ATOM 3678 C C . GLY B 1 171 ? -11.234 -10.883 -26.141 1 91.44 171 GLY B C 1
ATOM 3679 O O . GLY B 1 171 ? -11.156 -11.047 -27.359 1 91.44 171 GLY B O 1
ATOM 3680 N N . ARG B 1 172 ? -10.188 -10.977 -25.406 1 91.69 172 ARG B N 1
ATOM 3681 C CA . ARG B 1 172 ? -8.875 -11.305 -25.953 1 91.69 172 ARG B CA 1
ATOM 3682 C C . ARG B 1 172 ? -8.695 -12.812 -26.078 1 91.69 172 ARG B C 1
ATOM 3684 O O . ARG B 1 172 ? -7.805 -13.383 -25.438 1 91.69 172 ARG B O 1
ATOM 3691 N N . TRP B 1 173 ? -9.406 -13.352 -27 1 92.75 173 TRP B N 1
ATOM 3692 C CA . TRP B 1 173 ? -9.461 -14.805 -27.172 1 92.75 173 TRP B CA 1
ATOM 3693 C C . TRP B 1 173 ? -8.148 -15.328 -27.75 1 92.75 173 TRP B C 1
ATOM 3695 O O . TRP B 1 173 ? -7.828 -16.516 -27.594 1 92.75 173 TRP B O 1
ATOM 3705 N N . ASN B 1 174 ? -7.438 -14.516 -28.375 1 92.19 174 ASN B N 1
ATOM 3706 C CA . ASN B 1 174 ? -6.172 -14.906 -28.984 1 92.19 174 ASN B CA 1
ATOM 3707 C C . ASN B 1 174 ? -5.148 -15.328 -27.922 1 92.19 174 ASN B C 1
ATOM 3709 O O . ASN B 1 174 ? -4.133 -15.945 -28.25 1 92.19 174 ASN B O 1
ATOM 3713 N N . HIS B 1 175 ? -5.379 -14.938 -26.656 1 94.81 175 HIS B N 1
ATOM 3714 C CA . HIS B 1 175 ? -4.473 -15.328 -25.578 1 94.81 175 HIS B CA 1
ATOM 3715 C C . HIS B 1 175 ? -4.652 -16.797 -25.219 1 94.81 175 HIS B C 1
ATOM 3717 O O . HIS B 1 175 ? -3.773 -17.391 -24.594 1 94.81 175 HIS B O 1
ATOM 3723 N N . ILE B 1 176 ? -5.77 -17.422 -25.578 1 96.38 176 ILE B N 1
ATOM 3724 C CA . ILE B 1 176 ? -6.109 -18.75 -25.078 1 96.38 176 ILE B CA 1
ATOM 3725 C C . ILE B 1 176 ? -5.129 -19.781 -25.641 1 96.38 176 ILE B C 1
ATOM 3727 O O . ILE B 1 176 ? -4.574 -20.578 -24.891 1 96.38 176 ILE B O 1
ATOM 3731 N N . PRO B 1 177 ? -4.816 -19.766 -26.953 1 95.81 177 PRO B N 1
ATOM 3732 C CA . PRO B 1 177 ? -3.836 -20.75 -27.438 1 95.81 177 PRO B CA 1
ATOM 3733 C C . PRO B 1 177 ? -2.475 -20.594 -26.75 1 95.81 177 PRO B C 1
ATOM 3735 O O . PRO B 1 177 ? -1.812 -21.594 -26.469 1 95.81 177 PRO B O 1
ATOM 3738 N N . VAL B 1 178 ? -2.084 -19.391 -26.547 1 96 178 VAL B N 1
ATOM 3739 C CA . VAL B 1 178 ? -0.804 -19.125 -25.891 1 96 178 VAL B CA 1
ATOM 3740 C C . VAL B 1 178 ? -0.848 -19.625 -24.453 1 96 178 VAL B C 1
ATOM 3742 O O . VAL B 1 178 ? 0.095 -20.266 -23.984 1 96 178 VAL B O 1
ATOM 3745 N N . LEU B 1 179 ? -1.944 -19.391 -23.797 1 97.56 179 LEU B N 1
ATOM 3746 C CA . LEU B 1 179 ? -2.129 -19.844 -22.422 1 97.56 179 LEU B CA 1
ATOM 3747 C C . LEU B 1 179 ? -2.078 -21.359 -22.344 1 97.56 179 LEU B C 1
ATOM 3749 O O . LEU B 1 179 ? -1.427 -21.922 -21.453 1 97.56 179 LEU B O 1
ATOM 3753 N N . LEU B 1 180 ? -2.771 -22 -23.234 1 98.25 180 LEU B N 1
ATOM 3754 C CA . LEU B 1 180 ? -2.809 -23.453 -23.234 1 98.25 180 LEU B CA 1
ATOM 3755 C C . LEU B 1 180 ? -1.414 -24.031 -23.453 1 98.25 180 LEU B C 1
ATOM 3757 O O . LEU B 1 180 ? -1.035 -25 -22.797 1 98.25 180 LEU B O 1
ATOM 3761 N N . LYS B 1 181 ? -0.656 -23.422 -24.359 1 98 181 LYS B N 1
ATOM 3762 C CA . LYS B 1 181 ? 0.72 -23.859 -24.578 1 98 181 LYS B CA 1
ATOM 3763 C C . LYS B 1 181 ? 1.558 -23.703 -23.312 1 98 181 LYS B C 1
ATOM 3765 O O . LYS B 1 181 ? 2.281 -24.609 -22.922 1 98 181 LYS B O 1
ATOM 3770 N N . LYS B 1 182 ? 1.452 -22.609 -22.688 1 98 182 LYS B N 1
ATOM 3771 C CA . LYS B 1 182 ? 2.238 -22.312 -21.5 1 98 182 LYS B CA 1
ATOM 3772 C C . LYS B 1 182 ? 1.832 -23.219 -20.328 1 98 182 LYS B C 1
ATOM 3774 O O . LYS B 1 182 ? 2.688 -23.719 -19.609 1 98 182 LYS B O 1
ATOM 3779 N N . LEU B 1 183 ? 0.553 -23.453 -20.172 1 98.75 183 LEU B N 1
ATOM 3780 C CA . LEU B 1 183 ? 0.062 -24.297 -19.094 1 98.75 183 LEU B CA 1
ATOM 3781 C C . LEU B 1 183 ? 0.488 -25.734 -19.281 1 98.75 183 LEU B C 1
ATOM 3783 O O . LEU B 1 183 ? 0.847 -26.422 -18.328 1 98.75 183 LEU B O 1
ATOM 3787 N N . ASN B 1 184 ? 0.424 -26.172 -20.516 1 98.75 184 ASN B N 1
ATOM 3788 C CA . ASN B 1 184 ? 0.887 -27.516 -20.797 1 98.75 184 ASN B CA 1
ATOM 3789 C C . ASN B 1 184 ? 2.371 -27.688 -20.484 1 98.75 184 ASN B C 1
ATOM 3791 O O . ASN B 1 184 ? 2.777 -28.688 -19.891 1 98.75 184 ASN B O 1
ATOM 3795 N N . ARG B 1 185 ? 3.1 -26.75 -20.922 1 98.56 185 ARG B N 1
ATOM 3796 C CA . ARG B 1 185 ? 4.531 -26.797 -20.625 1 98.56 185 ARG B CA 1
ATOM 3797 C C . ARG B 1 185 ? 4.785 -26.766 -19.125 1 98.56 185 ARG B C 1
A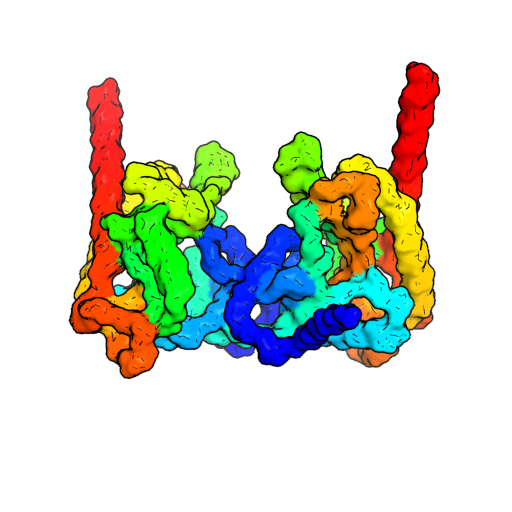TOM 3799 O O . ARG B 1 185 ? 5.59 -27.562 -18.625 1 98.56 185 ARG B O 1
ATOM 3806 N N . LEU B 1 186 ? 4.125 -25.906 -18.453 1 98.69 186 LEU B N 1
ATOM 3807 C CA . LEU B 1 186 ? 4.281 -25.828 -17 1 98.69 186 LEU B CA 1
ATOM 3808 C C . LEU B 1 186 ? 3.887 -27.156 -16.344 1 98.69 186 LEU B C 1
ATOM 3810 O O . LEU B 1 186 ? 4.566 -27.625 -15.43 1 98.69 186 LEU B O 1
ATOM 3814 N N . GLY B 1 187 ? 2.771 -27.719 -16.797 1 98.69 187 GLY B N 1
ATOM 3815 C CA . GLY B 1 187 ? 2.35 -29.016 -16.281 1 98.69 187 GLY B CA 1
ATOM 3816 C C . GLY B 1 187 ? 3.416 -30.094 -16.406 1 98.69 187 GLY B C 1
ATOM 3817 O O . GLY B 1 187 ? 3.641 -30.859 -15.484 1 98.69 187 GLY B O 1
ATOM 3818 N N . ARG B 1 188 ? 4.055 -30.125 -17.531 1 98.56 188 ARG B N 1
ATOM 3819 C CA . ARG B 1 188 ? 5.125 -31.094 -17.75 1 98.56 188 ARG B CA 1
ATOM 3820 C C . ARG B 1 188 ? 6.285 -30.859 -16.797 1 98.56 188 ARG B C 1
ATOM 3822 O O . ARG B 1 188 ? 6.844 -31.812 -16.25 1 98.56 188 ARG B O 1
ATOM 3829 N N . ILE B 1 189 ? 6.613 -29.641 -16.672 1 98.38 189 ILE B N 1
ATOM 3830 C CA . ILE B 1 189 ? 7.715 -29.297 -15.773 1 98.38 189 ILE B CA 1
ATOM 3831 C C . ILE B 1 189 ? 7.371 -29.703 -14.344 1 98.38 189 ILE B C 1
ATOM 3833 O O . ILE B 1 189 ? 8.148 -30.406 -13.688 1 98.38 189 ILE B O 1
ATOM 3837 N N . ILE B 1 190 ? 6.188 -29.359 -13.867 1 98.31 190 ILE B N 1
ATOM 3838 C CA . ILE B 1 190 ? 5.766 -29.656 -12.5 1 98.31 190 ILE B CA 1
ATOM 3839 C C . ILE B 1 190 ? 5.754 -31.172 -12.297 1 98.31 190 ILE B C 1
ATOM 3841 O O . ILE B 1 190 ? 6.152 -31.656 -11.234 1 98.31 190 ILE B O 1
ATOM 3845 N N . ARG B 1 191 ? 5.328 -31.844 -13.266 1 98.25 191 ARG B N 1
ATOM 3846 C CA . ARG B 1 191 ? 5.273 -33.312 -13.195 1 98.25 191 ARG B CA 1
ATOM 3847 C C . ARG B 1 191 ? 6.664 -33.906 -13 1 98.25 191 ARG B C 1
ATOM 3849 O O . ARG B 1 191 ? 6.82 -34.938 -12.344 1 98.25 191 ARG B O 1
ATOM 3856 N N . SER B 1 192 ? 7.625 -33.281 -13.484 1 97.44 192 SER B N 1
ATOM 3857 C CA . SER B 1 192 ? 8.992 -33.781 -13.406 1 97.44 192 SER B CA 1
ATOM 3858 C C . SER B 1 192 ? 9.648 -33.375 -12.086 1 97.44 192 SER B C 1
ATOM 3860 O O . SER B 1 192 ? 10.695 -33.906 -11.719 1 97.44 192 SER B O 1
ATOM 3862 N N . LEU B 1 193 ? 9.125 -32.438 -11.398 1 96.75 193 LEU B N 1
ATOM 3863 C CA . LEU B 1 193 ? 9.711 -31.938 -10.156 1 96.75 193 LEU B CA 1
ATOM 3864 C C . LEU B 1 193 ? 9.281 -32.781 -8.969 1 96.75 193 LEU B C 1
ATOM 3866 O O . LEU B 1 193 ? 8.531 -32.312 -8.102 1 96.75 193 LEU B O 1
ATOM 3870 N N . LYS B 1 194 ? 9.922 -33.906 -8.898 1 96.25 194 LYS B N 1
ATOM 3871 C CA . LYS B 1 194 ? 9.602 -34.812 -7.816 1 96.25 194 LYS B CA 1
ATOM 3872 C C . LYS B 1 194 ? 10.094 -34.281 -6.473 1 96.25 194 LYS B C 1
ATOM 3874 O O . LYS B 1 194 ? 11.18 -33.719 -6.387 1 96.25 194 LYS B O 1
ATOM 3879 N N . GLY B 1 195 ? 9.25 -34.469 -5.484 1 95.44 195 GLY B N 1
ATOM 3880 C CA . GLY B 1 195 ? 9.625 -34.062 -4.141 1 95.44 195 GLY B CA 1
ATOM 3881 C C . GLY B 1 195 ? 9.32 -32.625 -3.846 1 95.44 195 GLY B C 1
ATOM 3882 O O . GLY B 1 195 ? 9.391 -32.188 -2.693 1 95.44 195 GLY B O 1
ATOM 3883 N N . TYR B 1 196 ? 8.992 -31.859 -4.84 1 96.75 196 TYR B N 1
ATOM 3884 C CA . TYR B 1 196 ? 8.625 -30.453 -4.637 1 96.75 196 TYR B CA 1
ATOM 3885 C C . TYR B 1 196 ? 7.148 -30.328 -4.277 1 96.75 196 TYR B C 1
ATOM 3887 O O . TYR B 1 196 ? 6.32 -31.109 -4.746 1 96.75 196 TYR B O 1
ATOM 3895 N N . ARG B 1 197 ? 6.859 -29.406 -3.352 1 97.56 197 ARG B N 1
ATOM 3896 C CA . ARG B 1 197 ? 5.496 -28.969 -3.076 1 97.56 197 ARG B CA 1
ATOM 3897 C C . ARG B 1 197 ? 5.371 -27.453 -3.191 1 97.56 197 ARG B C 1
ATOM 3899 O O . ARG B 1 197 ? 6.23 -26.719 -2.701 1 97.56 197 ARG B O 1
ATOM 3906 N N . PHE B 1 198 ? 4.375 -27.016 -3.873 1 97.62 198 PHE B N 1
ATOM 3907 C CA . PHE B 1 198 ? 4.133 -25.594 -4.082 1 97.62 198 PHE B CA 1
ATOM 3908 C C . PHE B 1 198 ? 2.898 -25.125 -3.316 1 97.62 198 PHE B C 1
ATOM 3910 O O . PHE B 1 198 ? 2.057 -24.406 -3.857 1 97.62 198 PHE B O 1
ATOM 3917 N N . TYR B 1 199 ? 2.893 -25.562 -2.072 1 96.69 199 TYR B N 1
ATOM 3918 C CA . TYR B 1 199 ? 1.751 -25.266 -1.215 1 96.69 199 TYR B CA 1
ATOM 3919 C C . TYR B 1 199 ? 1.496 -23.766 -1.141 1 96.69 199 TYR B C 1
ATOM 3921 O O . TYR B 1 199 ? 2.414 -22.984 -0.875 1 96.69 199 TYR B O 1
ATOM 3929 N N . ALA B 1 200 ? 0.24 -23.344 -1.387 1 94.69 200 ALA B N 1
ATOM 3930 C CA . ALA B 1 200 ? -0.289 -22 -1.214 1 94.69 200 ALA B CA 1
ATOM 3931 C C . ALA B 1 200 ? 0.354 -21.016 -2.199 1 94.69 200 ALA B C 1
ATOM 3933 O O . ALA B 1 200 ? 0.207 -19.812 -2.066 1 94.69 200 ALA B O 1
ATOM 3934 N N . SER B 1 201 ? 1.122 -21.5 -3.164 1 95.12 201 SER B N 1
ATOM 3935 C CA . SER B 1 201 ? 1.666 -20.609 -4.188 1 95.12 201 SER B CA 1
ATOM 3936 C C . SER B 1 201 ? 0.579 -20.141 -5.148 1 95.12 201 SER B C 1
ATOM 3938 O O . SER B 1 201 ? -0.542 -20.656 -5.121 1 95.12 201 SER B O 1
ATOM 3940 N N . SER B 1 202 ? 0.955 -19.141 -5.938 1 94.81 202 SER B N 1
ATOM 3941 C CA . SER B 1 202 ? -0.012 -18.578 -6.883 1 94.81 202 SER B CA 1
ATOM 3942 C C . SER B 1 202 ? 0.542 -18.594 -8.305 1 94.81 202 SER B C 1
ATOM 3944 O O . SER B 1 202 ? 1.754 -18.688 -8.508 1 94.81 202 SER B O 1
ATOM 3946 N N . LEU B 1 203 ? -0.35 -18.688 -9.211 1 96.75 203 LEU B N 1
ATOM 3947 C CA . LEU B 1 203 ? -0.074 -18.5 -10.625 1 96.75 203 LEU B CA 1
ATOM 3948 C C . LEU B 1 203 ? -0.657 -17.172 -11.109 1 96.75 203 LEU B C 1
ATOM 3950 O O . LEU B 1 203 ? -1.866 -16.953 -11.016 1 96.75 203 LEU B O 1
ATOM 3954 N N . LEU B 1 204 ? 0.225 -16.297 -11.57 1 94.5 204 LEU B N 1
ATOM 3955 C CA . LEU B 1 204 ? -0.199 -14.984 -12.047 1 94.5 204 LEU B CA 1
ATOM 3956 C C . LEU B 1 204 ? -0.287 -14.953 -13.562 1 94.5 204 LEU B C 1
ATOM 3958 O O . LEU B 1 204 ? 0.652 -15.359 -14.258 1 94.5 204 LEU B O 1
ATOM 3962 N N . LEU B 1 205 ? -1.439 -14.594 -14.078 1 96 205 LEU B N 1
ATOM 3963 C CA . LEU B 1 205 ? -1.62 -14.32 -15.5 1 96 205 LEU B CA 1
ATOM 3964 C C . LEU B 1 205 ? -1.706 -12.82 -15.758 1 96 205 LEU B C 1
ATOM 3966 O O . LEU B 1 205 ? -2.48 -12.117 -15.102 1 96 205 LEU B O 1
ATOM 3970 N N . ILE B 1 206 ? -0.891 -12.336 -16.656 1 93 206 ILE B N 1
ATOM 3971 C CA . ILE B 1 206 ? -0.825 -10.891 -16.844 1 93 206 ILE B CA 1
ATOM 3972 C C . ILE B 1 206 ? -0.8 -10.578 -18.344 1 93 206 ILE B C 1
ATOM 3974 O O . ILE B 1 206 ? -0.093 -11.234 -19.109 1 93 206 ILE B O 1
ATOM 3978 N N . TYR B 1 207 ? -1.548 -9.641 -18.781 1 92.12 207 TYR B N 1
ATOM 3979 C CA . TYR B 1 207 ? -1.434 -9.062 -20.109 1 92.12 207 TYR B CA 1
ATOM 3980 C C . TYR B 1 207 ? -1.789 -7.582 -20.094 1 92.12 207 TYR B C 1
ATOM 3982 O O . TYR B 1 207 ? -2.287 -7.066 -19.094 1 92.12 207 TYR B O 1
ATOM 3990 N N . ASP B 1 208 ? -1.428 -6.902 -21.172 1 88.94 208 ASP B N 1
ATOM 3991 C CA . ASP B 1 208 ? -1.708 -5.477 -21.297 1 88.94 208 ASP B CA 1
ATOM 3992 C C . ASP B 1 208 ? -3.02 -5.238 -22.047 1 88.94 208 ASP B C 1
ATOM 3994 O O . ASP B 1 208 ? -3.082 -5.395 -23.266 1 88.94 208 ASP B O 1
ATOM 3998 N N . GLY B 1 209 ? -4.027 -4.812 -21.266 1 87.75 209 GLY B N 1
ATOM 3999 C CA . GLY B 1 209 ? -5.336 -4.566 -21.859 1 87.75 209 GLY B CA 1
ATOM 4000 C C . GLY B 1 209 ? -5.383 -3.307 -22.703 1 87.75 209 GLY B C 1
ATOM 4001 O O . GLY B 1 209 ? -6.344 -3.086 -23.438 1 87.75 209 GLY B O 1
ATOM 4002 N N . GLY B 1 210 ? -4.359 -2.527 -22.609 1 83.12 210 GLY B N 1
ATOM 4003 C CA . GLY B 1 210 ? -4.309 -1.281 -23.359 1 83.12 210 GLY B CA 1
ATOM 4004 C C . GLY B 1 210 ? -3.748 -1.449 -24.75 1 83.12 210 GLY B C 1
ATOM 4005 O O . GLY B 1 210 ? -3.893 -0.561 -25.594 1 83.12 210 GLY B O 1
ATOM 4006 N N . LYS B 1 211 ? -3.109 -2.5 -24.969 1 82.06 211 LYS B N 1
ATOM 4007 C CA . LYS B 1 211 ? -2.502 -2.732 -26.281 1 82.06 211 LYS B CA 1
ATOM 4008 C C . LYS B 1 211 ? -3.467 -3.459 -27.219 1 82.06 211 LYS B C 1
ATOM 4010 O O . LYS B 1 211 ? -4.297 -4.254 -26.766 1 82.06 211 LYS B O 1
ATOM 4015 N N . PRO B 1 212 ? -3.328 -3.104 -28.469 1 77.5 212 PRO B N 1
ATOM 4016 C CA . PRO B 1 212 ? -4.203 -3.787 -29.438 1 77.5 212 PRO B CA 1
ATOM 4017 C C . PRO B 1 212 ? -3.971 -5.297 -29.469 1 77.5 212 PRO B C 1
ATOM 4019 O O . PRO B 1 212 ? -2.863 -5.762 -29.188 1 77.5 212 PRO B O 1
ATOM 4022 N N . GLU B 1 213 ? -5.023 -6.094 -29.688 1 71.06 213 GLU B N 1
ATOM 4023 C CA . GLU B 1 213 ? -5.035 -7.551 -29.688 1 71.06 213 GLU B CA 1
ATOM 4024 C C . GLU B 1 213 ? -3.951 -8.117 -30.594 1 71.06 213 GLU B C 1
ATOM 4026 O O . GLU B 1 213 ? -3.305 -9.109 -30.266 1 71.06 213 GLU B O 1
ATOM 4031 N N . ASN B 1 214 ? -3.77 -7.508 -31.688 1 67.38 214 ASN B N 1
ATOM 4032 C CA . ASN B 1 214 ? -2.879 -8.07 -32.688 1 67.38 214 ASN B CA 1
ATOM 4033 C C . ASN B 1 214 ? -1.466 -7.504 -32.562 1 67.38 214 ASN B C 1
ATOM 4035 O O . ASN B 1 214 ? -0.623 -7.738 -33.438 1 67.38 214 ASN B O 1
ATOM 4039 N N . SER B 1 215 ? -1.274 -6.906 -31.484 1 66.38 215 SER B N 1
ATOM 4040 C CA . SER B 1 215 ? 0.063 -6.34 -31.359 1 66.38 215 SER B CA 1
ATOM 4041 C C . SER B 1 215 ? 1.059 -7.379 -30.844 1 66.38 215 SER B C 1
ATOM 4043 O O . SER B 1 215 ? 0.705 -8.25 -30.047 1 66.38 215 SER B O 1
ATOM 4045 N N . LYS B 1 216 ? 2.172 -7.543 -31.594 1 62.78 216 LYS B N 1
ATOM 4046 C CA . LYS B 1 216 ? 3.252 -8.445 -31.203 1 62.78 216 LYS B CA 1
ATOM 4047 C C . LYS B 1 216 ? 3.609 -8.289 -29.734 1 62.78 216 LYS B C 1
ATOM 4049 O O . LYS B 1 216 ? 4.098 -9.227 -29.109 1 62.78 216 LYS B O 1
ATOM 4054 N N . ASP B 1 217 ? 3.191 -7.133 -29.25 1 61.94 217 ASP B N 1
ATOM 4055 C CA . ASP B 1 217 ? 3.604 -6.797 -27.891 1 61.94 217 ASP B CA 1
ATOM 4056 C C . ASP B 1 217 ? 2.539 -7.203 -26.875 1 61.94 217 ASP B C 1
ATOM 4058 O O . ASP B 1 217 ? 2.762 -7.117 -25.656 1 61.94 217 ASP B O 1
ATOM 4062 N N . CYS B 1 218 ? 1.365 -7.652 -27.391 1 65.31 218 CYS B N 1
ATOM 4063 C CA . CYS B 1 218 ? 0.344 -8.023 -26.422 1 65.31 218 CYS B CA 1
ATOM 4064 C C . CYS B 1 218 ? 0.509 -9.469 -25.984 1 65.31 218 CYS B C 1
ATOM 4066 O O . CYS B 1 218 ? -0.203 -10.352 -26.453 1 65.31 218 CYS B O 1
ATOM 4068 N N . ARG B 1 219 ? 1.54 -9.734 -25.266 1 85.44 219 ARG B N 1
ATOM 4069 C CA . ARG B 1 219 ? 1.802 -11.094 -24.812 1 85.44 219 ARG B CA 1
ATOM 4070 C C . ARG B 1 219 ? 1.241 -11.32 -23.422 1 85.44 219 ARG B C 1
ATOM 4072 O O . ARG B 1 219 ? 1.223 -10.398 -22.594 1 85.44 219 ARG B O 1
ATOM 4079 N N . ILE B 1 220 ? 0.583 -12.492 -23.281 1 93.62 220 ILE B N 1
ATOM 4080 C CA . ILE B 1 220 ? 0.118 -12.906 -21.953 1 93.62 220 ILE B CA 1
ATOM 4081 C C . ILE B 1 220 ? 1.228 -13.664 -21.234 1 93.62 220 ILE B C 1
ATOM 4083 O O . ILE B 1 220 ? 1.9 -14.508 -21.828 1 93.62 220 ILE B O 1
ATOM 4087 N N . ASP B 1 221 ? 1.537 -13.234 -20.047 1 93.81 221 ASP B N 1
ATOM 4088 C CA . ASP B 1 221 ? 2.59 -13.812 -19.203 1 93.81 221 ASP B CA 1
ATOM 4089 C C . ASP B 1 221 ? 2.004 -14.695 -18.109 1 93.81 221 ASP B C 1
ATOM 4091 O O . ASP B 1 221 ? 0.886 -14.461 -17.641 1 93.81 221 ASP B O 1
ATOM 4095 N N . VAL B 1 222 ? 2.662 -15.773 -17.812 1 97.12 222 VAL B N 1
ATOM 4096 C CA . VAL B 1 222 ? 2.287 -16.734 -16.781 1 97.12 222 VAL B CA 1
ATOM 4097 C C . VAL B 1 222 ? 3.459 -16.938 -15.82 1 97.12 222 VAL B C 1
ATOM 4099 O O . VAL B 1 222 ? 4.531 -17.391 -16.234 1 97.12 222 VAL B O 1
ATOM 4102 N N . ARG B 1 223 ? 3.252 -16.594 -14.531 1 95.56 223 ARG B N 1
ATOM 4103 C CA . ARG B 1 223 ? 4.355 -16.641 -13.586 1 95.56 223 ARG B CA 1
ATOM 4104 C C . ARG B 1 223 ? 3.91 -17.25 -12.258 1 95.56 223 ARG B C 1
ATOM 4106 O O . ARG B 1 223 ? 2.822 -16.953 -11.766 1 95.56 223 ARG B O 1
ATOM 4113 N N . MET B 1 224 ? 4.754 -18.125 -11.734 1 96.12 224 MET B N 1
ATOM 4114 C CA . MET B 1 224 ? 4.559 -18.625 -10.383 1 96.12 224 MET B CA 1
ATOM 4115 C C . MET B 1 224 ? 5.086 -17.625 -9.352 1 96.12 224 MET B C 1
ATOM 4117 O O . MET B 1 224 ? 6.172 -17.062 -9.523 1 96.12 224 MET B O 1
ATOM 4121 N N . ILE B 1 225 ? 4.254 -17.375 -8.312 1 89.5 225 ILE B N 1
ATOM 4122 C CA . ILE B 1 225 ? 4.695 -16.469 -7.266 1 89.5 225 ILE B CA 1
ATOM 4123 C C . ILE B 1 225 ? 4.312 -17.016 -5.895 1 89.5 225 ILE B C 1
ATOM 4125 O O . ILE B 1 225 ? 3.537 -17.969 -5.801 1 89.5 225 ILE B O 1
ATOM 4129 N N . ASP B 1 226 ? 4.906 -16.453 -4.832 1 87.44 226 ASP B N 1
ATOM 4130 C CA . ASP B 1 226 ? 4.602 -16.75 -3.438 1 87.44 226 ASP B CA 1
ATOM 4131 C C . ASP B 1 226 ? 5.051 -18.156 -3.064 1 87.44 226 ASP B C 1
ATOM 4133 O O . ASP B 1 226 ? 4.223 -19.062 -2.955 1 87.44 226 ASP B O 1
ATOM 4137 N N . PHE B 1 227 ? 6.273 -18.312 -2.715 1 93.5 227 PHE B N 1
ATOM 4138 C CA . PHE B 1 227 ? 6.828 -19.625 -2.402 1 93.5 227 PHE B CA 1
ATOM 4139 C C . PHE B 1 227 ? 7.074 -19.766 -0.905 1 93.5 227 PHE B C 1
ATOM 4141 O O . PHE B 1 227 ? 7.926 -20.547 -0.482 1 93.5 227 PHE B O 1
ATOM 4148 N N . ALA B 1 228 ? 6.355 -19.016 -0.189 1 90 228 ALA B N 1
ATOM 4149 C CA . ALA B 1 228 ? 6.609 -18.922 1.246 1 90 228 ALA B CA 1
ATOM 4150 C C . ALA B 1 228 ? 6.375 -20.266 1.935 1 90 228 ALA B C 1
ATOM 4152 O O . ALA B 1 228 ? 7.012 -20.562 2.947 1 90 228 ALA B O 1
ATOM 4153 N N . LYS B 1 229 ? 5.531 -21.125 1.438 1 93.44 229 LYS B N 1
ATOM 4154 C CA . LYS B 1 229 ? 5.168 -22.375 2.107 1 93.44 229 LYS B CA 1
ATOM 4155 C C . LYS B 1 229 ? 5.609 -23.594 1.29 1 93.44 229 LYS B C 1
ATOM 4157 O O . LYS B 1 229 ? 5.152 -24.703 1.533 1 93.44 229 LYS B O 1
ATOM 4162 N N . CYS B 1 230 ? 6.418 -23.344 0.34 1 95.31 230 CYS B N 1
ATOM 4163 C CA . CYS B 1 230 ? 6.824 -24.406 -0.579 1 95.31 230 CYS B CA 1
ATOM 4164 C C . CYS B 1 230 ? 7.895 -25.281 0.049 1 95.31 230 CYS B C 1
ATOM 4166 O O . CYS B 1 230 ? 8.547 -24.891 1.014 1 95.31 230 CYS B O 1
ATOM 4168 N N . VAL B 1 231 ? 7.996 -26.5 -0.457 1 94.69 231 VAL B N 1
ATOM 4169 C CA . VAL B 1 231 ? 8.93 -27.5 0.043 1 94.69 231 VAL B CA 1
ATOM 4170 C C . VAL B 1 231 ? 9.852 -27.953 -1.086 1 94.69 231 VAL B C 1
ATOM 4172 O O . VAL B 1 231 ? 9.406 -28.172 -2.213 1 94.69 231 VAL B O 1
ATOM 4175 N N . SER B 1 232 ? 11.078 -28.016 -0.821 1 92.88 232 SER B N 1
ATOM 4176 C CA . SER B 1 232 ? 12.062 -28.594 -1.732 1 92.88 232 SER B CA 1
ATOM 4177 C C . SER B 1 232 ? 12.539 -29.953 -1.243 1 92.88 232 SER B C 1
ATOM 4179 O O . SER B 1 232 ? 12.438 -30.266 -0.054 1 92.88 232 SER B O 1
ATOM 4181 N N . PRO B 1 233 ? 13 -30.766 -2.207 1 91.56 233 PRO B N 1
ATOM 4182 C CA . PRO B 1 233 ? 13.484 -32.094 -1.813 1 91.56 233 PRO B CA 1
ATOM 4183 C C . PRO B 1 233 ? 14.641 -32.031 -0.819 1 91.56 233 PRO B C 1
ATOM 4185 O O . PRO B 1 233 ? 14.898 -33 -0.096 1 91.56 233 PRO B O 1
ATOM 4188 N N . ASN B 1 234 ? 15.312 -30.922 -0.713 1 88.25 234 ASN B N 1
ATOM 4189 C CA . ASN B 1 234 ? 16.469 -30.781 0.157 1 88.25 234 ASN B CA 1
ATOM 4190 C C . ASN B 1 234 ? 16.078 -30.359 1.566 1 88.25 234 ASN B C 1
ATOM 4192 O O . ASN B 1 234 ? 16.906 -30.297 2.465 1 88.25 234 ASN B O 1
ATOM 4196 N N . ASP B 1 235 ? 14.812 -30.078 1.719 1 90.69 235 ASP B N 1
ATOM 4197 C CA . ASP B 1 235 ? 14.367 -29.672 3.043 1 90.69 235 ASP B CA 1
ATOM 4198 C C . ASP B 1 235 ? 14.477 -30.812 4.047 1 90.69 235 ASP B C 1
ATOM 4200 O O . ASP B 1 235 ? 14.25 -31.969 3.703 1 90.69 235 ASP B O 1
ATOM 4204 N N . ASP B 1 236 ? 14.883 -30.438 5.246 1 88.25 236 ASP B N 1
ATOM 4205 C CA . ASP B 1 236 ? 14.906 -31.438 6.32 1 88.25 236 ASP B CA 1
ATOM 4206 C C . ASP B 1 236 ? 13.484 -31.781 6.762 1 88.25 236 ASP B C 1
ATOM 4208 O O . ASP B 1 236 ? 12.758 -30.938 7.289 1 88.25 236 ASP B O 1
ATOM 4212 N N . THR B 1 237 ? 13.125 -33.031 6.602 1 89.5 237 THR B N 1
ATOM 4213 C CA . THR B 1 237 ? 11.75 -33.469 6.832 1 89.5 237 THR B CA 1
ATOM 4214 C C . THR B 1 237 ? 11.539 -33.844 8.297 1 89.5 237 THR B C 1
ATOM 4216 O O . THR B 1 237 ? 10.406 -34.062 8.727 1 89.5 237 THR B O 1
ATOM 4219 N N . ALA B 1 238 ? 12.523 -33.906 9.039 1 90.25 238 ALA B N 1
ATOM 4220 C CA . ALA B 1 238 ? 12.461 -34.406 10.406 1 90.25 238 ALA B CA 1
ATOM 4221 C C . ALA B 1 238 ? 11.562 -33.5 11.266 1 90.25 238 ALA B C 1
ATOM 4223 O O . ALA B 1 238 ? 10.891 -34 12.18 1 90.25 238 ALA B O 1
ATOM 4224 N N . ASP B 1 239 ? 11.453 -32.281 10.992 1 90.06 239 ASP B N 1
ATOM 4225 C CA . ASP B 1 239 ? 10.75 -31.359 11.875 1 90.06 239 ASP B CA 1
ATOM 4226 C C . ASP B 1 239 ? 9.406 -30.953 11.273 1 90.06 239 ASP B C 1
ATOM 4228 O O . ASP B 1 239 ? 8.758 -30.031 11.781 1 90.06 239 ASP B O 1
ATOM 4232 N N . PHE B 1 240 ? 8.984 -31.703 10.258 1 94.31 240 PHE B N 1
ATOM 4233 C CA . PHE B 1 240 ? 7.715 -31.328 9.641 1 94.31 240 PHE B CA 1
ATOM 4234 C C . PHE B 1 240 ? 6.551 -31.656 10.562 1 94.31 240 PHE B C 1
ATOM 4236 O O . PHE B 1 240 ? 6.422 -32.781 11.039 1 94.31 240 PHE B O 1
ATOM 4243 N N . THR B 1 241 ? 5.766 -30.672 10.891 1 95.56 241 THR B N 1
ATOM 4244 C CA . THR B 1 241 ? 4.531 -30.906 11.633 1 95.56 241 THR B CA 1
ATOM 4245 C C . THR B 1 241 ? 3.496 -31.609 10.766 1 95.56 241 THR B C 1
ATOM 4247 O O . THR B 1 241 ? 2.848 -32.562 11.203 1 95.56 241 THR B O 1
ATOM 4250 N N . TYR B 1 242 ? 3.344 -31.219 9.547 1 96.5 242 TYR B N 1
ATOM 4251 C CA . TYR B 1 242 ? 2.436 -31.812 8.57 1 96.5 242 TYR B CA 1
ATOM 4252 C C . TYR B 1 242 ? 3.17 -32.156 7.285 1 96.5 242 TYR B C 1
ATOM 4254 O O . TYR B 1 242 ? 3.145 -31.406 6.316 1 96.5 242 TYR B O 1
ATOM 4262 N N . PRO B 1 243 ? 3.74 -33.281 7.195 1 95.81 243 PRO B N 1
ATOM 4263 C CA . PRO B 1 243 ? 4.512 -33.688 6.016 1 95.81 243 PRO B CA 1
ATOM 4264 C C . PRO B 1 243 ? 3.635 -33.938 4.793 1 95.81 243 PRO B C 1
ATOM 4266 O O . PRO B 1 243 ? 2.438 -34.188 4.934 1 95.81 243 PRO B O 1
ATOM 4269 N N . PRO B 1 244 ? 4.309 -33.781 3.586 1 95.12 244 PRO B N 1
ATOM 4270 C CA . PRO B 1 244 ? 3.549 -34.125 2.381 1 95.12 244 PRO B CA 1
ATOM 4271 C C . PRO B 1 244 ? 3.111 -35.594 2.361 1 95.12 244 PRO B C 1
ATOM 4273 O O . PRO B 1 244 ? 3.822 -36.469 2.873 1 95.12 244 PRO B O 1
ATOM 4276 N N . GLU B 1 245 ? 1.938 -35.906 1.766 1 90.38 245 GLU B N 1
ATOM 4277 C CA . GLU B 1 245 ? 1.427 -37.281 1.661 1 90.38 245 GLU B CA 1
ATOM 4278 C C . GLU B 1 245 ? 2.246 -38.094 0.669 1 90.38 245 GLU B C 1
ATOM 4280 O O . GLU B 1 245 ? 2.533 -39.281 0.915 1 90.38 245 GLU B O 1
ATOM 4285 N N . ASN B 1 246 ? 2.639 -37.656 -0.445 1 90.5 246 ASN B N 1
ATOM 4286 C CA . ASN B 1 246 ? 3.443 -38.312 -1.477 1 90.5 246 ASN B CA 1
ATOM 4287 C C . ASN B 1 246 ? 4.77 -37.594 -1.691 1 90.5 246 ASN B C 1
ATOM 4289 O O . ASN B 1 246 ? 4.977 -36.969 -2.734 1 90.5 246 ASN B O 1
ATOM 4293 N N . PRO B 1 247 ? 5.695 -37.812 -0.753 1 91.44 247 PRO B N 1
ATOM 4294 C CA . PRO B 1 247 ? 6.906 -37 -0.742 1 91.44 247 PRO B CA 1
ATOM 4295 C C . PRO B 1 247 ? 7.801 -37.25 -1.955 1 91.44 247 PRO B C 1
ATOM 4297 O O . PRO B 1 247 ? 8.594 -36.375 -2.328 1 91.44 247 PRO B O 1
ATOM 4300 N N . ASP B 1 248 ? 7.66 -38.344 -2.625 1 93.56 248 ASP B N 1
ATOM 4301 C CA . ASP B 1 248 ? 8.578 -38.688 -3.713 1 93.56 248 ASP B CA 1
ATOM 4302 C C . ASP B 1 248 ? 7.953 -38.375 -5.07 1 93.56 248 ASP B C 1
ATOM 4304 O O . ASP B 1 248 ? 8.586 -38.562 -6.109 1 93.56 248 ASP B O 1
ATOM 4308 N N . GLY B 1 249 ? 6.723 -38.031 -5.094 1 96.62 249 GLY B N 1
ATOM 4309 C CA . GLY B 1 249 ? 6.035 -37.688 -6.332 1 96.62 249 GLY B CA 1
ATOM 4310 C C . GLY B 1 249 ? 5.977 -36.188 -6.59 1 96.62 249 GLY B C 1
ATOM 4311 O O . GLY B 1 249 ? 6.531 -35.406 -5.828 1 96.62 249 GLY B O 1
ATOM 4312 N N . PRO B 1 250 ? 5.367 -35.844 -7.734 1 97.62 250 PRO B N 1
ATOM 4313 C CA . PRO B 1 250 ? 5.16 -34.406 -8.031 1 97.62 250 PRO B CA 1
ATOM 4314 C C . PRO B 1 250 ? 4.027 -33.812 -7.215 1 97.62 250 PRO B C 1
ATOM 4316 O O . PRO B 1 250 ? 3.385 -34.5 -6.426 1 97.62 250 PRO B O 1
ATOM 4319 N N . ASP B 1 251 ? 3.855 -32.594 -7.242 1 98 251 ASP B N 1
ATOM 4320 C CA . ASP B 1 251 ? 2.752 -31.906 -6.566 1 98 251 ASP B CA 1
ATOM 4321 C C . ASP B 1 251 ? 1.432 -32.156 -7.293 1 98 251 ASP B C 1
ATOM 4323 O O . ASP B 1 251 ? 1.066 -31.406 -8.203 1 98 251 ASP B O 1
ATOM 4327 N N . GLU B 1 252 ? 0.714 -33.156 -6.812 1 98.12 252 GLU B N 1
ATOM 4328 C CA . GLU B 1 252 ? -0.511 -33.562 -7.48 1 98.12 252 GLU B CA 1
ATOM 4329 C C . GLU B 1 252 ? -1.596 -32.5 -7.379 1 98.12 252 GLU B C 1
ATOM 4331 O O . GLU B 1 252 ? -2.41 -32.344 -8.297 1 98.12 252 GLU B O 1
ATOM 4336 N N . GLY B 1 253 ? -1.615 -31.828 -6.258 1 98.06 253 GLY B N 1
ATOM 4337 C CA . GLY B 1 253 ? -2.57 -30.734 -6.125 1 98.06 253 GLY B CA 1
ATOM 4338 C C . GLY B 1 253 ? -2.357 -29.625 -7.141 1 98.06 253 GLY B C 1
ATOM 4339 O O . GLY B 1 253 ? -3.316 -29.125 -7.73 1 98.06 253 GLY B O 1
ATOM 4340 N N . TYR B 1 254 ? -1.125 -29.219 -7.305 1 98.56 254 TYR B N 1
ATOM 4341 C CA . TYR B 1 254 ? -0.786 -28.203 -8.297 1 98.56 254 TYR B CA 1
ATOM 4342 C C . TYR B 1 254 ? -1.152 -28.672 -9.703 1 98.56 254 TYR B C 1
ATOM 4344 O O . TYR B 1 254 ? -1.702 -27.906 -10.492 1 98.56 254 TYR B O 1
ATOM 4352 N N . LEU B 1 255 ? -0.873 -29.938 -10 1 98.75 255 LEU B N 1
ATOM 4353 C CA . LEU B 1 255 ? -1.175 -30.516 -11.305 1 98.75 255 LEU B CA 1
ATOM 4354 C C . LEU B 1 255 ? -2.68 -30.547 -11.547 1 98.75 255 LEU B C 1
ATOM 4356 O O . LEU B 1 255 ? -3.135 -30.359 -12.68 1 98.75 255 LEU B O 1
ATOM 4360 N N . LEU B 1 256 ? -3.406 -30.844 -10.523 1 98.69 256 LEU B N 1
ATOM 4361 C CA . LEU B 1 256 ? -4.859 -30.766 -10.633 1 98.69 256 LEU B CA 1
ATOM 4362 C C . LEU B 1 256 ? -5.305 -29.375 -11.078 1 98.69 256 LEU B C 1
ATOM 4364 O O . LEU B 1 256 ? -6.145 -29.25 -11.977 1 98.69 256 LEU B O 1
ATOM 4368 N N . GLY B 1 257 ? -4.742 -28.375 -10.422 1 98.81 257 GLY B N 1
ATOM 4369 C CA . GLY B 1 257 ? -5.055 -27.016 -10.805 1 98.81 257 GLY B CA 1
ATOM 4370 C C . GLY B 1 257 ? -4.742 -26.703 -12.258 1 98.81 257 GLY B C 1
ATOM 4371 O O . GLY B 1 257 ? -5.562 -26.125 -12.961 1 98.81 257 GLY B O 1
ATOM 4372 N N . ILE B 1 258 ? -3.596 -27.125 -12.688 1 98.81 258 ILE B N 1
ATOM 4373 C CA . ILE B 1 258 ? -3.18 -26.906 -14.07 1 98.81 258 ILE B CA 1
ATOM 4374 C C . ILE B 1 258 ? -4.148 -27.594 -15.023 1 98.81 258 ILE B C 1
ATOM 4376 O O . ILE B 1 258 ? -4.582 -27.016 -16.016 1 98.81 258 ILE B O 1
ATOM 4380 N N . SER B 1 259 ? -4.457 -28.781 -14.719 1 98.81 259 SER B N 1
ATOM 4381 C CA . SER B 1 259 ? -5.375 -29.547 -15.547 1 98.81 259 SER B CA 1
ATOM 4382 C C . SER B 1 259 ? -6.734 -28.859 -15.648 1 98.81 259 SER B C 1
ATOM 4384 O O . SER B 1 259 ? -7.328 -28.797 -16.734 1 98.81 259 SER B O 1
ATOM 4386 N N . SER B 1 260 ? -7.242 -28.406 -14.562 1 98.81 260 SER B N 1
ATOM 4387 C CA . SER B 1 260 ? -8.523 -27.703 -14.547 1 98.81 260 SER B CA 1
ATOM 4388 C C . SER B 1 260 ? -8.484 -26.453 -15.406 1 98.81 260 SER B C 1
ATOM 4390 O O . SER B 1 260 ? -9.438 -26.156 -16.125 1 98.81 260 SER B O 1
ATOM 4392 N N . LEU B 1 261 ? -7.398 -25.719 -15.297 1 98.88 261 LEU B N 1
ATOM 4393 C CA . LEU B 1 261 ? -7.246 -24.516 -16.109 1 98.88 261 LEU B CA 1
ATOM 4394 C C . LEU B 1 261 ? -7.238 -24.844 -17.594 1 98.88 261 LEU B C 1
ATOM 4396 O O . LEU B 1 261 ? -7.906 -24.172 -18.391 1 98.88 261 LEU B O 1
ATOM 4400 N N . ILE B 1 262 ? -6.492 -25.891 -17.938 1 98.81 262 ILE B N 1
ATOM 4401 C CA . ILE B 1 262 ? -6.426 -26.312 -19.328 1 98.81 262 ILE B CA 1
ATOM 4402 C C . ILE B 1 262 ? -7.82 -26.703 -19.828 1 98.81 262 ILE B C 1
ATOM 4404 O O . ILE B 1 262 ? -8.227 -26.312 -20.922 1 98.81 262 ILE B O 1
ATOM 4408 N N . GLU B 1 263 ? -8.477 -27.375 -19.031 1 98.75 263 GLU B N 1
ATOM 4409 C CA . GLU B 1 263 ? -9.828 -27.797 -19.375 1 98.75 263 GLU B CA 1
ATOM 4410 C C . GLU B 1 263 ? -10.742 -26.594 -19.594 1 98.75 263 GLU B C 1
ATOM 4412 O O . GLU B 1 263 ? -11.453 -26.516 -20.594 1 98.75 263 GLU B O 1
ATOM 4417 N N . LYS B 1 264 ? -10.766 -25.703 -18.672 1 98.62 264 LYS B N 1
ATOM 4418 C CA . LYS B 1 264 ? -11.664 -24.562 -18.734 1 98.62 264 LYS B CA 1
ATOM 4419 C C . LYS B 1 264 ? -11.32 -23.656 -19.906 1 98.62 264 LYS B C 1
ATOM 4421 O O . LYS B 1 264 ? -12.211 -23.188 -20.625 1 98.62 264 LYS B O 1
ATOM 4426 N N . PHE B 1 265 ? -10.062 -23.344 -20.125 1 98.5 265 PHE B N 1
ATOM 4427 C CA . PHE B 1 265 ? -9.672 -22.484 -21.234 1 98.5 265 PHE B CA 1
ATOM 4428 C C . PHE B 1 265 ? -9.984 -23.156 -22.562 1 98.5 265 PHE B C 1
ATOM 4430 O O . PHE B 1 265 ? -10.328 -22.5 -23.547 1 98.5 265 PHE B O 1
ATOM 4437 N N . THR B 1 266 ? -9.82 -24.484 -22.625 1 98.5 266 THR B N 1
ATOM 4438 C CA . THR B 1 266 ? -10.203 -25.234 -23.828 1 98.5 266 THR B CA 1
ATOM 4439 C C . THR B 1 266 ? -11.695 -25.094 -24.094 1 98.5 266 THR B C 1
ATOM 4441 O O . THR B 1 266 ? -12.109 -24.859 -25.234 1 98.5 266 THR B O 1
ATOM 4444 N N . GLU B 1 267 ? -12.5 -25.266 -23.062 1 98 267 GLU B N 1
ATOM 4445 C CA . GLU B 1 267 ? -13.945 -25.094 -23.188 1 98 267 GLU B CA 1
ATOM 4446 C C . GLU B 1 267 ? -14.289 -23.703 -23.719 1 98 267 GLU B C 1
ATOM 4448 O O . GLU B 1 267 ? -15.117 -23.562 -24.625 1 98 267 GLU B O 1
ATOM 4453 N N . ILE B 1 268 ? -13.711 -22.75 -23.156 1 97.56 268 ILE B N 1
ATOM 4454 C CA . ILE B 1 268 ? -13.961 -21.359 -23.562 1 97.56 268 ILE B CA 1
ATOM 4455 C C . ILE B 1 268 ? -13.562 -21.172 -25.016 1 97.56 268 ILE B C 1
ATOM 4457 O O . ILE B 1 268 ? -14.289 -20.531 -25.781 1 97.56 268 ILE B O 1
ATOM 4461 N N . HIS B 1 269 ? -12.422 -21.672 -25.375 1 96.44 269 HIS B N 1
ATOM 4462 C CA . HIS B 1 269 ? -11.93 -21.578 -26.75 1 96.44 269 HIS B CA 1
ATOM 4463 C C . HIS B 1 269 ? -12.922 -22.188 -27.734 1 96.44 269 HIS B C 1
ATOM 4465 O O . HIS B 1 269 ? -13.227 -21.594 -28.766 1 96.44 269 HIS B O 1
ATOM 4471 N N . ASN B 1 270 ? -13.367 -23.312 -27.391 1 96.62 270 ASN B N 1
ATOM 4472 C CA . ASN B 1 270 ? -14.32 -24.016 -28.25 1 96.62 270 ASN B CA 1
ATOM 4473 C C . ASN B 1 270 ? -15.633 -23.234 -28.375 1 96.62 270 ASN B C 1
ATOM 4475 O O . ASN B 1 270 ? -16.203 -23.156 -29.469 1 96.62 270 ASN B O 1
ATOM 4479 N N . GLU B 1 271 ? -16.109 -22.75 -27.312 1 95.44 271 GLU B N 1
ATOM 4480 C CA . GLU B 1 271 ? -17.344 -21.969 -27.328 1 95.44 271 GLU B CA 1
ATOM 4481 C C . GLU B 1 271 ? -17.203 -20.734 -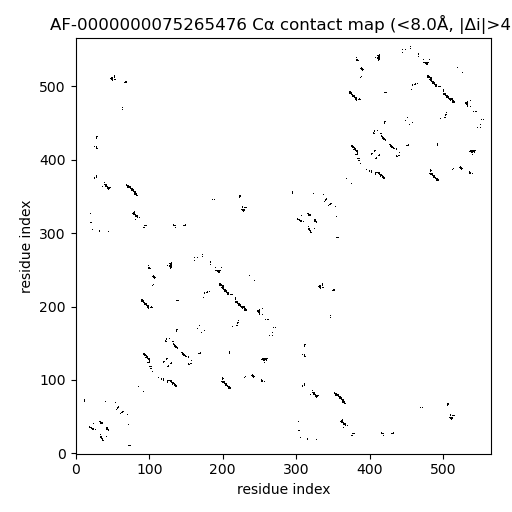28.203 1 95.44 271 GLU B C 1
ATOM 4483 O O . GLU B 1 271 ? -18.141 -20.359 -28.906 1 95.44 271 GLU B O 1
ATOM 4488 N N . GLN B 1 272 ? -16.078 -20.125 -28.141 1 91.81 272 GLN B N 1
ATOM 4489 C CA . GLN B 1 272 ? -15.836 -18.922 -28.938 1 91.81 272 GLN B CA 1
ATOM 4490 C C . GLN B 1 272 ? -15.734 -19.266 -30.422 1 91.81 272 GLN B C 1
ATOM 4492 O O . GLN B 1 272 ? -16.203 -18.5 -31.281 1 91.81 272 GLN B O 1
ATOM 4497 N N . GLN B 1 273 ? -15.117 -20.375 -30.781 1 91.38 273 GLN B N 1
ATOM 4498 C CA . GLN B 1 273 ? -15.023 -20.812 -32.156 1 91.38 273 GLN B CA 1
ATOM 4499 C C . GLN B 1 273 ? -16.406 -21.141 -32.719 1 91.38 273 GLN B C 1
ATOM 4501 O O . GLN B 1 273 ? -16.688 -20.828 -33.875 1 91.38 273 GLN B O 1
ATOM 4506 N N . GLN B 1 274 ? -17.203 -21.719 -31.922 1 91.06 274 GLN B N 1
ATOM 4507 C CA . GLN B 1 274 ? -18.562 -22.047 -32.344 1 91.06 274 GLN B CA 1
ATOM 4508 C C . GLN B 1 274 ? -19.391 -20.781 -32.594 1 91.06 274 GLN B C 1
ATOM 4510 O O . GLN B 1 274 ? -20.156 -20.703 -33.562 1 91.06 274 GLN B O 1
ATOM 4515 N N . GLN B 1 275 ? -19.234 -19.859 -31.734 1 89.25 275 GLN B N 1
ATOM 4516 C CA . GLN B 1 275 ? -19.969 -18.609 -31.875 1 89.25 275 GLN B CA 1
ATOM 4517 C C . GLN B 1 275 ? -19.531 -17.859 -33.125 1 89.25 275 GLN B C 1
ATOM 4519 O O . GLN B 1 275 ? -20.359 -17.25 -33.812 1 89.25 275 GLN B O 1
ATOM 4524 N N . GLN B 1 276 ? -18.297 -17.875 -33.438 1 85.69 276 GLN B N 1
ATOM 4525 C CA . GLN B 1 276 ? -17.797 -17.219 -34.656 1 85.69 276 GLN B CA 1
ATOM 4526 C C . GLN B 1 276 ? -18.297 -17.922 -35.906 1 85.69 276 GLN B C 1
ATOM 4528 O O . GLN B 1 276 ? -18.625 -17.266 -36.906 1 85.69 276 GLN B O 1
ATOM 4533 N N . GLN B 1 277 ? -18.312 -19.234 -35.875 1 86.69 277 GLN B N 1
ATOM 4534 C CA . GLN B 1 277 ? -18.797 -20 -37.031 1 86.69 277 GLN B CA 1
ATOM 4535 C C . GLN B 1 277 ? -20.281 -19.75 -37.281 1 86.69 277 GLN B C 1
ATOM 4537 O O . GLN B 1 277 ? -20.734 -19.656 -38.406 1 86.69 277 GLN B O 1
ATOM 4542 N N . GLN B 1 278 ? -21 -19.672 -36.188 1 83.88 278 GLN B N 1
ATOM 4543 C CA . GLN B 1 278 ? -22.438 -19.406 -36.312 1 83.88 278 GLN B CA 1
ATOM 4544 C C . GLN B 1 278 ? -22.703 -18.016 -36.844 1 83.88 278 GLN B C 1
ATOM 4546 O O . GLN B 1 278 ? -23.656 -17.797 -37.594 1 83.88 278 GLN B O 1
ATOM 4551 N N . LYS B 1 279 ? -21.891 -17.125 -36.531 1 77.06 279 LYS B N 1
ATOM 4552 C CA . LYS B 1 279 ? -22.047 -15.75 -37.031 1 77.06 279 LYS B CA 1
ATOM 4553 C C . LYS B 1 279 ? -21.75 -15.656 -38.5 1 77.06 279 LYS B C 1
ATOM 4555 O O . LYS B 1 279 ? -22.406 -14.891 -39.219 1 77.06 279 LYS B O 1
ATOM 4560 N N . ILE B 1 280 ? -20.828 -16.453 -39.031 1 77.25 280 ILE B N 1
ATOM 4561 C CA . ILE B 1 280 ? -20.453 -16.469 -40.438 1 77.25 280 ILE B CA 1
ATOM 4562 C C . ILE B 1 280 ? -21.516 -17.203 -41.25 1 77.25 280 ILE B C 1
ATOM 4564 O O . ILE B 1 280 ? -21.859 -16.797 -42.344 1 77.25 280 ILE B O 1
ATOM 4568 N N . SER B 1 281 ? -22.047 -18.141 -40.656 1 78.12 281 SER B N 1
ATOM 4569 C CA . SER B 1 281 ? -23.062 -18.906 -41.406 1 78.12 281 SER B CA 1
ATOM 4570 C C . SER B 1 281 ? -24.375 -18.141 -41.469 1 78.12 281 SER B C 1
ATOM 4572 O O . SER B 1 281 ? -25.172 -18.344 -42.375 1 78.12 281 SER B O 1
ATOM 4574 N N . SER B 1 282 ? -24.641 -17.422 -40.469 1 72.5 282 SER B N 1
ATOM 4575 C CA . SER B 1 282 ? -25.906 -16.688 -40.469 1 72.5 282 SER B CA 1
ATOM 4576 C C . SER B 1 282 ? -25.828 -15.445 -41.375 1 72.5 282 SER B C 1
ATOM 4578 O O . SER B 1 282 ? -26.844 -14.844 -41.688 1 72.5 282 SER B O 1
ATOM 4580 N N . THR B 1 283 ? -24.688 -15.031 -41.812 1 57.72 283 THR B N 1
ATOM 4581 C CA . THR B 1 283 ? -24.609 -13.977 -42.812 1 57.72 283 THR B CA 1
ATOM 4582 C C . THR B 1 283 ? -24.531 -14.562 -44.219 1 57.72 283 THR B C 1
ATOM 4584 O O . THR B 1 283 ? -23.797 -15.523 -44.469 1 57.72 283 THR B O 1
#

Secondary structure (DSSP, 8-state):
-----------GGG--TT---EE-TT--SSSS--EE-SSSEEEEE--HHHHHHHHHHHHH-GGGGGGBPPEEEEEEEEEEEEE-TTTT-SSEEEEEEEESS--S-TT--HHHHHHHHHHHHTSTHHHHSEEEEEEEEEETTTTEEEEE-HHHHHT--HHHHHHHHHHHHTT-TTHHHHHHHHHHHHHHHHHH-TT-B-TT-EEEEEEETTS-TT-TT---EEEEE--TT-B-TTS-GGG-SS--SSTTS--HHHHHHHHHHHHHHHHHHHHHHHHHHHHHHH-/-----------GGG--TT---EE-TT--SSSS--EE-SSSEEEEE--HHHHHHHHHHHHH-GGGGGGBPPEEEEEEEEEEEEE-TTTT-SSEEEEEEEESS--S-TT--HHHHHHHHHHHHTSTHHHHSEEEEEEEEEETTTTEEEEE-HHHHHT--HHHHHHHHHHHHTT-TTHHHHHHHHHHHHHHHHHH-TT-B-TT-EEEEEEETTS-TT-TT-PPEEEEE--TT-B-TTS-GGG-SS--SSTTS--HHHHHHHHHHHHHHHHHHHHHHHHHHHHHHH-

Nearest PDB structures (foldseek):
  4o4b-assembly1_B  TM=6.922E-01  e=4.436E-15  Entamoeba histolytica HM-1:IMSS-A
  8omi-assembly1_A  TM=7.198E-01  e=8.440E-15  Entamoeba histolytica
  2if8-assembly1_A  TM=7.015E-01  e=1.913E-14  Saccharomyces cerevisiae
  4frf-assembly1_B  TM=7.506E-01  e=4.876E-14  Arabidopsis thaliana
  4frf-assembly1_A  TM=7.244E-01  e=3.238E-14  Arabidopsis thaliana

pLDDT: mean 82.98, std 20.19, range [21.23, 98.88]